Protein AF-0000000071203612 (afdb_homodimer)

Organism: Exaiptasia diaphana (NCBI:txid2652724)

Solvent-accessible surface area (backbone atoms only — not comparable to full-atom values): 34033 Å² total; per-residue (Å²): 128,76,74,69,73,76,74,80,73,69,77,84,68,40,66,38,32,44,22,37,41,47,76,51,60,78,37,48,26,55,43,92,95,47,72,40,64,30,32,38,38,41,37,32,15,71,81,60,63,27,56,47,66,42,70,20,69,49,74,46,59,46,37,43,51,38,35,49,48,39,49,32,44,73,48,40,76,32,48,30,40,33,32,69,67,21,61,81,67,54,80,72,56,63,62,54,58,53,32,56,68,64,36,59,58,68,58,54,43,50,59,33,44,64,61,58,21,42,72,40,77,44,72,53,76,72,79,70,69,58,73,64,56,58,45,51,54,48,46,50,52,51,45,48,49,55,52,35,71,72,48,71,38,43,64,68,36,48,52,32,28,43,32,46,48,29,35,44,61,15,49,37,70,47,31,76,66,48,90,43,87,82,48,72,60,50,39,25,28,27,38,72,58,39,62,39,78,71,78,54,50,64,93,65,88,69,50,73,65,28,58,72,38,90,49,55,40,48,22,26,50,25,52,36,46,50,43,43,61,52,35,52,66,56,45,49,53,50,51,39,40,65,39,63,79,42,69,85,60,74,59,81,47,67,68,37,50,26,35,52,67,56,95,79,54,55,54,65,58,74,50,44,26,30,28,67,39,64,48,64,44,95,86,67,46,54,53,39,30,32,29,38,37,94,89,44,74,45,78,44,50,50,87,41,39,21,62,46,61,57,83,66,137,129,75,74,70,73,78,73,81,72,66,77,84,69,40,65,38,32,43,23,37,41,45,76,50,59,79,38,48,24,53,43,91,97,47,73,39,64,29,31,37,38,40,37,32,15,72,82,61,61,26,54,47,68,43,71,20,69,50,73,45,59,45,38,44,50,36,36,51,48,38,49,31,44,73,49,40,76,33,48,30,39,34,32,70,68,23,61,83,66,52,78,71,52,64,62,54,60,55,32,56,69,64,35,59,58,66,59,53,44,51,59,33,45,63,59,58,22,42,74,40,78,43,70,54,78,71,85,73,66,59,72,63,56,58,46,52,54,48,46,50,51,51,44,50,50,54,53,35,70,72,49,71,37,42,63,69,37,48,53,33,27,42,32,46,46,29,35,44,62,16,48,37,72,46,30,76,66,47,90,44,86,82,47,70,60,48,39,26,28,27,37,72,58,38,61,39,79,71,79,54,51,63,95,64,90,68,50,72,64,31,58,73,39,91,48,55,40,47,22,26,51,24,51,36,46,50,44,45,62,52,36,52,66,56,45,48,52,50,51,40,41,67,40,63,79,41,69,86,62,74,58,80,47,66,66,38,49,28,35,52,67,59,96,80,55,54,52,62,58,74,50,44,26,32,27,67,40,63,46,65,43,96,85,67,46,54,54,38,30,32,29,39,38,94,90,43,74,45,78,44,50,49,88,42,40,21,60,45,61,60,84,64,136

InterPro domains:
  IPR001584 Integrase, catalytic core [PS50994] (11-197)
  IPR012337 Ribonuclease H-like superfamily [SSF53098] (11-174)
  IPR036397 Ribonuclease H superfamily [G3DSA:3.30.420.10] (7-203)
  IPR040676 Domain of unknown function DUF5641 [PF18701] (216-308)

pLDDT: mean 73.9, std 17.37, range [17.73, 96.0]

Nearest PDB structures (foldseek):
  1c1a-assembly1_B  TM=5.476E-01  e=5.660E-08  Rous sarcoma virus
  1cxq-assembly1_A-2  TM=6.671E-01  e=1.091E-04  Avian sarcoma virus
  6voy-assembly1_C  TM=4.490E-01  e=7.762E-07  Saccharolobus solfataricus P2
  1a5v-assembly1_A  TM=6.386E-01  e=1.460E-04  Rous sarcoma virus (strain Schmidt-Ruppin)
  8b4h-assembly1_D  TM=4.984E-01  e=9.713E-05  Geobacillus stearothermophilus

Sequence (626 aa):
MAPLPTSRTSVYEPPFTHTGMDLFGPLYVKHGRGTAKRWCCLFTCLTTRAVHLEIVNSLSADDFLLCLRRFLNRRGDVLELRCDNGTNFVGGDRELKESLKQWNHGKIEKELIQRGCKWIFQPPTASSMSGVWERLVRSAKTVLKSILGTYTVSDDVLYTVLTEVERILNGRALTNNSDDPDDLDALTPAHFLLQRKIISLPPGVFCEADGILRRKWRQAQFLADLFWSRWIKEYLPLLQVTRKWLSAKPNLKPNDLVLLVDDNLPRGRWNLARVIECYTASDGLVRTVKVKTKSGEFVRPIQKLCLLENNLEMAPLPTSRTSVYEPPFTHTGMDLFGPLYVKHGRGTAKRWCCLFTCLTTRAVHLEIVNSLSADDFLLCLRRFLNRRGDVLELRCDNGTNFVGGDRELKESLKQWNHGKIEKELIQRGCKWIFQPPTASSMSGVWERLVRSAKTVLKSILGTYTVSDDVLYTVLTEVERILNGRALTNNSDDPDDLDALTPAHFLLQRKIISLPPGVFCEADGILRRKWRQAQFLADLFWSRWIKEYLPLLQVTRKWLSAKPNLKPNDLVLLVDDNLPRGRWNLARVIECYTASDGLVRTVKVKTKSGEFVRPIQKLCLLENNLE

Structure (mmCIF, N/CA/C/O backbone):
data_AF-0000000071203612-model_v1
#
loop_
_entity.id
_entity.type
_entity.pdbx_description
1 polymer 'Integrase catalytic domain-containing protein'
#
loop_
_atom_site.group_PDB
_atom_site.id
_atom_site.type_symbol
_atom_site.label_atom_id
_atom_site.label_alt_id
_atom_site.label_comp_id
_atom_site.label_asym_id
_atom_site.label_entity_id
_atom_site.label_seq_id
_atom_site.pdbx_PDB_ins_code
_atom_site.Cartn_x
_atom_site.Cartn_y
_atom_site.Cartn_z
_atom_site.occupancy
_atom_site.B_iso_or_equiv
_atom_site.auth_seq_id
_atom_site.auth_comp_id
_atom_site.auth_asym_id
_atom_site.auth_atom_id
_atom_site.pdbx_PDB_model_num
ATOM 1 N N . MET A 1 1 ? 15.078 -6.07 46.969 1 17.73 1 MET A N 1
ATOM 2 C CA . MET A 1 1 ? 15.18 -6.418 45.531 1 17.73 1 MET A CA 1
ATOM 3 C C . MET A 1 1 ? 14.023 -5.816 44.75 1 17.73 1 MET A C 1
ATOM 5 O O . MET A 1 1 ? 12.859 -6.102 45.031 1 17.73 1 MET A O 1
ATOM 9 N N . ALA A 1 2 ? 13.953 -4.785 44.344 1 23.83 2 ALA A N 1
ATOM 10 C CA . ALA A 1 2 ? 12.75 -4.133 43.812 1 23.83 2 ALA A CA 1
ATOM 11 C C . ALA A 1 2 ? 12.234 -4.836 42.562 1 23.83 2 ALA A C 1
ATOM 13 O O . ALA A 1 2 ? 13.023 -5.363 41.781 1 23.83 2 ALA A O 1
ATOM 14 N N . PRO A 1 3 ? 11.125 -5.363 42.688 1 24.8 3 PRO A N 1
ATOM 15 C CA . PRO A 1 3 ? 10.727 -6.301 41.656 1 24.8 3 PRO A CA 1
ATOM 16 C C . PRO A 1 3 ? 10.898 -5.723 40.25 1 24.8 3 PRO A C 1
ATOM 18 O O . PRO A 1 3 ? 10.859 -4.504 40.062 1 24.8 3 PRO A O 1
ATOM 21 N N . LEU A 1 4 ? 11.75 -6.262 39.469 1 26.05 4 LEU A N 1
ATOM 22 C CA . LEU A 1 4 ? 12.094 -5.805 38.125 1 26.05 4 LEU A CA 1
ATOM 23 C C . LEU A 1 4 ? 10.859 -5.285 37.406 1 26.05 4 LEU A C 1
ATOM 25 O O . LEU A 1 4 ? 9.773 -5.855 37.531 1 26.05 4 LEU A O 1
ATOM 29 N N . PRO A 1 5 ? 10.617 -4.055 37.281 1 29.09 5 PRO A N 1
ATOM 30 C CA . PRO A 1 5 ? 9.344 -3.592 36.719 1 29.09 5 PRO A CA 1
ATOM 31 C C . PRO A 1 5 ? 8.781 -4.547 35.688 1 29.09 5 PRO A C 1
ATOM 33 O O . PRO A 1 5 ? 9.531 -5.27 35.031 1 29.09 5 PRO A O 1
ATOM 36 N N . THR A 1 6 ? 7.789 -5.215 35.844 1 32.66 6 THR A N 1
ATOM 37 C CA . THR A 1 6 ? 7.133 -6.207 35 1 32.66 6 THR A CA 1
ATOM 38 C C . THR A 1 6 ? 7.297 -5.859 33.531 1 32.66 6 THR A C 1
ATOM 40 O O . THR A 1 6 ? 6.977 -4.746 33.094 1 32.66 6 THR A O 1
ATOM 43 N N . SER A 1 7 ? 8.352 -6.082 32.875 1 32.06 7 SER A N 1
ATOM 44 C CA . SER A 1 7 ? 8.836 -5.918 31.5 1 32.06 7 SER A CA 1
ATOM 45 C C . SER A 1 7 ? 7.676 -5.832 30.516 1 32.06 7 SER A C 1
ATOM 47 O O . SER A 1 7 ? 6.852 -6.746 30.438 1 32.06 7 SER A O 1
ATOM 49 N N . ARG A 1 8 ? 6.824 -4.871 30.562 1 31.45 8 ARG A N 1
ATOM 50 C CA . ARG A 1 8 ? 5.668 -4.617 29.703 1 31.45 8 ARG A CA 1
ATOM 51 C C . ARG A 1 8 ? 5.863 -5.227 28.328 1 31.45 8 ARG A C 1
ATOM 53 O O . ARG A 1 8 ? 6.477 -4.613 27.453 1 31.45 8 ARG A O 1
ATOM 60 N N . THR A 1 9 ? 6.391 -6.344 28 1 36.03 9 THR A N 1
ATOM 61 C CA . THR A 1 9 ? 6.508 -7.254 26.875 1 36.03 9 THR A CA 1
ATOM 62 C C . THR A 1 9 ? 5.227 -7.25 26.047 1 36.03 9 THR A C 1
ATOM 64 O O . THR A 1 9 ? 4.371 -8.125 26.203 1 36.03 9 THR A O 1
ATOM 67 N N . SER A 1 10 ? 4.383 -6.312 26.078 1 40.06 10 SER A N 1
ATOM 68 C CA . SER A 1 10 ? 3.188 -6.211 25.25 1 40.06 10 SER A CA 1
ATOM 69 C C . SER A 1 10 ? 3.453 -6.715 23.828 1 40.06 10 SER A C 1
ATOM 71 O O . SER A 1 10 ? 4.477 -6.387 23.234 1 40.06 10 SER A O 1
ATOM 73 N N . VAL A 1 11 ? 2.994 -7.887 23.5 1 49.97 11 VAL A N 1
ATOM 74 C CA . VAL A 1 11 ? 3.033 -8.633 22.25 1 49.97 11 VAL A CA 1
ATOM 75 C C . VAL A 1 11 ? 2.926 -7.664 21.062 1 49.97 11 VAL A C 1
ATOM 77 O O . VAL A 1 11 ? 1.977 -6.879 20.984 1 49.97 11 VAL A O 1
ATOM 80 N N . TYR A 1 12 ? 3.992 -7.109 20.531 1 66.25 12 TYR A N 1
ATOM 81 C CA . TYR A 1 12 ? 4.027 -6.289 19.312 1 66.25 12 TYR A CA 1
ATOM 82 C C . TYR A 1 12 ? 2.979 -6.758 18.312 1 66.25 12 TYR A C 1
ATOM 84 O O . TYR A 1 12 ? 2.924 -7.938 17.969 1 66.25 12 TYR A O 1
ATOM 92 N N . GLU A 1 13 ? 1.886 -5.938 18.266 1 81.06 13 GLU A N 1
ATOM 93 C CA . GLU A 1 13 ? 0.935 -6.195 17.188 1 81.06 13 GLU A CA 1
ATOM 94 C C . GLU A 1 13 ? 1.288 -5.398 15.938 1 81.06 13 GLU A C 1
ATOM 96 O O . GLU A 1 13 ? 1.678 -4.23 16.031 1 81.06 13 GLU A O 1
ATOM 101 N N . PRO A 1 14 ? 1.269 -6.066 14.891 1 87.62 14 PRO A N 1
ATOM 102 C CA . PRO A 1 14 ? 1.55 -5.367 13.633 1 87.62 14 PRO A CA 1
ATOM 103 C C . PRO A 1 14 ? 0.639 -4.16 13.414 1 87.62 14 PRO A C 1
ATOM 105 O O . PRO A 1 14 ? -0.458 -4.098 13.977 1 87.62 14 PRO A O 1
ATOM 108 N N . PRO A 1 15 ? 1.16 -3.199 12.703 1 89.31 15 PRO A N 1
ATOM 109 C CA . PRO A 1 15 ? 0.324 -2.035 12.398 1 89.31 15 PRO A CA 1
ATOM 110 C C . PRO A 1 15 ? -1.033 -2.422 11.812 1 89.31 15 PRO A C 1
ATOM 112 O O . PRO A 1 15 ? -1.129 -3.389 11.047 1 89.31 15 PRO A O 1
ATOM 115 N N . PHE A 1 16 ? -2.129 -1.727 12.25 1 90.62 16 PHE A N 1
ATOM 116 C CA . PHE A 1 16 ? -3.498 -1.812 11.758 1 90.62 16 PHE A CA 1
ATOM 117 C C . PHE A 1 16 ? -4.199 -3.049 12.312 1 90.62 16 PHE A C 1
ATOM 119 O O . PHE A 1 16 ? -5.285 -3.406 11.859 1 90.62 16 PHE A O 1
ATOM 126 N N . THR A 1 17 ? -3.561 -3.736 13.242 1 88.88 17 THR A N 1
ATOM 127 C CA . THR A 1 17 ? -4.266 -4.824 13.906 1 88.88 17 THR A CA 1
ATOM 128 C C . THR A 1 17 ? -5.613 -4.348 14.445 1 88.88 17 THR A C 1
ATOM 130 O O . THR A 1 17 ? -6.621 -5.039 14.305 1 88.88 17 THR A O 1
ATOM 133 N N . HIS A 1 18 ? -5.57 -3.189 15.062 1 86.19 18 HIS A N 1
ATOM 134 C CA . HIS A 1 18 ? -6.773 -2.455 15.438 1 86.19 18 HIS A CA 1
ATOM 135 C C . HIS A 1 18 ? -6.926 -1.188 14.602 1 86.19 18 HIS A C 1
ATOM 137 O O . HIS A 1 18 ? -6.074 -0.299 14.656 1 86.19 18 HIS A O 1
ATOM 143 N N . THR A 1 19 ? -8.016 -1.204 13.852 1 88.75 19 THR A N 1
ATOM 144 C CA . THR A 1 19 ? -8.109 -0.178 12.82 1 88.75 19 THR A CA 1
ATOM 145 C C . THR A 1 19 ? -9.422 0.586 12.922 1 88.75 19 THR A C 1
ATOM 147 O O . THR A 1 19 ? -10.477 -0.013 13.148 1 88.75 19 THR A O 1
ATOM 150 N N . GLY A 1 20 ? -9.305 1.905 12.914 1 85.88 20 GLY A N 1
ATOM 151 C CA . GLY A 1 20 ? -10.469 2.748 12.703 1 85.88 20 GLY A CA 1
ATOM 152 C C . GLY A 1 20 ? -10.703 3.084 11.242 1 85.88 20 GLY A C 1
ATOM 153 O O . GLY A 1 20 ? -9.75 3.201 10.469 1 85.88 20 GLY A O 1
ATOM 154 N N . MET A 1 21 ? -12 3.207 10.891 1 86.06 21 MET A N 1
ATOM 155 C CA . MET A 1 21 ? -12.336 3.525 9.508 1 86.06 21 MET A CA 1
ATOM 156 C C . MET A 1 21 ? -13.297 4.703 9.438 1 86.06 21 MET A C 1
ATOM 158 O O . MET A 1 21 ? -14.219 4.809 10.25 1 86.06 21 MET A O 1
ATOM 162 N N . ASP A 1 22 ? -13.031 5.555 8.477 1 81.69 22 ASP A N 1
ATOM 163 C CA . ASP A 1 22 ? -13.906 6.691 8.195 1 81.69 22 ASP A CA 1
ATOM 164 C C . ASP A 1 22 ? -14.086 6.891 6.691 1 81.69 22 ASP A C 1
ATOM 166 O O . ASP A 1 22 ? -13.164 6.648 5.914 1 81.69 22 ASP A O 1
ATOM 170 N N . LEU A 1 23 ? -15.305 7.191 6.375 1 83.5 23 LEU A N 1
ATOM 171 C CA . LEU A 1 23 ? -15.625 7.492 4.98 1 83.5 23 LEU A CA 1
ATOM 172 C C . LEU A 1 23 ? -15.953 8.969 4.805 1 83.5 23 LEU A C 1
ATOM 174 O O . LEU A 1 23 ? -16.672 9.555 5.621 1 83.5 23 LEU A O 1
ATOM 178 N N . PHE A 1 24 ? -15.352 9.609 3.734 1 84.19 24 PHE A N 1
ATOM 179 C CA . PHE A 1 24 ? -15.688 11.008 3.486 1 84.19 24 PHE A CA 1
ATOM 180 C C . PHE A 1 24 ? -15.797 11.281 1.991 1 84.19 24 PHE A C 1
ATOM 182 O O . PHE A 1 24 ? -15.328 10.492 1.174 1 84.19 24 PHE A O 1
ATOM 189 N N . GLY A 1 25 ? -16.344 12.344 1.65 1 85.75 25 GLY A N 1
ATOM 190 C CA . GLY A 1 25 ? -16.656 12.766 0.296 1 85.75 25 GLY A CA 1
ATOM 191 C C . GLY A 1 25 ? -17.953 13.562 0.208 1 85.75 25 GLY A C 1
ATOM 192 O O . GLY A 1 25 ? -18.484 14.008 1.228 1 85.75 25 GLY A O 1
ATOM 193 N N . PRO A 1 26 ? -18.484 13.914 -0.937 1 87.56 26 PRO A N 1
ATOM 194 C CA . PRO A 1 26 ? -17.984 13.484 -2.244 1 87.56 26 PRO A CA 1
ATOM 195 C C . PRO A 1 26 ? -16.797 14.312 -2.715 1 87.56 26 PRO A C 1
ATOM 197 O O . PRO A 1 26 ? -16.688 15.492 -2.375 1 87.56 26 PRO A O 1
ATOM 200 N N . LEU A 1 27 ? -15.906 13.594 -3.357 1 90.12 27 LEU A N 1
ATOM 201 C CA . LEU A 1 27 ? -14.875 14.219 -4.18 1 90.12 27 LEU A CA 1
ATOM 202 C C . LEU A 1 27 ? -15.25 14.172 -5.656 1 90.12 27 LEU A C 1
ATOM 204 O O . LEU A 1 27 ? -16.141 13.406 -6.051 1 90.12 27 LEU A O 1
ATOM 208 N N . TYR A 1 28 ? -14.672 15.039 -6.395 1 88.81 28 TYR A N 1
ATOM 209 C CA . TYR A 1 28 ? -15.062 15.094 -7.797 1 88.81 28 TYR A CA 1
ATOM 210 C C . TYR A 1 28 ? -13.859 14.875 -8.711 1 88.81 28 TYR A C 1
ATOM 212 O O . TYR A 1 28 ? -12.789 15.438 -8.477 1 88.81 28 TYR A O 1
ATOM 220 N N . VAL A 1 29 ? -14.094 14.008 -9.664 1 92.56 29 VAL A N 1
ATOM 221 C CA . VAL A 1 29 ? -13.039 13.719 -10.641 1 92.56 29 VAL A CA 1
ATOM 222 C C . VAL A 1 29 ? -13.562 13.961 -12.055 1 92.56 29 VAL A C 1
ATOM 224 O O . VAL A 1 29 ? -14.766 13.898 -12.297 1 92.56 29 VAL A O 1
ATOM 227 N N . LYS A 1 30 ? -12.625 14.18 -12.93 1 90.19 30 LYS A N 1
ATOM 228 C CA . LYS A 1 30 ? -12.977 14.344 -14.336 1 90.19 30 LYS A CA 1
ATOM 229 C C . LYS A 1 30 ? -13.391 13.008 -14.953 1 90.19 30 LYS A C 1
ATOM 231 O O . LYS A 1 30 ? -12.703 12 -14.789 1 90.19 30 LYS A O 1
ATOM 236 N N . HIS A 1 31 ? -14.516 12.953 -15.586 1 85.88 31 HIS A N 1
ATOM 237 C CA . HIS A 1 31 ? -15.031 11.766 -16.25 1 85.88 31 HIS A CA 1
ATOM 238 C C . HIS A 1 31 ? -15.711 12.125 -17.562 1 85.88 31 HIS A C 1
ATOM 240 O O . HIS A 1 31 ? -16.828 12.656 -17.578 1 85.88 31 HIS A O 1
ATOM 246 N N . GLY A 1 32 ? -15.031 11.711 -18.641 1 79.25 32 GLY A N 1
ATOM 247 C CA . GLY A 1 32 ? -15.555 12.125 -19.922 1 79.25 32 GLY A CA 1
ATOM 248 C C . GLY A 1 32 ? -15.695 13.633 -20.062 1 79.25 32 GLY A C 1
ATOM 249 O O . GLY A 1 32 ? -14.734 14.367 -19.844 1 79.25 32 GLY A O 1
ATOM 250 N N . ARG A 1 33 ? -16.938 14.094 -20.391 1 82.88 33 ARG A N 1
ATOM 251 C CA . ARG A 1 33 ? -17.203 15.523 -20.547 1 82.88 33 ARG A CA 1
ATOM 252 C C . ARG A 1 33 ? -17.734 16.125 -19.25 1 82.88 33 ARG A C 1
ATOM 254 O O . ARG A 1 33 ? -17.938 17.328 -19.156 1 82.88 33 ARG A O 1
ATOM 261 N N . GLY A 1 34 ? -17.875 15.273 -18.266 1 87.44 34 GLY A N 1
ATOM 262 C CA . GLY A 1 34 ? -18.422 15.75 -17 1 87.44 34 GLY A CA 1
ATOM 263 C C . GLY A 1 34 ? -17.594 15.336 -15.797 1 87.44 34 GLY A C 1
ATOM 264 O O . GLY A 1 34 ? -16.375 15.219 -15.891 1 87.44 34 GLY A O 1
ATOM 265 N N . THR A 1 35 ? -18.25 15.391 -14.633 1 90.31 35 THR A N 1
ATOM 266 C CA . THR A 1 35 ? -17.609 15.016 -13.383 1 90.31 35 THR A CA 1
ATOM 267 C C . THR A 1 35 ? -18.312 13.828 -12.742 1 90.31 35 THR A C 1
ATOM 269 O O . THR A 1 35 ? -19.484 13.555 -13.047 1 90.31 35 THR A O 1
ATOM 272 N N . ALA A 1 36 ? -17.562 13.07 -12.109 1 90.94 36 ALA A N 1
ATOM 273 C CA . ALA A 1 36 ? -18.094 11.945 -11.344 1 90.94 36 ALA A CA 1
ATOM 274 C C . ALA A 1 36 ? -17.734 12.07 -9.867 1 90.94 36 ALA A C 1
ATOM 276 O O . ALA A 1 36 ? -16.672 12.602 -9.523 1 90.94 36 ALA A O 1
ATOM 277 N N . LYS A 1 37 ? -18.641 11.562 -9.047 1 90.12 37 LYS A N 1
ATOM 278 C CA . LYS A 1 37 ? -18.406 11.586 -7.605 1 90.12 37 LYS A CA 1
ATOM 279 C C . LYS A 1 37 ? -17.516 10.414 -7.184 1 90.12 37 LYS A C 1
ATOM 281 O O . LYS A 1 37 ? -17.625 9.312 -7.727 1 90.12 37 LYS A O 1
ATOM 286 N N . ARG A 1 38 ? -16.562 10.711 -6.316 1 92.56 38 ARG A N 1
ATOM 287 C CA . ARG A 1 38 ? -15.742 9.711 -5.645 1 92.56 38 ARG A CA 1
ATOM 288 C C . ARG A 1 38 ? -15.773 9.914 -4.133 1 92.56 38 ARG A C 1
ATOM 290 O O . ARG A 1 38 ? -16.109 10.992 -3.65 1 92.56 38 ARG A O 1
ATOM 297 N N . TRP A 1 39 ? -15.555 8.867 -3.449 1 89.75 39 TRP A N 1
ATOM 298 C CA . TRP A 1 39 ? -15.414 8.906 -1.997 1 89.75 39 TRP A CA 1
ATOM 299 C C . TRP A 1 39 ? -14.078 8.32 -1.562 1 89.75 39 TRP A C 1
ATOM 301 O O . TRP A 1 39 ? -13.375 7.691 -2.361 1 89.75 39 TRP A O 1
ATOM 311 N N . CYS A 1 40 ? -13.703 8.633 -0.354 1 91.94 40 CYS A N 1
ATOM 312 C CA . CYS A 1 40 ? -12.438 8.141 0.177 1 91.94 40 CYS A CA 1
ATOM 313 C C . CYS A 1 40 ? -12.641 7.445 1.516 1 91.94 40 CYS A C 1
ATOM 315 O O . CYS A 1 40 ? -13.406 7.918 2.357 1 91.94 40 CYS A O 1
ATOM 317 N N . CYS A 1 41 ? -12.078 6.309 1.633 1 91 41 CYS A N 1
ATOM 318 C CA . CYS A 1 41 ? -12.031 5.609 2.91 1 91 41 CYS A CA 1
ATOM 319 C C . CYS A 1 41 ? -10.695 5.848 3.617 1 91 41 CYS A C 1
ATOM 321 O O . CYS A 1 41 ? -9.633 5.664 3.021 1 91 41 CYS A O 1
ATOM 323 N N . LEU A 1 42 ? -10.773 6.285 4.805 1 91.31 42 LEU A N 1
ATOM 324 C CA . LEU A 1 42 ? -9.594 6.508 5.637 1 91.31 42 LEU A CA 1
ATOM 325 C C . LEU A 1 42 ? -9.492 5.445 6.727 1 91.31 42 LEU A C 1
ATOM 327 O O . LEU A 1 42 ? -10.391 5.309 7.559 1 91.31 42 LEU A O 1
ATOM 331 N N . PHE A 1 43 ? -8.438 4.648 6.652 1 91.06 43 PHE A N 1
ATOM 332 C CA . PHE A 1 43 ? -8.141 3.664 7.688 1 91.06 43 PHE A CA 1
ATOM 333 C C . PHE A 1 43 ? -7.055 4.18 8.625 1 91.06 43 PHE A C 1
ATOM 335 O O . PHE A 1 43 ? -6.02 4.672 8.172 1 91.06 43 PHE A O 1
ATOM 342 N N . THR A 1 44 ? -7.27 4.117 9.922 1 88.75 44 THR A N 1
ATOM 343 C CA . THR A 1 44 ? -6.309 4.594 10.914 1 88.75 44 THR A CA 1
ATOM 344 C C . THR A 1 44 ? -5.914 3.467 11.859 1 88.75 44 THR A C 1
ATOM 346 O O . THR A 1 44 ? -6.777 2.781 12.414 1 88.75 44 THR A O 1
ATOM 349 N N . CYS A 1 45 ? -4.66 3.291 11.945 1 88.38 45 CYS A N 1
ATOM 350 C CA . CYS A 1 45 ? -4.172 2.354 12.953 1 88.38 45 CYS A CA 1
ATOM 351 C C . CYS A 1 45 ? -4.332 2.926 14.359 1 88.38 45 CYS A C 1
ATOM 353 O O . CYS A 1 45 ? -3.809 4 14.656 1 88.38 45 CYS A O 1
ATOM 355 N N . LEU A 1 46 ? -4.906 2.258 15.211 1 80.69 46 LEU A N 1
ATOM 356 C CA . LEU A 1 46 ? -5.195 2.779 16.547 1 80.69 46 LEU A CA 1
ATOM 357 C C . LEU A 1 46 ? -3.975 2.66 17.453 1 80.69 46 LEU A C 1
ATOM 359 O O . LEU A 1 46 ? -3.908 3.305 18.5 1 80.69 46 LEU A O 1
ATOM 363 N N . THR A 1 47 ? -3.018 1.891 17 1 79.56 47 THR A N 1
ATOM 364 C CA . THR A 1 47 ? -1.829 1.688 17.828 1 79.56 47 THR A CA 1
ATOM 365 C C . THR A 1 47 ? -0.694 2.6 17.375 1 79.56 47 THR A C 1
ATOM 367 O O . THR A 1 47 ? -0.119 3.336 18.172 1 79.56 47 THR A O 1
ATOM 370 N N . THR A 1 48 ? -0.432 2.674 16.109 1 80.44 48 THR A N 1
ATOM 371 C CA . THR A 1 48 ? 0.704 3.424 15.578 1 80.44 48 THR A CA 1
ATOM 372 C C . THR A 1 48 ? 0.252 4.77 15.016 1 80.44 48 THR A C 1
ATOM 374 O O . THR A 1 48 ? 1.08 5.621 14.695 1 80.44 48 THR A O 1
ATOM 377 N N . ARG A 1 49 ? -0.993 4.984 14.773 1 81.44 49 ARG A N 1
ATOM 378 C CA . ARG A 1 49 ? -1.598 6.191 14.219 1 81.44 49 ARG A CA 1
ATOM 379 C C . ARG A 1 49 ? -1.275 6.328 12.734 1 81.44 49 ARG A C 1
ATOM 381 O O . ARG A 1 49 ? -1.377 7.422 12.172 1 81.44 49 ARG A O 1
ATOM 388 N N . ALA A 1 50 ? -0.917 5.258 12.125 1 88.5 50 ALA A N 1
ATOM 389 C CA . ALA A 1 50 ? -0.708 5.25 10.68 1 88.5 50 ALA A CA 1
ATOM 390 C C . ALA A 1 50 ? -2.033 5.375 9.938 1 88.5 50 ALA A C 1
ATOM 392 O O . ALA A 1 50 ? -3.086 5 10.453 1 88.5 50 ALA A O 1
ATOM 393 N N . VAL A 1 51 ? -1.89 5.906 8.82 1 91.81 51 VAL A N 1
ATOM 394 C CA . VAL A 1 51 ? -3.098 6.117 8.031 1 91.81 51 VAL A CA 1
ATOM 395 C C . VAL A 1 51 ? -2.947 5.445 6.664 1 91.81 51 VAL A C 1
ATOM 397 O O . VAL A 1 51 ? -1.84 5.352 6.129 1 91.81 51 VAL A O 1
ATOM 400 N N . HIS A 1 52 ? -4.023 4.922 6.129 1 94.88 52 HIS A N 1
ATOM 401 C CA . HIS A 1 52 ? -4.152 4.387 4.777 1 94.88 52 HIS A CA 1
ATOM 402 C C . HIS A 1 52 ? -5.395 4.93 4.082 1 94.88 52 HIS A C 1
ATOM 404 O O . HIS A 1 52 ? -6.48 4.941 4.668 1 94.88 52 HIS A O 1
ATOM 410 N N . LEU A 1 53 ? -5.203 5.457 2.877 1 95.25 53 LEU A N 1
ATOM 411 C CA . LEU A 1 53 ? -6.312 6.055 2.141 1 95.25 53 LEU A CA 1
ATOM 412 C C . LEU A 1 53 ? -6.621 5.25 0.882 1 95.25 53 LEU A C 1
ATOM 414 O O . LEU A 1 53 ? -5.707 4.836 0.166 1 95.25 53 LEU A O 1
ATOM 418 N N . GLU A 1 54 ? -7.91 4.988 0.643 1 96 54 GLU A N 1
ATOM 419 C CA . GLU A 1 54 ? -8.383 4.301 -0.554 1 96 54 GLU A CA 1
ATOM 420 C C . GLU A 1 54 ? -9.562 5.035 -1.184 1 96 54 GLU A C 1
ATOM 422 O O . GLU A 1 54 ? -10.383 5.621 -0.476 1 96 54 GLU A O 1
ATOM 427 N N . ILE A 1 55 ? -9.672 4.941 -2.486 1 94.69 55 ILE A N 1
ATOM 428 C CA . ILE A 1 55 ? -10.797 5.535 -3.209 1 94.69 55 ILE A CA 1
ATOM 429 C C . ILE A 1 55 ? -11.961 4.547 -3.252 1 94.69 55 ILE A C 1
ATOM 431 O O . ILE A 1 55 ? -11.758 3.344 -3.424 1 94.69 55 ILE A O 1
ATOM 435 N N . VAL A 1 56 ? -13.141 5.105 -3.051 1 92.44 56 VAL A N 1
ATOM 436 C CA . VAL A 1 56 ? -14.383 4.363 -3.246 1 92.44 56 VAL A CA 1
ATOM 437 C C . VAL A 1 56 ? -15.203 5.016 -4.355 1 92.44 56 VAL A C 1
ATOM 439 O O . VAL A 1 56 ? -15.516 6.207 -4.289 1 92.44 56 VAL A O 1
ATOM 442 N N . ASN A 1 57 ? -15.562 4.234 -5.344 1 91.31 57 ASN A N 1
ATOM 443 C CA . ASN A 1 57 ? -16.203 4.789 -6.539 1 91.31 57 ASN A CA 1
ATOM 444 C C . ASN A 1 57 ? -17.656 5.16 -6.281 1 91.31 57 ASN A C 1
ATOM 446 O O . ASN A 1 57 ? -18.203 6.055 -6.93 1 91.31 57 ASN A O 1
ATOM 450 N N . SER A 1 58 ? -18.328 4.434 -5.414 1 87.25 58 SER A N 1
ATOM 451 C CA . SER A 1 58 ? -19.703 4.703 -5.023 1 87.25 58 SER A CA 1
ATOM 452 C C . SER A 1 58 ? -19.969 4.309 -3.574 1 87.25 58 SER A C 1
ATOM 454 O O . SER A 1 58 ? -19.109 3.703 -2.932 1 87.25 58 SER A O 1
ATOM 456 N N . LEU A 1 59 ? -21.109 4.641 -3.104 1 83.38 59 LEU A N 1
ATOM 457 C CA . LEU A 1 59 ? -21.438 4.348 -1.712 1 83.38 59 LEU A CA 1
ATOM 458 C C . LEU A 1 59 ? -22.109 2.988 -1.585 1 83.38 59 LEU A C 1
ATOM 460 O O . LEU A 1 59 ? -22.75 2.697 -0.567 1 83.38 59 LEU A O 1
ATOM 464 N N . SER A 1 60 ? -21.953 2.211 -2.605 1 83.06 60 SER A N 1
ATOM 465 C CA . SER A 1 60 ? -22.516 0.867 -2.537 1 83.06 60 SER A CA 1
ATOM 466 C C . SER A 1 60 ? -21.672 -0.045 -1.655 1 83.06 60 SER A C 1
ATOM 468 O O . SER A 1 60 ? -20.469 0.182 -1.491 1 83.06 60 SER A O 1
ATOM 470 N N . ALA A 1 61 ? -22.25 -1.038 -1.124 1 79.81 61 ALA A N 1
ATOM 471 C CA . ALA A 1 61 ? -21.547 -2.027 -0.313 1 79.81 61 ALA A CA 1
ATOM 472 C C . ALA A 1 61 ? -20.484 -2.748 -1.131 1 79.81 61 ALA A C 1
ATOM 474 O O . ALA A 1 61 ? -19.422 -3.1 -0.608 1 79.81 61 ALA A O 1
ATOM 475 N N . ASP A 1 62 ? -20.719 -2.938 -2.377 1 82 62 ASP A N 1
ATOM 476 C CA . ASP A 1 62 ? -19.766 -3.619 -3.248 1 82 62 ASP A CA 1
ATOM 477 C C . ASP A 1 62 ? -18.484 -2.814 -3.395 1 82 62 ASP A C 1
ATOM 479 O O . ASP A 1 62 ? -17.391 -3.363 -3.277 1 82 62 ASP A O 1
ATOM 483 N N . ASP A 1 63 ? -18.688 -1.548 -3.625 1 87.75 63 ASP A N 1
ATOM 484 C CA . ASP A 1 63 ? -17.516 -0.692 -3.787 1 87.75 63 ASP A CA 1
ATOM 485 C C . ASP A 1 63 ? -16.75 -0.563 -2.477 1 87.75 63 ASP A C 1
ATOM 487 O O . ASP A 1 63 ? -15.516 -0.461 -2.479 1 87.75 63 ASP A O 1
ATOM 491 N N . PHE A 1 64 ? -17.484 -0.646 -1.455 1 85.25 64 PHE A N 1
ATOM 492 C CA . PHE A 1 64 ? -16.812 -0.611 -0.159 1 85.25 64 PHE A CA 1
ATOM 493 C C . PHE A 1 64 ? -16 -1.882 0.068 1 85.25 64 PHE A C 1
ATOM 495 O O . PHE A 1 64 ? -14.883 -1.827 0.576 1 85.25 64 PHE A O 1
ATOM 502 N N . LEU A 1 65 ? -16.562 -2.943 -0.243 1 85.62 65 LEU A N 1
ATOM 503 C CA . LEU A 1 65 ? -15.859 -4.215 -0.063 1 85.62 65 LEU A CA 1
ATOM 504 C C . LEU A 1 65 ? -14.594 -4.266 -0.909 1 85.62 65 LEU A C 1
ATOM 506 O O . LEU A 1 65 ? -13.578 -4.805 -0.474 1 85.62 65 LEU A O 1
ATOM 510 N N . LEU A 1 66 ? -14.703 -3.713 -2.129 1 90.75 66 LEU A N 1
ATOM 511 C CA . LEU A 1 66 ? -13.508 -3.611 -2.959 1 90.75 66 LEU A CA 1
ATOM 512 C C . LEU A 1 66 ? -12.438 -2.773 -2.27 1 90.75 66 LEU A C 1
ATOM 514 O O . LEU A 1 66 ? -11.266 -3.16 -2.232 1 90.75 66 LEU A O 1
ATOM 518 N N . CYS A 1 67 ? -12.875 -1.708 -1.735 1 92.25 67 CYS A N 1
ATOM 519 C CA . CYS A 1 67 ? -11.984 -0.805 -1.02 1 92.25 67 CYS A CA 1
ATOM 520 C C . CYS A 1 67 ? -11.352 -1.5 0.178 1 92.25 67 CYS A C 1
ATOM 522 O O . CYS A 1 67 ? -10.133 -1.416 0.38 1 92.25 67 CYS A O 1
ATOM 524 N N . LEU A 1 68 ? -12.148 -2.154 0.913 1 88.81 68 LEU A N 1
ATOM 525 C CA . LEU A 1 68 ? -11.68 -2.867 2.096 1 88.81 68 LEU A CA 1
ATOM 526 C C . LEU A 1 68 ? -10.664 -3.934 1.72 1 88.81 68 LEU A C 1
ATOM 528 O O . LEU A 1 68 ? -9.641 -4.082 2.393 1 88.81 68 LEU A O 1
ATOM 532 N N . ARG A 1 69 ? -10.906 -4.621 0.689 1 90 69 ARG A N 1
ATOM 533 C CA . ARG A 1 69 ? -10 -5.664 0.23 1 90 69 ARG A CA 1
ATOM 534 C C . ARG A 1 69 ? -8.648 -5.074 -0.162 1 90 69 ARG A C 1
ATOM 536 O O . ARG A 1 69 ? -7.598 -5.645 0.151 1 90 69 ARG A O 1
ATOM 543 N N . ARG A 1 70 ? -8.703 -3.986 -0.861 1 95.06 70 ARG A N 1
ATOM 544 C CA . ARG A 1 70 ? -7.449 -3.346 -1.244 1 95.06 70 ARG A CA 1
ATOM 545 C C . ARG A 1 70 ? -6.637 -2.955 -0.014 1 95.06 70 ARG A C 1
ATOM 547 O O . ARG A 1 70 ? -5.422 -3.166 0.029 1 95.06 70 ARG A O 1
ATOM 554 N N . PHE A 1 71 ? -7.34 -2.449 1.029 1 93.81 71 PHE A N 1
ATOM 555 C CA . PHE A 1 71 ? -6.688 -2.084 2.281 1 93.81 71 PHE A CA 1
ATOM 556 C C . PHE A 1 71 ? -6.074 -3.309 2.951 1 93.81 71 PHE A C 1
ATOM 558 O O . PHE A 1 71 ? -4.895 -3.303 3.311 1 93.81 71 PHE A O 1
ATOM 565 N N . LEU A 1 72 ? -6.801 -4.352 3.045 1 89.75 72 LEU A N 1
ATOM 566 C CA . LEU A 1 72 ? -6.348 -5.555 3.729 1 89.75 72 LEU A CA 1
ATOM 567 C C . LEU A 1 72 ? -5.211 -6.223 2.961 1 89.75 72 LEU A C 1
ATOM 569 O O . LEU A 1 72 ? -4.289 -6.773 3.562 1 89.75 72 LEU A O 1
ATOM 573 N N . ASN A 1 73 ? -5.297 -6.195 1.68 1 91.12 73 ASN A N 1
ATOM 574 C CA . ASN A 1 73 ? -4.262 -6.809 0.851 1 91.12 73 ASN A CA 1
ATOM 575 C C . ASN A 1 73 ? -2.918 -6.109 1.02 1 91.12 73 ASN A C 1
ATOM 577 O O . ASN A 1 73 ? -1.867 -6.75 0.952 1 91.12 73 ASN A O 1
ATOM 581 N N . ARG A 1 74 ? -2.943 -4.836 1.285 1 92.69 74 ARG A N 1
ATOM 582 C CA . ARG A 1 74 ? -1.701 -4.07 1.313 1 92.69 74 ARG A CA 1
ATOM 583 C C . ARG A 1 74 ? -1.202 -3.891 2.742 1 92.69 74 ARG A C 1
ATOM 585 O O . ARG A 1 74 ? -0.001 -3.732 2.971 1 92.69 74 ARG A O 1
ATOM 592 N N . ARG A 1 75 ? -2.156 -3.898 3.711 1 92.81 75 ARG A N 1
ATOM 593 C CA . ARG A 1 75 ? -1.753 -3.617 5.086 1 92.81 75 ARG A CA 1
ATOM 594 C C . ARG A 1 75 ? -1.945 -4.844 5.973 1 92.81 75 ARG A C 1
ATOM 596 O O . ARG A 1 75 ? -1.566 -4.832 7.148 1 92.81 75 ARG A O 1
ATOM 603 N N . GLY A 1 76 ? -2.492 -5.863 5.438 1 88.06 76 GLY A N 1
ATOM 604 C CA . GLY A 1 76 ? -2.682 -7.09 6.195 1 88.06 76 GLY A CA 1
ATOM 605 C C . GLY A 1 76 ? -4.051 -7.188 6.844 1 88.06 76 GLY A C 1
ATOM 606 O O . GLY A 1 76 ? -4.793 -6.203 6.891 1 88.06 76 GLY A O 1
ATOM 607 N N . ASP A 1 77 ? -4.266 -8.367 7.336 1 85.31 77 ASP A N 1
ATOM 608 C CA . ASP A 1 77 ? -5.555 -8.609 7.977 1 85.31 77 ASP A CA 1
ATOM 609 C C . ASP A 1 77 ? -5.625 -7.93 9.336 1 85.31 77 ASP A C 1
ATOM 611 O O . ASP A 1 77 ? -4.637 -7.887 10.07 1 85.31 77 ASP A O 1
ATOM 615 N N . VAL A 1 78 ? -6.793 -7.414 9.625 1 87.56 78 VAL A N 1
ATOM 616 C CA . VAL A 1 78 ? -6.988 -6.676 10.867 1 87.56 78 VAL A CA 1
ATOM 617 C C . VAL A 1 78 ? -7.84 -7.5 11.836 1 87.56 78 VAL A C 1
ATOM 619 O O . VAL A 1 78 ? -8.648 -8.328 11.406 1 87.56 78 VAL A O 1
ATOM 622 N N . LEU A 1 79 ? -7.641 -7.332 13.078 1 86.44 79 LEU A N 1
ATOM 623 C CA . LEU A 1 79 ? -8.43 -8.031 14.086 1 86.44 79 LEU A CA 1
ATOM 624 C C . LEU A 1 79 ? -9.734 -7.301 14.367 1 86.44 79 LEU A C 1
ATOM 626 O O . LEU A 1 79 ? -10.766 -7.93 14.602 1 86.44 79 LEU A O 1
ATOM 630 N N . GLU A 1 80 ? -9.578 -6.012 14.312 1 86.38 80 GLU A N 1
ATOM 631 C CA . GLU A 1 80 ? -10.734 -5.184 14.633 1 86.38 80 GLU A CA 1
ATOM 632 C C . GLU A 1 80 ? -10.812 -3.967 13.719 1 86.38 80 GLU A C 1
ATOM 634 O O . GLU A 1 80 ? -9.812 -3.277 13.508 1 86.38 80 GLU A O 1
ATOM 639 N N . LEU A 1 81 ? -12.016 -3.836 13.203 1 86.25 81 LEU A N 1
ATOM 640 C CA . LEU A 1 81 ? -12.32 -2.664 12.391 1 86.25 81 LEU A CA 1
ATOM 641 C C . LEU A 1 81 ? -13.469 -1.869 12.992 1 86.25 81 LEU A C 1
ATOM 643 O O . LEU A 1 81 ? -14.594 -2.365 13.078 1 86.25 81 LEU A O 1
ATOM 647 N N . ARG A 1 82 ? -13.164 -0.701 13.414 1 81.56 82 ARG A N 1
ATOM 648 C CA . ARG A 1 82 ? -14.164 0.157 14.039 1 81.56 82 ARG A CA 1
ATOM 649 C C . ARG A 1 82 ? -14.617 1.264 13.094 1 81.56 82 ARG A C 1
ATOM 651 O O . ARG A 1 82 ? -13.781 1.965 12.516 1 81.56 82 ARG A O 1
ATOM 658 N N . CYS A 1 83 ? -15.859 1.229 12.82 1 73.81 83 CYS A N 1
ATOM 659 C CA . CYS A 1 83 ? -16.422 2.301 12.008 1 73.81 83 CYS A CA 1
ATOM 660 C C . CYS A 1 83 ? -17.203 3.287 12.867 1 73.81 83 CYS A C 1
ATOM 662 O O . CYS A 1 83 ? -18.078 2.889 13.641 1 73.81 83 CYS A O 1
ATOM 664 N N . ASP A 1 84 ? -16.672 4.371 13.305 1 55.12 84 ASP A N 1
ATOM 665 C CA . ASP A 1 84 ? -17.406 5.359 14.086 1 55.12 84 ASP A CA 1
ATOM 666 C C . ASP A 1 84 ? -18.594 5.906 13.289 1 55.12 84 ASP A C 1
ATOM 668 O O . ASP A 1 84 ? -18.406 6.539 12.242 1 55.12 84 ASP A O 1
ATOM 672 N N . ASN A 1 85 ? -19.594 5.234 13.148 1 50.62 85 ASN A N 1
ATOM 673 C CA . ASN A 1 85 ? -20.828 5.719 12.531 1 50.62 85 ASN A CA 1
ATOM 674 C C . ASN A 1 85 ? -21.203 7.094 13.07 1 50.62 85 ASN A C 1
ATOM 676 O O . ASN A 1 85 ? -22.281 7.613 12.742 1 50.62 85 ASN A O 1
ATOM 680 N N . GLY A 1 86 ? -20.875 7.383 14.328 1 40.69 86 GLY A N 1
ATOM 681 C CA . GLY A 1 86 ? -21.5 8.508 15.008 1 40.69 86 GLY A CA 1
ATOM 682 C C . GLY A 1 86 ? -21.531 9.766 14.164 1 40.69 86 GLY A C 1
ATOM 683 O O . GLY A 1 86 ? -21.109 9.758 13.008 1 40.69 86 GLY A O 1
ATOM 684 N N . THR A 1 87 ? -21.766 10.961 15.039 1 38.78 87 THR A N 1
ATOM 685 C CA . THR A 1 87 ? -22.047 12.375 14.828 1 38.78 87 THR A CA 1
ATOM 686 C C . THR A 1 87 ? -21 13 13.906 1 38.78 87 THR A C 1
ATOM 688 O O . THR A 1 87 ? -21.109 14.172 13.539 1 38.78 87 THR A O 1
ATOM 691 N N . ASN A 1 88 ? -19.891 12.344 13.992 1 40.69 88 ASN A N 1
ATOM 692 C CA . ASN A 1 88 ? -18.938 13.219 13.32 1 40.69 88 ASN A CA 1
ATOM 693 C C . ASN A 1 88 ? -19.234 13.32 11.828 1 40.69 88 ASN A C 1
ATOM 695 O O . ASN A 1 88 ? -18.422 13.852 11.062 1 40.69 88 ASN A O 1
ATOM 699 N N . PHE A 1 89 ? -19.922 12.281 11.477 1 42.47 89 PHE A N 1
ATOM 700 C CA . PHE A 1 89 ? -20.484 12.633 10.18 1 42.47 89 PHE A CA 1
ATOM 701 C C . PHE A 1 89 ? -21.312 13.906 10.273 1 42.47 89 PHE A C 1
ATOM 703 O O . PHE A 1 89 ? -22.516 13.859 10.523 1 42.47 89 PHE A O 1
ATOM 710 N N . VAL A 1 90 ? -20.969 14.727 11.18 1 39.66 90 VAL A N 1
ATOM 711 C CA . VAL A 1 90 ? -21.75 15.945 11.273 1 39.66 90 VAL A CA 1
ATOM 712 C C . VAL A 1 90 ? -22.5 16.188 9.969 1 39.66 90 VAL A C 1
ATOM 714 O O . VAL A 1 90 ? -23.734 16.016 9.906 1 39.66 90 VAL A O 1
ATOM 717 N N . GLY A 1 91 ? -22.125 17.578 9.586 1 37.53 91 GLY A N 1
ATOM 718 C CA . GLY A 1 91 ? -22.891 18.344 8.602 1 37.53 91 GLY A CA 1
ATOM 719 C C . GLY A 1 91 ? -23.234 17.531 7.367 1 37.53 91 GLY A C 1
ATOM 720 O O . GLY A 1 91 ? -24.359 17.625 6.848 1 37.53 91 GLY A O 1
ATOM 721 N N . GLY A 1 92 ? -22.188 17.25 6.629 1 42.78 92 GLY A N 1
ATOM 722 C CA . GLY A 1 92 ? -22.562 17.234 5.223 1 42.78 92 GLY A CA 1
ATOM 723 C C . GLY A 1 92 ? -23.469 16.078 4.848 1 42.78 92 GLY A C 1
ATOM 724 O O . GLY A 1 92 ? -24.625 16.266 4.473 1 42.78 92 GLY A O 1
ATOM 725 N N . ASP A 1 93 ? -22.797 14.711 4.09 1 54.16 93 ASP A N 1
ATOM 726 C CA . ASP A 1 93 ? -23.484 14.234 2.896 1 54.16 93 ASP A CA 1
ATOM 727 C C . ASP A 1 93 ? -24.594 13.258 3.266 1 54.16 93 ASP A C 1
ATOM 729 O O . ASP A 1 93 ? -24.328 12.133 3.686 1 54.16 93 ASP A O 1
ATOM 733 N N . ARG A 1 94 ? -25.719 13.812 3.742 1 57.44 94 ARG A N 1
ATOM 734 C CA . ARG A 1 94 ? -26.969 13.07 3.803 1 57.44 94 ARG A CA 1
ATOM 735 C C . ARG A 1 94 ? -26.922 11.836 2.912 1 57.44 94 ARG A C 1
ATOM 737 O O . ARG A 1 94 ? -27.375 10.758 3.307 1 57.44 94 ARG A O 1
ATOM 744 N N . GLU A 1 95 ? -26.188 12.055 1.937 1 65.38 95 GLU A N 1
ATOM 745 C CA . GLU A 1 95 ? -26.109 10.961 0.971 1 65.38 95 GLU A CA 1
ATOM 746 C C . GLU A 1 95 ? -25.297 9.797 1.521 1 65.38 95 GLU A C 1
ATOM 748 O O . GLU A 1 95 ? -25.672 8.633 1.343 1 65.38 95 GLU A O 1
ATOM 753 N N . LEU A 1 96 ? -24.281 10.148 2.285 1 66.5 96 LEU A N 1
ATOM 754 C CA . LEU A 1 96 ? -23.422 9.109 2.844 1 66.5 96 LEU A CA 1
ATOM 755 C C . LEU A 1 96 ? -24.141 8.352 3.953 1 66.5 96 LEU A C 1
ATOM 757 O O . LEU A 1 96 ? -24.109 7.117 3.979 1 66.5 96 LEU A O 1
ATOM 761 N N . LYS A 1 97 ? -24.75 9.109 4.762 1 65.38 97 LYS A N 1
ATOM 762 C CA . LYS A 1 97 ? -25.453 8.492 5.883 1 65.38 97 LYS A CA 1
ATOM 763 C C . LYS A 1 97 ? -26.578 7.582 5.391 1 65.38 97 LYS A C 1
ATOM 765 O O . LYS A 1 97 ? -26.75 6.465 5.887 1 65.38 97 LYS A O 1
ATOM 770 N N . GLU A 1 98 ? -27.25 8.102 4.402 1 69.06 98 GLU A N 1
ATOM 771 C CA . GLU A 1 98 ? -28.359 7.336 3.852 1 69.06 98 GLU A CA 1
ATOM 772 C C . GLU A 1 98 ? -27.875 6.066 3.162 1 69.06 98 GLU A C 1
ATOM 774 O O . GLU A 1 98 ? -28.5 5.012 3.271 1 69.06 98 GLU A O 1
ATOM 779 N N . SER A 1 99 ? -26.781 6.195 2.576 1 72.5 99 SER A N 1
ATOM 780 C CA . SER A 1 99 ? -26.25 5.055 1.839 1 72.5 99 SER A CA 1
ATOM 781 C C . SER A 1 99 ? -25.703 3.988 2.785 1 72.5 99 SER A C 1
ATOM 783 O O . SER A 1 99 ? -25.891 2.793 2.553 1 72.5 99 SER A O 1
ATOM 785 N N . LEU A 1 100 ? -25.125 4.453 3.852 1 69.19 100 LEU A N 1
ATOM 786 C CA . LEU A 1 100 ? -24.531 3.521 4.812 1 69.19 100 LEU A CA 1
ATOM 787 C C . LEU A 1 100 ? -25.625 2.723 5.523 1 69.19 100 LEU A C 1
ATOM 789 O O . LEU A 1 100 ? -25.438 1.543 5.824 1 69.19 100 LEU A O 1
ATOM 793 N N . LYS A 1 101 ? -26.703 3.422 5.688 1 66.81 101 LYS A N 1
ATOM 794 C CA . LYS A 1 101 ? -27.828 2.74 6.312 1 66.81 101 LYS A CA 1
ATOM 795 C C . LYS A 1 101 ? -28.359 1.622 5.418 1 66.81 101 LYS A C 1
ATOM 797 O O . LYS A 1 101 ? -28.906 0.632 5.91 1 66.81 101 LYS A O 1
ATOM 802 N N . GLN A 1 102 ? -28.047 1.836 4.152 1 69.62 102 GLN A N 1
ATOM 803 C CA . GLN A 1 102 ? -28.594 0.888 3.189 1 69.62 102 GLN A CA 1
ATOM 804 C C . GLN A 1 102 ? -27.656 -0.306 3.002 1 69.62 102 GLN A C 1
ATOM 806 O O . GLN A 1 102 ? -28.031 -1.288 2.352 1 69.62 102 GLN A O 1
ATOM 811 N N . TRP A 1 103 ? -26.547 -0.097 3.689 1 72 103 TRP A N 1
ATOM 812 C CA . TRP A 1 103 ? -25.609 -1.205 3.549 1 72 103 TRP A CA 1
ATOM 813 C C . TRP A 1 103 ? -26.141 -2.461 4.23 1 72 103 TRP A C 1
ATOM 815 O O . TRP A 1 103 ? -26.781 -2.379 5.281 1 72 103 TRP A O 1
ATOM 825 N N . ASN A 1 104 ? -26.078 -3.533 3.535 1 67.38 104 ASN A N 1
ATOM 826 C CA . ASN A 1 104 ? -26.312 -4.809 4.207 1 67.38 104 ASN A CA 1
ATOM 827 C C . ASN A 1 104 ? -25.188 -5.141 5.18 1 67.38 104 ASN A C 1
ATOM 829 O O . ASN A 1 104 ? -24.219 -5.816 4.812 1 67.38 104 ASN A O 1
ATOM 833 N N . HIS A 1 105 ? -25.312 -4.617 6.348 1 70.06 105 HIS A N 1
ATOM 834 C CA . HIS A 1 105 ? -24.281 -4.77 7.371 1 70.06 105 HIS A CA 1
ATOM 835 C C . HIS A 1 105 ? -24.016 -6.242 7.672 1 70.06 105 HIS A C 1
ATOM 837 O O . HIS A 1 105 ? -22.875 -6.621 7.977 1 70.06 105 HIS A O 1
ATOM 843 N N . GLY A 1 106 ? -25.062 -6.953 7.523 1 69 106 GLY A N 1
ATOM 844 C CA . GLY A 1 106 ? -24.906 -8.383 7.746 1 69 106 GLY A CA 1
ATOM 845 C C . GLY A 1 106 ? -23.984 -9.047 6.746 1 69 106 GLY A C 1
ATOM 846 O O . GLY A 1 106 ? -23.156 -9.883 7.121 1 69 106 GLY A O 1
ATOM 847 N N . LYS A 1 107 ? -24.078 -8.57 5.555 1 70.94 107 LYS A N 1
ATOM 848 C CA . LYS A 1 107 ? -23.219 -9.141 4.516 1 70.94 107 LYS A CA 1
ATOM 849 C C . LYS A 1 107 ? -21.766 -8.719 4.703 1 70.94 107 LYS A C 1
ATOM 851 O O . LYS A 1 107 ? -20.859 -9.531 4.543 1 70.94 107 LYS A O 1
ATOM 856 N N . ILE A 1 108 ? -21.562 -7.512 5.047 1 74.56 108 ILE A N 1
ATOM 857 C CA . ILE A 1 108 ? -20.219 -6.992 5.285 1 74.56 108 ILE A CA 1
ATOM 858 C C . ILE A 1 108 ? -19.594 -7.703 6.484 1 74.56 108 ILE A C 1
ATOM 860 O O . ILE A 1 108 ? -18.438 -8.125 6.434 1 74.56 108 ILE A O 1
ATOM 864 N N . GLU A 1 109 ? -20.391 -7.855 7.477 1 74.31 109 GLU A N 1
ATOM 865 C CA . GLU A 1 109 ? -19.938 -8.516 8.688 1 74.31 109 GLU A CA 1
ATOM 866 C C . GLU A 1 109 ? -19.547 -9.969 8.414 1 74.31 109 GLU A C 1
ATOM 868 O O . GLU A 1 109 ? -18.547 -10.461 8.922 1 74.31 109 GLU A O 1
ATOM 873 N N . LYS A 1 110 ? -20.312 -10.555 7.652 1 73.38 110 LYS A N 1
ATOM 874 C CA . LYS A 1 110 ? -20.031 -11.961 7.336 1 73.38 110 LYS A CA 1
ATOM 875 C C . L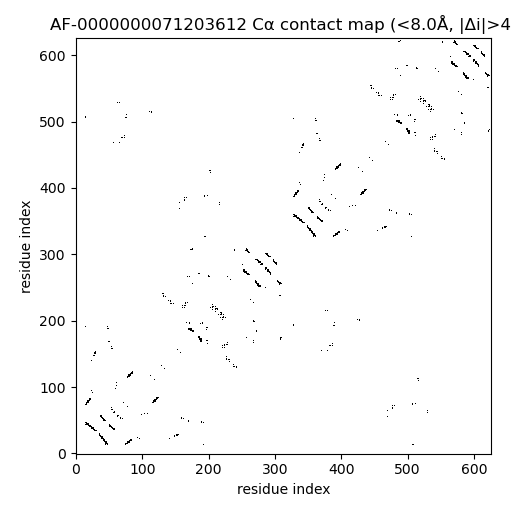YS A 1 110 ? -18.719 -12.102 6.578 1 73.38 110 LYS A C 1
ATOM 877 O O . LYS A 1 110 ? -17.922 -13 6.867 1 73.38 110 LYS A O 1
ATOM 882 N N . GLU A 1 111 ? -18.5 -11.18 5.691 1 71.19 111 GLU A N 1
ATOM 883 C CA . GLU A 1 111 ? -17.266 -11.211 4.922 1 71.19 111 GLU A CA 1
ATOM 884 C C . GLU A 1 111 ? -16.047 -10.953 5.816 1 71.19 111 GLU A C 1
ATOM 886 O O . GLU A 1 111 ? -15.008 -11.586 5.652 1 71.19 111 GLU A O 1
ATOM 891 N N . LEU A 1 112 ? -16.25 -10.094 6.734 1 75.19 112 LEU A N 1
ATOM 892 C CA . LEU A 1 112 ? -15.148 -9.711 7.613 1 75.19 112 LEU A CA 1
ATOM 893 C C . LEU A 1 112 ? -14.883 -10.797 8.648 1 75.19 112 LEU A C 1
ATOM 895 O O . LEU A 1 112 ? -13.727 -11.07 8.984 1 75.19 112 LEU A O 1
ATOM 899 N N . ILE A 1 113 ? -15.898 -11.398 9.07 1 69.94 113 ILE A N 1
ATOM 900 C CA . ILE A 1 113 ? -15.766 -12.453 10.078 1 69.94 113 ILE A CA 1
ATOM 901 C C . ILE A 1 113 ? -15.023 -13.641 9.484 1 69.94 113 ILE A C 1
ATOM 903 O O . ILE A 1 113 ? -14.219 -14.289 10.164 1 69.94 113 ILE A O 1
ATOM 907 N N . GLN A 1 114 ? -15.281 -13.844 8.234 1 68.12 114 GLN A N 1
ATOM 908 C CA . GLN A 1 114 ? -14.594 -14.938 7.555 1 68.12 114 GLN A CA 1
ATOM 909 C C . GLN A 1 114 ? -13.086 -14.727 7.551 1 68.12 114 GLN A C 1
ATOM 911 O O . GLN A 1 114 ? -12.32 -15.688 7.531 1 68.12 114 GLN A O 1
ATOM 916 N N . ARG A 1 115 ? -12.766 -13.508 7.738 1 70.81 115 ARG A N 1
ATOM 917 C CA . ARG A 1 115 ? -11.344 -13.18 7.742 1 70.81 115 ARG A CA 1
ATOM 918 C C . ARG A 1 115 ? -10.828 -12.977 9.164 1 70.81 115 ARG A C 1
ATOM 920 O O . ARG A 1 115 ? -9.719 -12.484 9.367 1 70.81 115 ARG A O 1
ATOM 927 N N . GLY A 1 116 ? -11.695 -13.219 10.094 1 72.31 116 GLY A N 1
ATOM 928 C CA . GLY A 1 116 ? -11.305 -13.07 11.484 1 72.31 116 GLY A CA 1
ATOM 929 C C . GLY A 1 116 ? -11.32 -11.633 11.961 1 72.31 116 GLY A C 1
ATOM 930 O O . GLY A 1 116 ? -10.625 -11.273 12.906 1 72.31 116 GLY A O 1
ATOM 931 N N . CYS A 1 117 ? -11.945 -10.867 11.164 1 79.5 117 CYS A N 1
ATOM 932 C CA . CYS A 1 117 ? -12 -9.445 11.492 1 79.5 117 CYS A CA 1
ATOM 933 C C . CYS A 1 117 ? -13.305 -9.102 12.203 1 79.5 117 CYS A C 1
ATOM 935 O O . CYS A 1 117 ? -14.383 -9.453 11.727 1 79.5 117 CYS A O 1
ATOM 937 N N . LYS A 1 118 ? -13.164 -8.531 13.336 1 78.62 118 LYS A N 1
ATOM 938 C CA . LYS A 1 118 ? -14.328 -8.039 14.07 1 78.62 118 LYS A CA 1
ATOM 939 C C . LYS A 1 118 ? -14.734 -6.656 13.578 1 78.62 118 LYS A C 1
ATOM 941 O O . LYS A 1 118 ? -13.922 -5.734 13.547 1 78.62 118 LYS A O 1
ATOM 946 N N . TRP A 1 119 ? -15.953 -6.629 13.133 1 77.88 119 TRP A N 1
ATOM 947 C CA . TRP A 1 119 ? -16.516 -5.375 12.648 1 77.88 119 TRP A CA 1
ATOM 948 C C . TRP A 1 119 ? -17.344 -4.695 13.734 1 77.88 119 TRP A C 1
ATOM 950 O O . TRP A 1 119 ? -18.328 -5.262 14.219 1 77.88 119 TRP A O 1
ATOM 960 N N . ILE A 1 120 ? -16.938 -3.58 14.227 1 73.38 120 ILE A N 1
ATOM 961 C CA . ILE A 1 120 ? -17.641 -2.846 15.273 1 73.38 120 ILE A CA 1
ATOM 962 C C . ILE A 1 120 ? -18.203 -1.541 14.703 1 73.38 120 ILE A C 1
ATOM 964 O O . ILE A 1 120 ? -17.438 -0.683 14.25 1 73.38 120 ILE A O 1
ATOM 968 N N . PHE A 1 121 ? -19.453 -1.571 14.594 1 65.19 121 PHE A N 1
ATOM 969 C CA . PHE A 1 121 ? -20.109 -0.335 14.195 1 65.19 121 PHE A CA 1
ATOM 970 C C . PHE A 1 121 ? -20.625 0.419 15.414 1 65.19 121 PHE A C 1
ATOM 972 O O . PHE A 1 121 ? -21.562 -0.034 16.078 1 65.19 121 PHE A O 1
ATOM 979 N N . GLN A 1 122 ? -19.812 1.367 16.141 1 57.53 122 GLN A N 1
ATOM 980 C CA . GLN A 1 122 ? -20.234 2.006 17.391 1 57.53 122 GLN A CA 1
ATOM 981 C C . GLN A 1 122 ? -21.031 3.273 17.125 1 57.53 122 GLN A C 1
ATOM 983 O O . GLN A 1 122 ? -20.656 4.078 16.266 1 57.53 122 GLN A O 1
ATOM 988 N N . PRO A 1 123 ? -22.219 3.371 17.703 1 50.75 123 PRO A N 1
ATOM 989 C CA . PRO A 1 123 ? -22.906 4.668 17.75 1 50.75 123 PRO A CA 1
ATOM 990 C C . PRO A 1 123 ? -22.016 5.777 18.328 1 50.75 123 PRO A C 1
ATOM 992 O O . PRO A 1 123 ? -21.078 5.5 19.062 1 50.75 123 PRO A O 1
ATOM 995 N N . PRO A 1 124 ? -22.156 7.074 17.875 1 47.19 124 PRO A N 1
ATOM 996 C CA . PRO A 1 124 ? -21.406 8.273 18.25 1 47.19 124 PRO A CA 1
ATOM 997 C C . PRO A 1 124 ? -21.016 8.289 19.734 1 47.19 124 PRO A C 1
ATOM 999 O O . PRO A 1 124 ? -20.391 9.242 20.203 1 47.19 124 PRO A O 1
ATOM 1002 N N . THR A 1 125 ? -21.531 7.598 20.656 1 43.44 125 THR A N 1
ATOM 1003 C CA . THR A 1 125 ? -21.297 8.086 22 1 43.44 125 THR A CA 1
ATOM 1004 C C . THR A 1 125 ? -19.797 8.219 22.281 1 43.44 125 THR A C 1
ATOM 1006 O O . THR A 1 125 ? -19.344 9.234 22.812 1 43.44 125 THR A O 1
ATOM 1009 N N . ALA A 1 126 ? -19.203 7.117 23.078 1 37.44 126 ALA A N 1
ATOM 1010 C CA . ALA A 1 126 ? -18.109 7.098 24.047 1 37.44 126 ALA A CA 1
ATOM 1011 C C . ALA A 1 126 ? -16.75 7.141 23.359 1 37.44 126 ALA A C 1
ATOM 1013 O O . ALA A 1 126 ? -15.719 6.848 23.969 1 37.44 126 ALA A O 1
ATOM 1014 N N . SER A 1 127 ? -16.547 6.887 22.078 1 41.91 127 SER A N 1
ATOM 1015 C CA . SER A 1 127 ? -15.203 6.379 21.859 1 41.91 127 SER A CA 1
ATOM 1016 C C . SER A 1 127 ? -14.148 7.422 22.25 1 41.91 127 SER A C 1
ATOM 1018 O O . SER A 1 127 ? -14.242 8.578 21.844 1 41.91 127 SER A O 1
ATOM 1020 N N . SER A 1 128 ? -13.57 7.316 23.328 1 37.69 128 SER A N 1
ATOM 1021 C CA . SER A 1 128 ? -12.359 7.844 23.953 1 37.69 128 SER A CA 1
ATOM 1022 C C . SER A 1 128 ? -11.219 7.945 22.953 1 37.69 128 SER A C 1
ATOM 1024 O O . SER A 1 128 ? -10.055 8.094 23.344 1 37.69 128 SER A O 1
ATOM 1026 N N . MET A 1 129 ? -11.359 7.387 21.766 1 44.75 129 MET A N 1
ATOM 1027 C CA . MET A 1 129 ? -10.109 7.609 21.062 1 44.75 129 MET A CA 1
ATOM 1028 C C . MET A 1 129 ? -9.609 9.039 21.266 1 44.75 129 MET A C 1
ATOM 1030 O O . MET A 1 129 ? -10.414 9.969 21.375 1 44.75 129 MET A O 1
ATOM 1034 N N . SER A 1 130 ? -8.312 9.258 21.328 1 53.06 130 SER A N 1
ATOM 1035 C CA . SER A 1 130 ? -7.652 10.453 21.828 1 53.06 130 SER A CA 1
ATOM 1036 C C . SER A 1 130 ? -7.965 11.664 20.953 1 53.06 130 SER A C 1
ATOM 1038 O O . SER A 1 130 ? -8.094 11.547 19.734 1 53.06 130 SER A O 1
ATOM 1040 N N . GLY A 1 131 ? -8.719 12.586 21.453 1 55.44 131 GLY A N 1
ATOM 1041 C CA . GLY A 1 131 ? -9.141 13.898 21 1 55.44 131 GLY A CA 1
ATOM 1042 C C . GLY A 1 131 ? -8.227 14.477 19.938 1 55.44 131 GLY A C 1
ATOM 1043 O O . GLY A 1 131 ? -8.688 15.117 18.984 1 55.44 131 GLY A O 1
ATOM 1044 N N . VAL A 1 132 ? -6.961 14.102 20.016 1 57.31 132 VAL A N 1
ATOM 1045 C CA . VAL A 1 132 ? -6.02 14.734 19.094 1 57.31 132 VAL A CA 1
ATOM 1046 C C . VAL A 1 132 ? -6.047 14.023 17.75 1 57.31 132 VAL A C 1
ATOM 1048 O O . VAL A 1 132 ? -6.039 14.672 16.688 1 57.31 132 VAL A O 1
ATOM 1051 N N . TRP A 1 133 ? -6.273 12.734 17.766 1 61.97 133 TRP A N 1
ATOM 1052 C CA . TRP A 1 133 ? -6.211 11.961 16.531 1 61.97 133 TRP A CA 1
ATOM 1053 C C . TRP A 1 133 ? -7.469 12.172 15.695 1 61.97 133 TRP A C 1
ATOM 1055 O O . TRP A 1 133 ? -7.395 12.289 14.469 1 61.97 133 TRP A O 1
ATOM 1065 N N . GLU A 1 134 ? -8.492 12.203 16.328 1 65.31 134 GLU A N 1
ATOM 1066 C CA . GLU A 1 134 ? -9.75 12.508 15.641 1 65.31 134 GLU A CA 1
ATOM 1067 C C . GLU A 1 134 ? -9.688 13.867 14.953 1 65.31 134 GLU A C 1
ATOM 1069 O O . GLU A 1 134 ? -10.18 14.023 13.836 1 65.31 134 GLU A O 1
ATOM 1074 N N . ARG A 1 135 ? -8.984 14.688 15.641 1 67.69 135 ARG A N 1
ATOM 1075 C CA . ARG A 1 135 ? -8.875 16.031 15.086 1 67.69 135 ARG A CA 1
ATOM 1076 C C . ARG A 1 135 ? -7.941 16.047 13.883 1 67.69 135 ARG A C 1
ATOM 1078 O O . ARG A 1 135 ? -8.188 16.766 12.914 1 67.69 135 ARG A O 1
ATOM 1085 N N . LEU A 1 136 ? -6.883 15.234 13.984 1 70.06 136 LEU A N 1
ATOM 1086 C CA . LEU A 1 136 ? -5.949 15.125 12.867 1 70.06 136 LEU A CA 1
ATOM 1087 C C . LEU A 1 136 ? -6.645 14.57 11.625 1 70.06 136 LEU A C 1
ATOM 1089 O O . LEU A 1 136 ? -6.492 15.117 10.531 1 70.06 136 LEU A O 1
ATOM 1093 N N . VAL A 1 137 ? -7.391 13.57 11.836 1 73.69 137 VAL A N 1
ATOM 1094 C CA . VAL A 1 137 ? -8.086 12.93 10.727 1 73.69 137 VAL A CA 1
ATOM 1095 C C . VAL A 1 137 ? -9.125 13.883 10.141 1 73.69 137 VAL A C 1
ATOM 1097 O O . VAL A 1 137 ? -9.25 14.008 8.922 1 73.69 137 VAL A O 1
ATOM 1100 N N . ARG A 1 138 ? -9.75 14.586 11.039 1 77.69 138 ARG A N 1
ATOM 1101 C CA . ARG A 1 138 ? -10.758 15.555 10.602 1 77.69 138 ARG A CA 1
ATOM 1102 C C . ARG A 1 138 ? -10.125 16.672 9.789 1 77.69 138 ARG A C 1
ATOM 1104 O O . ARG A 1 138 ? -10.664 17.078 8.758 1 77.69 138 ARG A O 1
ATOM 1111 N N . SER A 1 139 ? -9.039 17.141 10.305 1 80.44 139 SER A N 1
ATOM 1112 C CA . SER A 1 139 ? -8.344 18.219 9.609 1 80.44 139 SER A CA 1
ATOM 1113 C C . SER A 1 139 ? -7.867 17.781 8.234 1 80.44 139 SER A C 1
ATOM 1115 O O . SER A 1 139 ? -7.996 18.516 7.258 1 80.44 139 SER A O 1
ATOM 1117 N N . ALA A 1 140 ? -7.367 16.609 8.133 1 84.62 140 ALA A N 1
ATOM 1118 C CA . ALA A 1 140 ? -6.891 16.094 6.859 1 84.62 140 ALA A CA 1
ATOM 1119 C C . ALA A 1 140 ? -8.039 15.945 5.859 1 84.62 140 ALA A C 1
ATOM 1121 O O . ALA A 1 140 ? -7.898 16.312 4.691 1 84.62 140 ALA A O 1
ATOM 1122 N N . LYS A 1 141 ? -9.148 15.461 6.348 1 86.06 141 LYS A N 1
ATOM 1123 C CA . LYS A 1 141 ? -10.32 15.281 5.492 1 86.06 141 LYS A CA 1
ATOM 1124 C C . LYS A 1 141 ? -10.844 16.625 4.992 1 86.06 141 LYS A C 1
ATOM 1126 O O . LYS A 1 141 ? -11.156 16.766 3.809 1 86.06 141 LYS A O 1
ATOM 1131 N N . THR A 1 142 ? -10.844 17.578 5.879 1 85.19 142 THR A N 1
ATOM 1132 C CA . THR A 1 142 ? -11.359 18.906 5.547 1 85.19 142 THR A CA 1
ATOM 1133 C C . THR A 1 142 ? -10.477 19.578 4.5 1 85.19 142 THR A C 1
ATOM 1135 O O . THR A 1 142 ? -10.977 20.125 3.52 1 85.19 142 THR A O 1
ATOM 1138 N N . VAL A 1 143 ? -9.227 19.484 4.734 1 88.94 143 VAL A N 1
ATOM 1139 C CA . VAL A 1 143 ? -8.281 20.109 3.811 1 88.94 143 VAL A CA 1
ATOM 1140 C C . VAL A 1 143 ? -8.344 19.406 2.453 1 88.94 143 VAL A C 1
ATOM 1142 O O . VAL A 1 143 ? -8.383 20.078 1.411 1 88.94 143 VAL A O 1
ATOM 1145 N N . LEU A 1 144 ? -8.43 18.125 2.482 1 89.5 144 LEU A N 1
ATOM 1146 C CA . LEU A 1 144 ? -8.469 17.359 1.244 1 89.5 144 LEU A CA 1
ATOM 1147 C C . LEU A 1 144 ? -9.734 17.672 0.454 1 89.5 144 LEU A C 1
ATOM 1149 O O . LEU A 1 144 ? -9.688 17.859 -0.762 1 89.5 144 LEU A O 1
ATOM 1153 N N . LYS A 1 145 ? -10.859 17.75 1.128 1 87.38 145 LYS A N 1
ATOM 1154 C CA . LYS A 1 145 ? -12.133 18.078 0.482 1 87.38 145 LYS A CA 1
ATOM 1155 C C . LYS A 1 145 ? -12.086 19.469 -0.141 1 87.38 145 LYS A C 1
ATOM 1157 O O . LYS A 1 145 ? -12.57 19.672 -1.257 1 87.38 145 LYS A O 1
ATOM 1162 N N . SER A 1 146 ? -11.516 20.359 0.587 1 88.31 146 SER A N 1
ATOM 1163 C CA . SER A 1 146 ? -11.422 21.734 0.103 1 88.31 146 SER A CA 1
ATOM 1164 C C . SER A 1 146 ? -10.562 21.812 -1.148 1 88.31 146 SER A C 1
ATOM 1166 O O . SER A 1 146 ? -10.938 22.469 -2.127 1 88.31 146 SER A O 1
ATOM 1168 N N . ILE A 1 147 ? -9.461 21.156 -1.16 1 89.25 147 ILE A N 1
ATOM 1169 C CA . ILE A 1 147 ? -8.516 21.203 -2.271 1 89.25 147 ILE A CA 1
ATOM 1170 C C . ILE A 1 147 ? -9.141 20.531 -3.498 1 89.25 147 ILE A C 1
ATOM 1172 O O . ILE A 1 147 ? -9.078 21.078 -4.605 1 89.25 147 ILE A O 1
ATOM 1176 N N . LEU A 1 148 ? -9.773 19.438 -3.26 1 87.69 148 LEU A N 1
ATOM 1177 C CA . LEU A 1 148 ? -10.289 18.672 -4.387 1 87.69 148 LEU A CA 1
ATOM 1178 C C . LEU A 1 148 ? -11.633 19.234 -4.848 1 87.69 148 LEU A C 1
ATOM 1180 O O . LEU A 1 148 ? -12.141 18.844 -5.902 1 87.69 148 LEU A O 1
ATOM 1184 N N . GLY A 1 149 ? -12.258 20.078 -4.051 1 84.75 149 GLY A N 1
ATOM 1185 C CA . GLY A 1 149 ? -13.391 20.859 -4.5 1 84.75 149 GLY A CA 1
ATOM 1186 C C . GLY A 1 149 ? -13.008 21.969 -5.449 1 84.75 149 GLY A C 1
ATOM 1187 O O . GLY A 1 149 ? -13.805 22.375 -6.301 1 84.75 149 GLY A O 1
ATOM 1188 N N . THR A 1 150 ? -11.781 22.406 -5.316 1 85.62 150 THR A N 1
ATOM 1189 C CA . THR A 1 150 ? -11.289 23.516 -6.117 1 85.62 150 THR A CA 1
ATOM 1190 C C . THR A 1 150 ? -10.633 23.016 -7.398 1 85.62 150 THR A C 1
ATOM 1192 O O . THR A 1 150 ? -10.812 23.594 -8.469 1 85.62 150 THR A O 1
ATOM 1195 N N . TYR A 1 151 ? -9.922 21.906 -7.301 1 87 151 TYR A N 1
ATOM 1196 C CA . TYR A 1 151 ? -9.203 21.344 -8.438 1 87 151 TYR A CA 1
ATOM 1197 C C . TYR A 1 151 ? -9.766 19.984 -8.82 1 87 151 TYR A C 1
ATOM 1199 O O . TYR A 1 151 ? -9.633 19.016 -8.062 1 87 151 TYR A O 1
ATOM 1207 N N . THR A 1 152 ? -10.398 19.938 -9.945 1 88.69 152 THR A N 1
ATOM 1208 C CA . THR A 1 152 ? -10.914 18.672 -10.43 1 88.69 152 THR A CA 1
ATOM 1209 C C . THR A 1 152 ? -9.852 17.938 -11.25 1 88.69 152 THR A C 1
ATOM 1211 O O . THR A 1 152 ? -9.32 18.484 -12.211 1 88.69 152 THR A O 1
ATOM 1214 N N . VAL A 1 153 ? -9.562 16.719 -10.812 1 91.31 153 VAL A N 1
ATOM 1215 C CA . VAL A 1 153 ? -8.484 15.977 -11.453 1 91.31 153 VAL A CA 1
ATOM 1216 C C . VAL A 1 153 ? -9.016 14.625 -11.938 1 91.31 153 VAL A C 1
ATOM 1218 O O . VAL A 1 153 ? -10.18 14.289 -11.711 1 91.31 153 VAL A O 1
ATOM 1221 N N . SER A 1 154 ? -8.219 13.93 -12.703 1 91.56 154 SER A N 1
ATOM 1222 C CA . SER A 1 154 ? -8.562 12.586 -13.148 1 91.56 154 SER A CA 1
ATOM 1223 C C . SER A 1 154 ? -8.438 11.578 -12.008 1 91.56 154 SER A C 1
ATOM 1225 O O . SER A 1 154 ? -7.828 11.875 -10.977 1 91.56 154 SER A O 1
ATOM 1227 N N . ASP A 1 155 ? -9 10.406 -12.156 1 92.25 155 ASP A N 1
ATOM 1228 C CA . ASP A 1 155 ? -8.984 9.359 -11.141 1 92.25 155 ASP A CA 1
ATOM 1229 C C . ASP A 1 155 ? -7.555 8.977 -10.766 1 92.25 155 ASP A C 1
ATOM 1231 O O . ASP A 1 155 ? -7.254 8.75 -9.586 1 92.25 155 ASP A O 1
ATOM 1235 N N . ASP A 1 156 ? -6.727 8.906 -11.742 1 92.81 156 ASP A N 1
ATOM 1236 C CA . ASP A 1 156 ? -5.352 8.484 -11.492 1 92.81 156 ASP A CA 1
ATOM 1237 C C . ASP A 1 156 ? -4.586 9.539 -10.695 1 92.81 156 ASP A C 1
ATOM 1239 O O . ASP A 1 156 ? -3.807 9.211 -9.805 1 92.81 156 ASP A O 1
ATOM 1243 N N . VAL A 1 157 ? -4.871 10.789 -11.016 1 93.12 157 VAL A N 1
ATOM 1244 C CA . VAL A 1 157 ? -4.234 11.875 -10.273 1 93.12 157 VAL A CA 1
ATOM 1245 C C . VAL A 1 157 ? -4.766 11.906 -8.844 1 93.12 157 VAL A C 1
ATOM 1247 O O . VAL A 1 157 ? -3.998 12.062 -7.891 1 93.12 157 VAL A O 1
ATOM 1250 N N . LEU A 1 158 ? -6.066 11.734 -8.727 1 94.56 158 LEU A N 1
ATOM 1251 C CA . LEU A 1 158 ? -6.66 11.703 -7.395 1 94.56 158 LEU A CA 1
ATOM 1252 C C . LEU A 1 158 ? -6.031 10.602 -6.547 1 94.56 158 LEU A C 1
ATOM 1254 O O . LEU A 1 158 ? -5.668 10.836 -5.391 1 94.56 158 LEU A O 1
ATOM 1258 N N . TYR A 1 159 ? -5.91 9.469 -7.125 1 95.69 159 TYR A N 1
ATOM 1259 C CA . TYR A 1 159 ? -5.316 8.336 -6.426 1 95.69 159 TYR A CA 1
ATOM 1260 C C . TYR A 1 159 ? -3.896 8.656 -5.977 1 95.69 159 TYR A C 1
ATOM 1262 O O . TYR A 1 159 ? -3.521 8.383 -4.836 1 95.69 159 TYR A O 1
ATOM 1270 N N . THR A 1 160 ? -3.139 9.219 -6.84 1 95.06 160 THR A N 1
ATOM 1271 C CA . THR A 1 160 ? -1.762 9.578 -6.512 1 95.06 160 THR A CA 1
ATOM 1272 C C . THR A 1 160 ? -1.722 10.617 -5.398 1 95.06 160 THR A C 1
ATOM 1274 O O . THR A 1 160 ? -0.909 10.516 -4.477 1 95.06 160 THR A O 1
ATOM 1277 N N . VAL A 1 161 ? -2.615 11.578 -5.48 1 94.44 161 VAL A N 1
ATOM 1278 C CA . VAL A 1 161 ? -2.689 12.609 -4.449 1 94.44 161 VAL A CA 1
ATOM 1279 C C . VAL A 1 161 ? -2.982 11.961 -3.096 1 94.44 161 VAL A C 1
ATOM 1281 O O . VAL A 1 161 ? -2.373 12.328 -2.086 1 94.44 161 VAL A O 1
ATOM 1284 N N . LEU A 1 162 ? -3.879 11.039 -3.049 1 95.81 162 LEU A N 1
ATOM 1285 C CA . LEU A 1 162 ? -4.219 10.367 -1.799 1 95.81 162 LEU A CA 1
ATOM 1286 C C . LEU A 1 162 ? -3.004 9.664 -1.21 1 95.81 162 LEU A C 1
ATOM 1288 O O . LEU A 1 162 ? -2.789 9.695 0.004 1 95.81 162 LEU A O 1
ATOM 1292 N N . THR A 1 163 ? -2.23 9.023 -2.064 1 95.94 163 THR A N 1
ATOM 1293 C CA . THR A 1 163 ? -1.049 8.336 -1.556 1 95.94 163 THR A CA 1
ATOM 1294 C C . THR A 1 163 ? -0.009 9.344 -1.067 1 95.94 163 THR A C 1
ATOM 1296 O O . THR A 1 163 ? 0.727 9.07 -0.116 1 95.94 163 THR A O 1
ATOM 1299 N N . GLU A 1 164 ? 0.074 10.484 -1.756 1 92.69 164 GLU A N 1
ATOM 1300 C CA . GLU A 1 164 ? 0.964 11.547 -1.286 1 92.69 164 GLU A CA 1
ATOM 1301 C C . GLU A 1 164 ? 0.552 12.039 0.098 1 92.69 164 GLU A C 1
ATOM 1303 O O . GLU A 1 164 ? 1.402 12.25 0.965 1 92.69 164 GLU A O 1
ATOM 1308 N N . VAL A 1 165 ? -0.716 12.219 0.228 1 92.56 165 VAL A N 1
ATOM 1309 C CA . VAL A 1 165 ? -1.253 12.672 1.507 1 92.56 165 VAL A CA 1
ATOM 1310 C C . VAL A 1 165 ? -0.973 11.625 2.584 1 92.56 165 VAL A C 1
ATOM 1312 O O . VAL A 1 165 ? -0.604 11.969 3.711 1 92.56 165 VAL A O 1
ATOM 1315 N N . GLU A 1 166 ? -1.157 10.352 2.229 1 93.69 166 GLU A N 1
ATOM 1316 C CA . GLU A 1 166 ? -0.82 9.258 3.137 1 93.69 166 GLU A CA 1
ATOM 1317 C C . GLU A 1 166 ? 0.631 9.352 3.6 1 93.69 166 GLU A C 1
ATOM 1319 O O . GLU A 1 166 ? 0.918 9.227 4.793 1 93.69 166 GLU A O 1
ATOM 1324 N N . ARG A 1 167 ? 1.451 9.562 2.693 1 90.31 167 ARG A N 1
ATOM 1325 C CA . ARG A 1 167 ? 2.875 9.688 2.992 1 90.31 167 ARG A CA 1
ATOM 1326 C C . ARG A 1 167 ? 3.135 10.852 3.943 1 90.31 167 ARG A C 1
ATOM 1328 O O . ARG A 1 167 ? 3.92 10.727 4.887 1 90.31 167 ARG A O 1
ATOM 1335 N N . ILE A 1 168 ? 2.535 11.953 3.678 1 87.69 168 ILE A N 1
ATOM 1336 C CA . ILE A 1 168 ? 2.691 13.148 4.504 1 87.69 168 ILE A CA 1
ATOM 1337 C C . ILE A 1 168 ? 2.227 12.852 5.93 1 87.69 168 ILE A C 1
ATOM 1339 O O . ILE A 1 168 ? 2.939 13.133 6.895 1 87.69 168 ILE A O 1
ATOM 1343 N N . LEU A 1 169 ? 1.079 12.281 6.062 1 87.88 169 LEU A N 1
ATOM 1344 C CA . LEU A 1 169 ? 0.489 12.016 7.367 1 87.88 169 LEU A CA 1
ATOM 1345 C C . LEU A 1 169 ? 1.304 10.969 8.125 1 87.88 169 LEU A C 1
ATOM 1347 O O . LEU A 1 169 ? 1.467 11.07 9.344 1 87.88 169 LEU A O 1
ATOM 1351 N N . ASN A 1 170 ? 1.775 9.977 7.395 1 89 170 ASN A N 1
ATOM 1352 C CA . ASN A 1 170 ? 2.531 8.906 8.039 1 89 170 ASN A CA 1
ATOM 1353 C C . ASN A 1 170 ? 3.963 9.336 8.344 1 89 170 ASN A C 1
ATOM 1355 O O . ASN A 1 170 ? 4.684 8.648 9.07 1 89 170 ASN A O 1
ATOM 1359 N N . GLY A 1 171 ? 4.363 10.445 7.797 1 83.38 171 GLY A N 1
ATOM 1360 C CA . GLY A 1 171 ? 5.684 10.984 8.07 1 83.38 171 GLY A CA 1
ATOM 1361 C C . GLY A 1 171 ? 5.707 11.938 9.25 1 83.38 171 GLY A C 1
ATOM 1362 O O . GLY A 1 171 ? 6.77 12.43 9.641 1 83.38 171 GLY A O 1
ATOM 1363 N N . ARG A 1 172 ? 4.641 12.125 9.789 1 78.62 172 ARG A N 1
ATOM 1364 C CA . ARG A 1 172 ? 4.547 13.07 10.898 1 78.62 172 ARG A CA 1
ATOM 1365 C C . ARG A 1 172 ? 5.234 12.523 12.141 1 78.62 172 ARG A C 1
ATOM 1367 O O . ARG A 1 172 ? 5.156 11.328 12.43 1 78.62 172 ARG A O 1
ATOM 1374 N N . ALA A 1 173 ? 5.836 13.453 12.852 1 71.88 173 ALA A N 1
ATOM 1375 C CA . ALA A 1 173 ? 6.547 13.078 14.07 1 71.88 173 ALA A CA 1
ATOM 1376 C C . ALA A 1 173 ? 5.57 12.711 15.188 1 71.88 173 ALA A C 1
ATOM 1378 O O . ALA A 1 173 ? 4.586 13.422 15.414 1 71.88 173 ALA A O 1
ATOM 1379 N N . LEU A 1 174 ? 5.695 11.477 15.727 1 62.72 174 LEU A N 1
ATOM 1380 C CA . LEU A 1 174 ? 4.859 11.062 16.844 1 62.72 174 LEU A CA 1
ATOM 1381 C C . LEU A 1 174 ? 5.512 11.438 18.172 1 62.72 174 LEU A C 1
ATOM 1383 O O . LEU A 1 174 ? 4.898 12.117 19 1 62.72 174 LEU A O 1
ATOM 1387 N N . THR A 1 175 ? 6.48 10.648 18.578 1 57.22 175 THR A N 1
ATOM 1388 C CA . THR A 1 175 ? 7.16 10.836 19.859 1 57.22 175 THR A CA 1
ATOM 1389 C C . THR A 1 175 ? 8.672 10.688 19.703 1 57.22 175 THR A C 1
ATOM 1391 O O . THR A 1 175 ? 9.148 10.289 18.625 1 57.22 175 THR A O 1
ATOM 1394 N N . ASN A 1 176 ? 9.383 11.203 20.766 1 49.72 176 ASN A N 1
ATOM 1395 C CA . ASN A 1 176 ? 10.828 11.023 20.828 1 49.72 176 ASN A CA 1
ATOM 1396 C C . ASN A 1 176 ? 11.203 9.562 21.047 1 49.72 176 ASN A C 1
ATOM 1398 O O . ASN A 1 176 ? 10.625 8.891 21.906 1 49.72 176 ASN A O 1
ATOM 1402 N N . ASN A 1 177 ? 11.711 8.875 20.047 1 46.22 177 ASN A N 1
ATOM 1403 C CA . ASN A 1 177 ? 12.148 7.5 20.281 1 46.22 177 ASN A CA 1
ATOM 1404 C C . ASN A 1 177 ? 13.453 7.457 21.078 1 46.22 177 ASN A C 1
ATOM 1406 O O . ASN A 1 177 ? 13.797 6.426 21.656 1 46.22 177 ASN A O 1
ATOM 1410 N N . SER A 1 178 ? 14.352 8.414 20.828 1 48.75 178 SER A N 1
ATOM 1411 C CA . SER A 1 178 ? 15.711 8.188 21.312 1 48.75 178 SER A CA 1
ATOM 1412 C C . SER A 1 178 ? 15.938 8.898 22.656 1 48.75 178 SER A C 1
ATOM 1414 O O . SER A 1 178 ? 15.414 9.992 22.875 1 48.75 178 SER A O 1
ATOM 1416 N N . ASP A 1 179 ? 16.25 8.078 23.594 1 49.34 179 ASP A N 1
ATOM 1417 C CA . ASP A 1 179 ? 16.75 8.633 24.844 1 49.34 179 ASP A CA 1
ATOM 1418 C C . ASP A 1 179 ? 17.953 9.547 24.594 1 49.34 179 ASP A C 1
ATOM 1420 O O . ASP A 1 179 ? 18.438 10.211 25.516 1 49.34 179 ASP A O 1
ATOM 1424 N N . ASP A 1 180 ? 18.391 9.445 23.359 1 50.31 180 ASP A N 1
ATOM 1425 C CA . ASP A 1 180 ? 19.531 10.305 23.047 1 50.31 180 ASP A CA 1
ATOM 1426 C C . ASP A 1 180 ? 19.062 11.727 22.734 1 50.31 180 ASP A C 1
ATOM 1428 O O . ASP A 1 180 ? 18.344 11.953 21.75 1 50.31 180 ASP A O 1
ATOM 1432 N N . PRO A 1 181 ? 19.344 12.555 23.641 1 54.31 181 PRO A N 1
ATOM 1433 C CA . PRO A 1 181 ? 18.953 13.953 23.5 1 54.31 181 PRO A CA 1
ATOM 1434 C C . PRO A 1 181 ? 19.375 14.539 22.156 1 54.31 181 PRO A C 1
ATOM 1436 O O . PRO A 1 181 ? 18.781 15.516 21.688 1 54.31 181 PRO A O 1
ATOM 1439 N N . ASP A 1 182 ? 20.344 13.867 21.547 1 53.34 182 ASP A N 1
ATOM 1440 C CA . ASP A 1 182 ? 20.891 14.445 20.312 1 53.34 182 ASP A CA 1
ATOM 1441 C C . ASP A 1 182 ? 20.156 13.883 19.094 1 53.34 182 ASP A C 1
ATOM 1443 O O . ASP A 1 182 ? 20.359 14.359 17.969 1 53.34 182 ASP A O 1
ATOM 1447 N N . ASP A 1 183 ? 19.391 12.953 19.469 1 57.22 183 ASP A N 1
ATOM 1448 C CA . ASP A 1 183 ? 18.688 12.336 18.359 1 57.22 183 ASP A CA 1
ATOM 1449 C C . ASP A 1 183 ? 17.359 13.047 18.094 1 57.22 183 ASP A C 1
ATOM 1451 O O . ASP A 1 183 ? 16.438 12.969 18.906 1 57.22 183 ASP A O 1
ATOM 1455 N N . LEU A 1 184 ? 17.422 13.906 17.141 1 60.94 184 LEU A N 1
ATOM 1456 C CA . LEU A 1 184 ? 16.25 14.695 16.781 1 60.94 184 LEU A CA 1
ATOM 1457 C C . LEU A 1 184 ? 15.336 13.914 15.852 1 60.94 184 LEU A C 1
ATOM 1459 O O . LEU A 1 184 ? 14.375 14.461 15.305 1 60.94 184 LEU A O 1
ATOM 1463 N N . ASP A 1 185 ? 15.648 12.539 15.797 1 63.16 185 ASP A N 1
ATOM 1464 C CA . ASP A 1 185 ? 14.773 11.812 14.883 1 63.16 185 ASP A CA 1
ATOM 1465 C C . ASP A 1 185 ? 13.539 11.289 15.617 1 63.16 185 ASP A C 1
ATOM 1467 O O . ASP A 1 185 ? 13.656 10.641 16.656 1 63.16 185 ASP A O 1
ATOM 1471 N N . ALA A 1 186 ? 12.445 11.789 15.258 1 66.06 186 ALA A N 1
ATOM 1472 C CA . ALA A 1 186 ? 11.18 11.375 15.867 1 66.06 186 ALA A CA 1
ATOM 1473 C C . ALA A 1 186 ? 10.633 10.125 15.195 1 66.06 186 ALA A C 1
ATOM 1475 O O . ALA A 1 186 ? 10.859 9.898 14 1 66.06 186 ALA A O 1
ATOM 1476 N N . LEU A 1 187 ? 10.133 9.273 16.016 1 70.81 187 LEU A N 1
ATOM 1477 C CA . LEU A 1 187 ? 9.391 8.133 15.484 1 70.81 187 LEU A CA 1
ATOM 1478 C C . LEU A 1 187 ? 8.164 8.594 14.711 1 70.81 187 LEU A C 1
ATOM 1480 O O . LEU A 1 187 ? 7.48 9.531 15.125 1 70.81 187 LEU A O 1
ATOM 1484 N N . THR A 1 188 ? 8.047 8.07 13.641 1 76.94 188 THR A N 1
ATOM 1485 C CA . THR A 1 188 ? 6.879 8.344 12.812 1 76.94 188 THR A CA 1
ATOM 1486 C C . THR A 1 188 ? 6.109 7.055 12.523 1 76.94 188 THR A C 1
ATOM 1488 O O . THR A 1 188 ? 6.66 5.957 12.641 1 76.94 188 THR A O 1
ATOM 1491 N N . PRO A 1 189 ? 4.84 7.168 12.234 1 78.06 189 PRO A N 1
ATOM 1492 C CA . PRO A 1 189 ? 4.098 5.969 11.82 1 78.06 189 PRO A CA 1
ATOM 1493 C C . PRO A 1 189 ? 4.777 5.219 10.68 1 78.06 189 PRO A C 1
ATOM 1495 O O . PRO A 1 189 ? 4.676 3.99 10.602 1 78.06 189 PRO A O 1
ATOM 1498 N N . ALA A 1 190 ? 5.461 5.902 9.859 1 80.19 190 ALA A N 1
ATOM 1499 C CA . ALA A 1 190 ? 6.129 5.297 8.711 1 80.19 190 ALA A CA 1
ATOM 1500 C C . ALA A 1 190 ? 7.191 4.297 9.164 1 80.19 190 ALA A C 1
ATOM 1502 O O . ALA A 1 190 ? 7.465 3.316 8.461 1 80.19 190 ALA A O 1
ATOM 1503 N N . HIS A 1 191 ? 7.742 4.586 10.25 1 76.69 191 HIS A N 1
ATOM 1504 C CA . HIS A 1 191 ? 8.734 3.65 10.773 1 76.69 191 HIS A CA 1
ATOM 1505 C C . HIS A 1 191 ? 8.125 2.27 10.992 1 76.69 191 HIS A C 1
ATOM 1507 O O . HIS A 1 191 ? 8.773 1.254 10.719 1 76.69 191 HIS A O 1
ATOM 1513 N N . PHE A 1 192 ? 6.914 2.289 11.383 1 76.56 192 PHE A N 1
ATOM 1514 C CA . PHE A 1 192 ? 6.242 1.03 11.672 1 76.56 192 PHE A CA 1
ATOM 1515 C C . PHE A 1 192 ? 5.742 0.371 10.398 1 76.56 192 PHE A C 1
ATOM 1517 O O . PHE A 1 192 ? 5.664 -0.857 10.312 1 76.56 192 PHE A O 1
ATOM 1524 N N . LEU A 1 193 ? 5.434 1.194 9.43 1 83.69 193 LEU A N 1
ATOM 1525 C CA . LEU A 1 193 ? 4.863 0.683 8.188 1 83.69 193 LEU A CA 1
ATOM 1526 C C . LEU A 1 193 ? 5.961 0.215 7.238 1 83.69 193 LEU A C 1
ATOM 1528 O O . LEU A 1 193 ? 5.828 -0.83 6.598 1 83.69 193 LEU A O 1
ATOM 1532 N N . LEU A 1 194 ? 7.039 0.996 7.148 1 82.94 194 LEU A N 1
ATOM 1533 C CA . LEU A 1 194 ? 8.023 0.841 6.082 1 82.94 194 LEU A CA 1
ATOM 1534 C C . LEU A 1 194 ? 9.375 0.413 6.648 1 82.94 194 LEU A C 1
ATOM 1536 O O . LEU A 1 194 ? 10.281 0.058 5.891 1 82.94 194 LEU A O 1
ATOM 1540 N N . GLN A 1 195 ? 9.43 0.358 7.934 1 73.44 195 GLN A N 1
ATOM 1541 C CA . GLN A 1 195 ? 10.672 0.002 8.617 1 73.44 195 GLN A CA 1
ATOM 1542 C C . GLN A 1 195 ? 11.797 0.968 8.258 1 73.44 195 GLN A C 1
ATOM 1544 O O . GLN A 1 195 ? 12.961 0.574 8.195 1 73.44 195 GLN A O 1
ATOM 1549 N N . ARG A 1 196 ? 11.359 2.166 7.793 1 72.94 196 ARG A N 1
ATOM 1550 C CA . ARG A 1 196 ? 12.32 3.221 7.48 1 72.94 196 ARG A CA 1
ATOM 1551 C C . ARG A 1 196 ? 11.68 4.598 7.602 1 72.94 196 ARG A C 1
ATOM 1553 O O . ARG A 1 196 ? 10.453 4.715 7.645 1 72.94 196 ARG A O 1
ATOM 1560 N N . LYS A 1 197 ? 12.602 5.598 7.672 1 67.88 197 LYS A N 1
ATOM 1561 C CA . LYS A 1 197 ? 12.133 6.98 7.684 1 67.88 197 LYS A CA 1
ATOM 1562 C C . LYS A 1 197 ? 11.758 7.445 6.277 1 67.88 197 LYS A C 1
ATOM 1564 O O . LYS A 1 197 ? 12.352 7.008 5.293 1 67.88 197 LYS A O 1
ATOM 1569 N N . ILE A 1 198 ? 10.719 8.164 6.293 1 68.94 198 ILE A N 1
ATOM 1570 C CA . ILE A 1 198 ? 10.359 8.805 5.027 1 68.94 198 ILE A CA 1
ATOM 1571 C C . ILE A 1 198 ? 11.297 9.977 4.758 1 68.94 198 ILE A C 1
ATOM 1573 O O . ILE A 1 198 ? 11.523 10.812 5.633 1 68.94 198 ILE A O 1
ATOM 1577 N N . ILE A 1 199 ? 12 9.852 3.662 1 60.81 199 ILE A N 1
ATOM 1578 C CA . ILE A 1 199 ? 12.844 10.977 3.27 1 60.81 199 ILE A CA 1
ATOM 1579 C C . ILE A 1 199 ? 12.008 12.016 2.521 1 60.81 199 ILE A C 1
ATOM 1581 O O . ILE A 1 199 ? 11.328 11.688 1.547 1 60.81 199 ILE A O 1
ATOM 1585 N N . SER A 1 200 ? 11.727 13.078 3.248 1 60.22 200 SER A N 1
ATOM 1586 C CA . SER A 1 200 ? 10.961 14.141 2.609 1 60.22 200 SER A CA 1
ATOM 1587 C C . SER A 1 200 ? 11.852 15.016 1.732 1 60.22 200 SER A C 1
ATOM 1589 O O . SER A 1 200 ? 12.695 15.758 2.238 1 60.22 200 SER A O 1
ATOM 1591 N N . LEU A 1 201 ? 12.156 14.57 0.521 1 54.91 201 LEU A N 1
ATOM 1592 C CA . LEU A 1 201 ? 12.859 15.508 -0.345 1 54.91 201 LEU A CA 1
ATOM 1593 C C . LEU A 1 201 ? 11.875 16.328 -1.172 1 54.91 201 LEU A C 1
ATOM 1595 O O . LEU A 1 201 ? 10.906 15.781 -1.708 1 54.91 201 LEU A O 1
ATOM 1599 N N . PRO A 1 202 ? 12 17.609 -1.01 1 54.16 202 PRO A N 1
ATOM 1600 C CA . PRO A 1 202 ? 11.078 18.438 -1.798 1 54.16 202 PRO A CA 1
ATOM 1601 C C . PRO A 1 202 ? 11.055 18.047 -3.273 1 54.16 202 PRO A C 1
ATOM 1603 O O . PRO A 1 202 ? 12.109 17.938 -3.908 1 54.16 202 PRO A O 1
ATOM 1606 N N . PRO A 1 203 ? 9.969 17.328 -3.807 1 54.22 203 PRO A N 1
ATOM 1607 C CA . PRO A 1 203 ? 9.898 16.859 -5.191 1 54.22 203 PRO A CA 1
ATOM 1608 C C . PRO A 1 203 ? 10.195 17.953 -6.207 1 54.22 203 PRO A C 1
ATOM 1610 O O . PRO A 1 203 ? 10.297 17.688 -7.406 1 54.22 203 PRO A O 1
ATOM 1613 N N . GLY A 1 204 ? 10.477 19.25 -5.762 1 57.28 204 GLY A N 1
ATOM 1614 C CA . GLY A 1 204 ? 10.648 20.391 -6.637 1 57.28 204 GLY A CA 1
ATOM 1615 C C . GLY A 1 204 ? 9.703 21.531 -6.312 1 57.28 204 GLY A C 1
ATOM 1616 O O . GLY A 1 204 ? 9.023 21.516 -5.281 1 57.28 204 GLY A O 1
ATOM 1617 N N . VAL A 1 205 ? 9.805 22.625 -7.043 1 56.09 205 VAL A N 1
ATOM 1618 C CA . VAL A 1 205 ? 8.945 23.797 -6.871 1 56.09 205 VAL A CA 1
ATOM 1619 C C . VAL A 1 205 ? 7.746 23.703 -7.812 1 56.09 205 VAL A C 1
ATOM 1621 O O . VAL A 1 205 ? 7.914 23.5 -9.016 1 56.09 205 VAL A O 1
ATOM 1624 N N . PHE A 1 206 ? 6.633 23.562 -7.191 1 66.12 206 PHE A N 1
ATOM 1625 C CA . PHE A 1 206 ? 5.414 23.469 -7.984 1 66.12 206 PHE A CA 1
ATOM 1626 C C . PHE A 1 206 ? 4.543 24.703 -7.793 1 66.12 206 PHE A C 1
ATOM 1628 O O . PHE A 1 206 ? 4.535 25.297 -6.711 1 66.12 206 PHE A O 1
ATOM 1635 N N . CYS A 1 207 ? 4.113 25.266 -8.938 1 61.78 207 CYS A N 1
ATOM 1636 C CA . CYS A 1 207 ? 3.301 26.469 -8.891 1 61.78 207 CYS A CA 1
ATOM 1637 C C . CYS A 1 207 ? 1.877 26.188 -9.359 1 61.78 207 CYS A C 1
ATOM 1639 O O . CYS A 1 207 ? 1.578 25.094 -9.836 1 61.78 207 CYS A O 1
ATOM 1641 N N . GLU A 1 208 ? 1.034 27.125 -9.102 1 63.06 208 GLU A N 1
ATOM 1642 C CA . GLU A 1 208 ? -0.393 27.031 -9.398 1 63.06 208 GLU A CA 1
ATOM 1643 C C . GLU A 1 208 ? -0.632 26.641 -10.852 1 63.06 208 GLU A C 1
ATOM 1645 O O . GLU A 1 208 ? -1.609 25.969 -11.164 1 63.06 208 GLU A O 1
ATOM 1650 N N . ALA A 1 209 ? 0.277 27.094 -11.578 1 56.78 209 ALA A N 1
ATOM 1651 C CA . ALA A 1 209 ? 0.134 26.781 -13 1 56.78 209 ALA A CA 1
ATOM 1652 C C . ALA A 1 209 ? 0.214 25.266 -13.227 1 56.78 209 ALA A C 1
ATOM 1654 O O . ALA A 1 209 ? -0.356 24.75 -14.188 1 56.78 209 ALA A O 1
ATOM 1655 N N . ASP A 1 210 ? 0.88 24.625 -12.336 1 55.28 210 ASP A N 1
ATOM 1656 C CA . ASP A 1 210 ? 1.018 23.172 -12.43 1 55.28 210 ASP A CA 1
ATOM 1657 C C . ASP A 1 210 ? -0.299 22.484 -12.102 1 55.28 210 ASP A C 1
ATOM 1659 O O . ASP A 1 210 ? -0.529 21.344 -12.523 1 55.28 210 ASP A O 1
ATOM 1663 N N . GLY A 1 211 ? -1.076 23.078 -11.234 1 51.31 211 GLY A N 1
ATOM 1664 C CA . GLY A 1 211 ? -2.381 22.531 -10.898 1 51.31 211 GLY A CA 1
ATOM 1665 C C . GLY A 1 211 ? -3.32 22.453 -12.086 1 51.31 211 GLY A C 1
ATOM 1666 O O . GLY A 1 211 ? -4.223 21.609 -12.117 1 51.31 211 GLY A O 1
ATOM 1667 N N . ILE A 1 212 ? -3.109 23.469 -12.891 1 51.91 212 ILE A N 1
ATOM 1668 C CA . ILE A 1 212 ? -3.943 23.578 -14.078 1 51.91 212 ILE A CA 1
ATOM 1669 C C . ILE A 1 212 ? -3.244 22.906 -15.258 1 51.91 212 ILE A C 1
ATOM 1671 O O . ILE A 1 212 ? -3.896 22.469 -16.203 1 51.91 212 ILE A O 1
ATOM 1675 N N . LEU A 1 213 ? -2.031 22.641 -15.117 1 56.5 213 LEU A N 1
ATOM 1676 C CA . LEU A 1 213 ? -1.195 22.266 -16.25 1 56.5 213 LEU A CA 1
ATOM 1677 C C . LEU A 1 213 ? -1.484 20.844 -16.703 1 56.5 213 LEU A C 1
ATOM 1679 O O . LEU A 1 213 ? -2.078 20.062 -15.953 1 56.5 213 LEU A O 1
ATOM 1683 N N . ARG A 1 214 ? -1.013 20.562 -17.859 1 60.59 214 ARG A N 1
ATOM 1684 C CA . ARG A 1 214 ? -1.233 19.406 -18.719 1 60.59 214 ARG A CA 1
ATOM 1685 C C . ARG A 1 214 ? -0.5 18.188 -18.188 1 60.59 214 ARG A C 1
ATOM 1687 O O . ARG A 1 214 ? -0.932 17.047 -18.391 1 60.59 214 ARG A O 1
ATOM 1694 N N . ARG A 1 215 ? 0.456 18.453 -17.281 1 75.69 215 ARG A N 1
ATOM 1695 C CA . ARG A 1 215 ? 1.148 17.234 -16.875 1 75.69 215 ARG A CA 1
ATOM 1696 C C . ARG A 1 215 ? 0.583 16.672 -15.578 1 75.69 215 ARG A C 1
ATOM 1698 O O . ARG A 1 215 ? 0.705 17.297 -14.523 1 75.69 215 ARG A O 1
ATOM 1705 N N . LYS A 1 216 ? 0.037 15.492 -15.57 1 81.25 216 LYS A N 1
ATOM 1706 C CA . LYS A 1 216 ? -0.692 14.82 -14.492 1 81.25 216 LYS A CA 1
ATOM 1707 C C . LYS A 1 216 ? 0.175 14.68 -13.25 1 81.25 216 LYS A C 1
ATOM 1709 O O . LYS A 1 216 ? -0.29 14.914 -12.133 1 81.25 216 LYS A O 1
ATOM 1714 N N . TRP A 1 217 ? 1.42 14.438 -13.5 1 79.88 217 TRP A N 1
ATOM 1715 C CA . TRP A 1 217 ? 2.297 14.203 -12.359 1 79.88 217 TRP A CA 1
ATOM 1716 C C . TRP A 1 217 ? 2.555 15.5 -11.594 1 79.88 217 TRP A C 1
ATOM 1718 O O . TRP A 1 217 ? 2.578 15.508 -10.367 1 79.88 217 TRP A O 1
ATOM 1728 N N . ARG A 1 218 ? 2.656 16.547 -12.25 1 81.25 218 ARG A N 1
ATOM 1729 C CA . ARG A 1 218 ? 2.885 17.828 -11.609 1 81.25 218 ARG A CA 1
ATOM 1730 C C . ARG A 1 218 ? 1.644 18.297 -10.859 1 81.25 218 ARG A C 1
ATOM 1732 O O . ARG A 1 218 ? 1.752 18.938 -9.805 1 81.25 218 ARG A O 1
ATOM 1739 N N . GLN A 1 219 ? 0.535 17.969 -11.453 1 85.69 219 GLN A N 1
ATOM 1740 C CA . GLN A 1 219 ? -0.715 18.281 -10.766 1 85.69 219 GLN A CA 1
ATOM 1741 C C . GLN A 1 219 ? -0.788 17.594 -9.406 1 85.69 219 GLN A C 1
ATOM 1743 O O . GLN A 1 219 ? -1.15 18.219 -8.406 1 85.69 219 GLN A O 1
ATOM 1748 N N . ALA A 1 220 ? -0.424 16.375 -9.398 1 88.12 220 ALA A N 1
ATOM 1749 C CA . ALA A 1 220 ? -0.46 15.609 -8.156 1 88.12 220 ALA A CA 1
ATOM 1750 C C . ALA A 1 220 ? 0.486 16.203 -7.113 1 88.12 220 ALA A C 1
ATOM 1752 O O . ALA A 1 220 ? 0.14 16.312 -5.938 1 88.12 220 ALA A O 1
ATOM 1753 N N . GLN A 1 221 ? 1.622 16.641 -7.566 1 85.69 221 GLN A N 1
ATOM 1754 C CA . GLN A 1 221 ? 2.6 17.203 -6.641 1 85.69 221 GLN A CA 1
ATOM 1755 C C . GLN A 1 221 ? 2.148 18.562 -6.137 1 85.69 221 GLN A C 1
ATOM 1757 O O . GLN A 1 221 ? 2.338 18.906 -4.965 1 85.69 221 GLN A O 1
ATOM 1762 N N . PHE A 1 222 ? 1.574 19.297 -7.043 1 86.5 222 PHE A N 1
ATOM 1763 C CA . PHE A 1 222 ? 1.045 20.594 -6.648 1 86.5 222 PHE A CA 1
ATOM 1764 C C . PHE A 1 222 ? -0.024 20.438 -5.574 1 86.5 222 PHE A C 1
ATOM 1766 O O . PHE A 1 222 ? 0.004 21.141 -4.562 1 86.5 222 PHE A O 1
ATOM 1773 N N . LEU A 1 223 ? -0.891 19.562 -5.809 1 89.69 223 LEU A N 1
ATOM 1774 C CA . LEU A 1 223 ? -1.981 19.344 -4.863 1 89.69 223 LEU A CA 1
ATOM 1775 C C . LEU A 1 223 ? -1.451 18.828 -3.531 1 89.69 223 LEU A C 1
ATOM 1777 O O . LEU A 1 223 ? -1.974 19.172 -2.471 1 89.69 223 LEU A O 1
ATOM 1781 N N . ALA A 1 224 ? -0.436 18 -3.609 1 89.88 224 ALA A N 1
ATOM 1782 C CA . ALA A 1 224 ? 0.192 17.5 -2.387 1 89.88 224 ALA A CA 1
ATOM 1783 C C . ALA A 1 224 ? 0.836 18.641 -1.603 1 89.88 224 ALA A C 1
ATOM 1785 O O . ALA A 1 224 ? 0.74 18.688 -0.374 1 89.88 224 ALA A O 1
ATOM 1786 N N . ASP A 1 225 ? 1.418 19.531 -2.326 1 86.69 225 ASP A N 1
ATOM 1787 C CA . ASP A 1 225 ? 2.02 20.703 -1.686 1 86.69 225 ASP A CA 1
ATOM 1788 C C . ASP A 1 225 ? 0.952 21.578 -1.045 1 86.69 225 ASP A C 1
ATOM 1790 O O . ASP A 1 225 ? 1.144 22.094 0.061 1 86.69 225 ASP A O 1
ATOM 1794 N N . LEU A 1 226 ? -0.035 21.75 -1.836 1 87.19 226 LEU A N 1
ATOM 1795 C CA . LEU A 1 226 ? -1.145 22.547 -1.33 1 87.19 226 LEU A CA 1
ATOM 1796 C C . LEU A 1 226 ? -1.736 21.922 -0.071 1 87.19 226 LEU A C 1
ATOM 1798 O O . LEU A 1 226 ? -2.039 22.625 0.894 1 87.19 226 LEU A O 1
ATOM 1802 N N . PHE A 1 227 ? -1.896 20.688 -0.075 1 90.81 227 PHE A N 1
ATOM 1803 C CA . PHE A 1 227 ? -2.393 19.984 1.104 1 90.81 227 PHE A CA 1
ATOM 1804 C C . PHE A 1 227 ? -1.475 20.219 2.297 1 90.81 227 PHE A C 1
ATOM 1806 O O . PHE A 1 227 ? -1.938 20.562 3.387 1 90.81 227 PHE A O 1
ATOM 1813 N N . TRP A 1 228 ? -0.246 19.984 2.057 1 86.88 228 TRP A N 1
ATOM 1814 C CA . TRP A 1 228 ? 0.724 20.156 3.135 1 86.88 228 TRP A CA 1
ATOM 1815 C C . TRP A 1 228 ? 0.64 21.562 3.729 1 86.88 228 TRP A C 1
ATOM 1817 O O . TRP A 1 228 ? 0.511 21.719 4.945 1 86.88 228 TRP A O 1
ATOM 1827 N N . SER A 1 229 ? 0.623 22.516 2.861 1 84.56 229 SER A N 1
ATOM 1828 C CA . SER A 1 229 ? 0.642 23.906 3.297 1 84.56 229 SER A CA 1
ATOM 1829 C C . SER A 1 229 ? -0.612 24.25 4.094 1 84.56 229 SER A C 1
ATOM 1831 O O . SER A 1 229 ? -0.54 24.969 5.09 1 84.56 229 SER A O 1
ATOM 1833 N N . ARG A 1 230 ? -1.647 23.719 3.742 1 85.69 230 ARG A N 1
ATOM 1834 C CA . ARG A 1 230 ? -2.908 24.016 4.41 1 85.69 230 ARG A CA 1
ATOM 1835 C C . ARG A 1 230 ? -3.08 23.172 5.668 1 85.69 230 ARG A C 1
ATOM 1837 O O . ARG A 1 230 ? -3.533 23.688 6.699 1 85.69 230 ARG A O 1
ATOM 1844 N N . TRP A 1 231 ? -2.725 21.984 5.535 1 85.5 231 TRP A N 1
ATOM 1845 C CA . TRP A 1 231 ? -2.932 21.062 6.645 1 85.5 231 TRP A CA 1
ATOM 1846 C C . TRP A 1 231 ? -2.033 21.422 7.824 1 85.5 231 TRP A C 1
ATOM 1848 O O . TRP A 1 231 ? -2.469 21.391 8.977 1 85.5 231 TRP A O 1
ATOM 1858 N N . ILE A 1 232 ? -0.853 21.797 7.566 1 78.56 232 ILE A N 1
ATOM 1859 C CA . ILE A 1 232 ? 0.096 22.078 8.633 1 78.56 232 ILE A CA 1
ATOM 1860 C C . ILE A 1 232 ? -0.383 23.297 9.43 1 78.56 232 ILE A C 1
ATOM 1862 O O . ILE A 1 232 ? -0.176 23.375 10.648 1 78.56 232 ILE A O 1
ATOM 1866 N N . LYS A 1 233 ? -1.057 24.188 8.742 1 78 233 LYS A N 1
ATOM 1867 C CA . LYS A 1 233 ? -1.574 25.391 9.398 1 78 233 LYS A CA 1
ATOM 1868 C C . LYS A 1 233 ? -2.732 25.047 10.336 1 78 233 LYS A C 1
ATOM 1870 O O . LYS A 1 233 ? -2.949 25.719 11.336 1 78 233 LYS A O 1
ATOM 1875 N N . GLU A 1 234 ? -3.393 24 9.945 1 75.31 234 GLU A N 1
ATOM 1876 C CA . GLU A 1 234 ? -4.508 23.562 10.789 1 75.31 234 GLU A CA 1
ATOM 1877 C C . GLU A 1 234 ? -4.039 22.609 11.875 1 75.31 234 GLU A C 1
ATOM 1879 O O . GLU A 1 234 ? -4.551 22.625 12.992 1 75.31 234 GLU A O 1
ATOM 1884 N N . TYR A 1 235 ? -3.137 21.891 11.555 1 73.25 235 TYR A N 1
ATOM 1885 C CA . TYR A 1 235 ? -2.705 20.797 12.414 1 73.25 235 TYR A CA 1
ATOM 1886 C C . TYR A 1 235 ? -1.823 21.312 13.547 1 73.25 235 TYR A C 1
ATOM 1888 O O . TYR A 1 235 ? -1.998 20.922 14.703 1 73.25 235 TYR A O 1
ATOM 1896 N N . LEU A 1 236 ? -0.953 22.109 13.234 1 70.56 236 LEU A N 1
ATOM 1897 C CA . LEU A 1 236 ? 0.048 22.531 14.211 1 70.56 236 LEU A CA 1
ATOM 1898 C C . LEU A 1 236 ? -0.61 23.203 15.406 1 70.56 236 LEU A C 1
ATOM 1900 O O . LEU A 1 236 ? -0.289 22.906 16.547 1 70.56 236 LEU A O 1
ATOM 1904 N N . PRO A 1 237 ? -1.661 24.031 15.125 1 66.62 237 PRO A N 1
ATOM 1905 C CA . PRO A 1 237 ? -2.342 24.656 16.266 1 66.62 237 PRO A CA 1
ATOM 1906 C C . PRO A 1 237 ? -3.094 23.641 17.125 1 66.62 237 PRO A C 1
ATOM 1908 O O . PRO A 1 237 ? -3.256 23.844 18.328 1 66.62 237 PRO A O 1
ATOM 1911 N N . LEU A 1 238 ? -3.496 22.594 16.484 1 66.56 238 LEU A N 1
ATOM 1912 C CA . LEU A 1 238 ? -4.234 21.578 17.219 1 66.56 238 LEU A CA 1
ATOM 1913 C C . LEU A 1 238 ? -3.326 20.859 18.219 1 66.56 238 LEU A C 1
ATOM 1915 O O . LEU A 1 238 ? -3.781 20.422 19.281 1 66.56 238 LEU A O 1
ATOM 1919 N N . LEU A 1 239 ? -2.15 20.766 17.781 1 63.12 239 LEU A N 1
ATOM 1920 C CA . LEU A 1 239 ? -1.186 20.125 18.672 1 63.12 239 LEU A CA 1
ATOM 1921 C C . LEU A 1 239 ? -0.875 21.016 19.875 1 63.12 239 LEU A C 1
ATOM 1923 O O . LEU A 1 239 ? -0.533 20.531 20.953 1 63.12 239 LEU A O 1
ATOM 1927 N N . GLN A 1 240 ? -1.063 22.328 19.578 1 60.06 240 GLN A N 1
ATOM 1928 C CA . GLN A 1 240 ? -0.788 23.312 20.625 1 60.06 240 GLN A CA 1
ATOM 1929 C C . GLN A 1 240 ? -1.946 23.391 21.609 1 60.06 240 GLN A C 1
ATOM 1931 O O . GLN A 1 240 ? -1.73 23.547 22.812 1 60.06 240 GLN A O 1
ATOM 1936 N N . VAL A 1 241 ? -3.225 23.422 21.016 1 54 241 VAL A N 1
ATOM 1937 C CA . VAL A 1 241 ? -4.422 23.625 21.828 1 54 241 VAL A CA 1
ATOM 1938 C C . VAL A 1 241 ? -4.617 22.453 22.766 1 54 241 VAL A C 1
ATOM 1940 O O . VAL A 1 241 ? -5.094 22.609 23.891 1 54 241 VAL A O 1
ATOM 1943 N N . THR A 1 242 ? -4.484 21.297 22.109 1 48.44 242 THR A N 1
ATOM 1944 C CA . THR A 1 242 ? -4.746 20.203 23.062 1 48.44 242 THR A CA 1
ATOM 1945 C C . THR A 1 242 ? -4.051 20.469 24.391 1 48.44 242 THR A C 1
ATOM 1947 O O . THR A 1 242 ? -4.5 20 25.438 1 48.44 242 THR A O 1
ATOM 1950 N N . ARG A 1 243 ? -3.176 21.375 24.359 1 47.78 243 ARG A N 1
ATOM 1951 C CA . ARG A 1 243 ? -2.512 21.766 25.594 1 47.78 243 ARG A CA 1
ATOM 1952 C C . ARG A 1 243 ? -3.34 22.797 26.359 1 47.78 243 ARG A C 1
ATOM 1954 O O . ARG A 1 243 ? -3.291 22.859 27.578 1 47.78 243 ARG A O 1
ATOM 1961 N N . LYS A 1 244 ? -3.986 23.625 25.594 1 43.41 244 LYS A N 1
ATOM 1962 C CA . LYS A 1 244 ? -4.676 24.703 26.281 1 43.41 244 LYS A CA 1
ATOM 1963 C C . LYS A 1 244 ? -5.801 24.172 27.156 1 43.41 244 LYS A C 1
ATOM 1965 O O . LYS A 1 244 ? -6.074 24.703 28.234 1 43.41 244 LYS A O 1
ATOM 1970 N N . TRP A 1 245 ? -6.605 23.359 26.547 1 38.88 245 TRP A N 1
ATOM 1971 C CA . TRP A 1 245 ? -7.773 22.969 27.328 1 38.88 245 TRP A CA 1
ATOM 1972 C C . TRP A 1 245 ? -7.371 22.109 28.516 1 38.88 245 TRP A C 1
ATOM 1974 O O . TRP A 1 245 ? -8.211 21.75 29.344 1 38.88 245 TRP A O 1
ATOM 1984 N N . LEU A 1 246 ? -6.355 21.344 28.266 1 39.09 246 LEU A N 1
ATOM 1985 C CA . LEU A 1 246 ? -5.992 20.719 29.531 1 39.09 246 LEU A CA 1
ATOM 1986 C C . LEU A 1 246 ? -5.566 21.766 30.547 1 39.09 246 LEU A C 1
ATOM 1988 O O . LEU A 1 246 ? -5.133 22.859 30.172 1 39.09 246 LEU A O 1
ATOM 1992 N N . SER A 1 247 ? -5.859 21.609 31.859 1 41.78 247 SER A N 1
ATOM 1993 C CA . SER A 1 247 ? -5.527 22.453 33 1 41.78 247 SER A CA 1
ATOM 1994 C C . SER A 1 247 ? -4.281 23.281 32.719 1 41.78 247 SER A C 1
ATOM 1996 O O . SER A 1 247 ? -3.584 23.062 31.734 1 41.78 247 SER A O 1
ATOM 1998 N N . ALA A 1 248 ? -3.68 23.938 33.781 1 45.59 248 ALA A N 1
ATOM 1999 C CA . ALA A 1 248 ? -2.484 24.766 33.906 1 45.59 248 ALA A CA 1
ATOM 2000 C C . ALA A 1 248 ? -1.368 24.234 33 1 45.59 248 ALA A C 1
ATOM 2002 O O . ALA A 1 248 ? -0.963 23.078 33.125 1 45.59 248 ALA A O 1
ATOM 2003 N N . LYS A 1 249 ? -1.325 24.578 31.703 1 54.09 249 LYS A N 1
ATOM 2004 C CA . LYS A 1 249 ? -0.333 24.203 30.703 1 54.09 249 LYS A CA 1
ATOM 2005 C C . LYS A 1 249 ? 1.049 24.031 31.328 1 54.09 249 LYS A C 1
ATOM 2007 O O . LYS A 1 249 ? 1.581 24.984 31.922 1 54.09 249 LYS A O 1
ATOM 2012 N N . PRO A 1 250 ? 1.412 22.812 31.625 1 61.09 250 PRO A N 1
ATOM 2013 C CA . PRO A 1 250 ? 2.777 22.781 32.156 1 61.09 250 PRO A CA 1
ATOM 2014 C C . PRO A 1 250 ? 3.779 23.484 31.234 1 61.09 250 PRO A C 1
ATOM 2016 O O . PRO A 1 250 ? 3.604 23.484 30.016 1 61.09 250 PRO A O 1
ATOM 2019 N N . ASN A 1 251 ? 4.473 24.328 31.781 1 73.69 251 ASN A N 1
ATOM 2020 C CA . ASN A 1 251 ? 5.555 25 31.078 1 73.69 251 ASN A CA 1
ATOM 2021 C C . ASN A 1 251 ? 6.449 24 30.344 1 73.69 251 ASN A C 1
ATOM 2023 O O . ASN A 1 251 ? 6.574 22.859 30.75 1 73.69 251 ASN A O 1
ATOM 2027 N N . LEU A 1 252 ? 6.738 24.328 29.156 1 80.38 252 LEU A N 1
ATOM 2028 C CA . LEU A 1 252 ? 7.781 23.562 28.484 1 80.38 252 LEU A CA 1
ATOM 2029 C C . LEU A 1 252 ? 8.969 23.328 29.406 1 80.38 252 LEU A C 1
ATOM 2031 O O . LEU A 1 252 ? 9.273 24.188 30.266 1 80.38 252 LEU A O 1
ATOM 2035 N N . LYS A 1 253 ? 9.406 22.141 29.375 1 82.44 253 LYS A N 1
ATOM 2036 C CA . LYS A 1 253 ? 10.578 21.797 30.188 1 82.44 253 LYS A CA 1
ATOM 2037 C C . LYS A 1 253 ? 11.773 21.453 29.297 1 82.44 253 LYS A C 1
ATOM 2039 O O . LYS A 1 253 ? 11.602 21.094 28.125 1 82.44 253 LYS A O 1
ATOM 2044 N N . PRO A 1 254 ? 12.891 21.656 29.953 1 85 254 PRO A N 1
ATOM 2045 C CA . PRO A 1 254 ? 14.078 21.234 29.203 1 85 254 PRO A CA 1
ATOM 2046 C C . PRO A 1 254 ? 14.016 19.766 28.781 1 85 254 PRO A C 1
ATOM 2048 O O . PRO A 1 254 ? 13.531 18.922 29.547 1 85 254 PRO A O 1
ATOM 2051 N N . ASN A 1 255 ? 14.312 19.5 27.516 1 81.69 255 ASN A N 1
ATOM 2052 C CA . ASN A 1 255 ? 14.391 18.172 26.906 1 81.69 255 ASN A CA 1
ATOM 2053 C C . ASN A 1 255 ? 13.086 17.797 26.219 1 81.69 255 ASN A C 1
ATOM 2055 O O . ASN A 1 255 ? 12.969 16.719 25.641 1 81.69 255 ASN A O 1
ATOM 2059 N N . ASP A 1 256 ? 12.219 18.766 26.328 1 78.25 256 ASP A N 1
ATOM 2060 C CA . ASP A 1 256 ? 10.992 18.531 25.578 1 78.25 256 ASP A CA 1
ATOM 2061 C C . ASP A 1 256 ? 11.258 18.578 24.078 1 78.25 256 ASP A C 1
ATOM 2063 O O . ASP A 1 256 ? 12.039 19.406 23.609 1 78.25 256 ASP A O 1
ATOM 2067 N N . LEU A 1 257 ? 10.672 17.578 23.406 1 79.06 257 LEU A N 1
ATOM 2068 C CA . LEU A 1 257 ? 10.727 17.609 21.953 1 79.06 257 LEU A CA 1
ATOM 2069 C C . LEU A 1 257 ? 9.586 18.438 21.375 1 79.06 257 LEU A C 1
ATOM 2071 O O . LEU A 1 257 ? 8.422 18.219 21.734 1 79.06 257 LEU A O 1
ATOM 2075 N N . VAL A 1 258 ? 10.008 19.438 20.625 1 79.38 258 VAL A N 1
ATOM 2076 C CA . VAL A 1 258 ? 8.992 20.344 20.109 1 79.38 258 VAL A CA 1
ATOM 2077 C C . VAL A 1 258 ? 9.125 20.469 18.594 1 79.38 258 VAL A C 1
ATOM 2079 O O . VAL A 1 258 ? 10.195 20.219 18.047 1 79.38 258 VAL A O 1
ATOM 2082 N N . LEU A 1 259 ? 7.988 20.703 17.984 1 78.94 259 LEU A N 1
ATOM 2083 C CA . LEU A 1 259 ? 7.953 21.016 16.562 1 78.94 259 LEU A CA 1
ATOM 2084 C C . LEU A 1 259 ? 7.957 22.531 16.328 1 78.94 259 LEU A C 1
ATOM 2086 O O . LEU A 1 259 ? 7.184 23.25 16.969 1 78.94 259 LEU A O 1
ATOM 2090 N N . LEU A 1 260 ? 8.938 22.969 15.492 1 78.06 260 LEU A N 1
ATOM 2091 C CA . LEU A 1 260 ? 8.992 24.375 15.148 1 78.06 260 LEU A CA 1
ATOM 2092 C C . LEU A 1 260 ? 7.973 24.703 14.062 1 78.06 260 LEU A C 1
ATOM 2094 O O . LEU A 1 260 ? 7.938 24.047 13.023 1 78.06 260 LEU A O 1
ATOM 2098 N N . VAL A 1 261 ? 7.082 25.594 14.391 1 73.62 261 VAL A N 1
ATOM 2099 C CA . VAL A 1 261 ? 6.082 26.016 13.414 1 73.62 261 VAL A CA 1
ATOM 2100 C C . VAL A 1 261 ? 6.719 26.953 12.398 1 73.62 261 VAL A C 1
ATOM 2102 O O . VAL A 1 261 ? 7.262 28 12.758 1 73.62 261 VAL A O 1
ATOM 2105 N N . ASP A 1 262 ? 7.047 26.453 11.25 1 70.31 262 ASP A N 1
ATOM 2106 C CA . ASP A 1 262 ? 7.539 27.266 10.133 1 70.31 262 ASP A CA 1
ATOM 2107 C C . ASP A 1 262 ? 6.625 27.125 8.922 1 70.31 262 ASP A C 1
ATOM 2109 O O . ASP A 1 262 ? 6.352 26.016 8.461 1 70.31 262 ASP A O 1
ATOM 2113 N N . ASP A 1 263 ? 6.109 28.344 8.531 1 64.06 263 ASP A N 1
ATOM 2114 C CA . ASP A 1 263 ? 5.152 28.391 7.43 1 64.06 263 ASP A CA 1
ATOM 2115 C C . ASP A 1 263 ? 5.828 28.031 6.105 1 64.06 263 ASP A C 1
ATOM 2117 O O . ASP A 1 263 ? 5.152 27.766 5.109 1 64.06 263 ASP A O 1
ATOM 2121 N N . ASN A 1 264 ? 7.074 28 6.125 1 67.5 264 ASN A N 1
ATOM 2122 C CA . ASN A 1 264 ? 7.754 27.844 4.84 1 67.5 264 ASN A CA 1
ATOM 2123 C C . ASN A 1 264 ? 8.5 26.516 4.754 1 67.5 264 ASN A C 1
ATOM 2125 O O . ASN A 1 264 ? 9.484 26.406 4.023 1 67.5 264 ASN A O 1
ATOM 2129 N N . LEU A 1 265 ? 7.988 25.609 5.469 1 72.38 265 LEU A N 1
ATOM 2130 C CA . LEU A 1 265 ? 8.703 24.344 5.414 1 72.38 265 LEU A CA 1
ATOM 2131 C C . LEU A 1 265 ? 8.297 23.531 4.184 1 72.38 265 LEU A C 1
ATOM 2133 O O . LEU A 1 265 ? 7.121 23.531 3.801 1 72.38 265 LEU A O 1
ATOM 2137 N N . PRO A 1 266 ? 9.312 23 3.576 1 75.44 266 PRO A N 1
ATOM 2138 C CA . PRO A 1 266 ? 8.984 22.094 2.477 1 75.44 266 PRO A CA 1
ATOM 2139 C C . PRO A 1 266 ? 8.148 20.906 2.926 1 75.44 266 PRO A C 1
ATOM 2141 O O . PRO A 1 266 ? 8.125 20.562 4.113 1 75.44 266 PRO A O 1
ATOM 2144 N N . ARG A 1 267 ? 7.461 20.359 1.997 1 80.88 267 ARG A N 1
ATOM 2145 C CA . ARG A 1 267 ? 6.559 19.25 2.25 1 80.88 267 ARG A CA 1
ATOM 2146 C C . ARG A 1 267 ? 7.273 18.125 2.996 1 80.88 267 ARG A C 1
ATOM 2148 O O . ARG A 1 267 ? 8.383 17.734 2.625 1 80.88 267 ARG A O 1
ATOM 2155 N N . GLY A 1 268 ? 6.641 17.719 4.012 1 74.94 268 GLY A N 1
ATOM 2156 C CA . GLY A 1 268 ? 7.129 16.547 4.73 1 74.94 268 GLY A CA 1
ATOM 2157 C C . GLY A 1 268 ? 8.234 16.875 5.719 1 74.94 268 GLY A C 1
ATOM 2158 O O . GLY A 1 268 ? 8.695 16 6.445 1 74.94 268 GLY A O 1
ATOM 2159 N N . ARG A 1 269 ? 8.633 18.062 5.734 1 74.31 269 ARG A N 1
ATOM 2160 C CA . ARG A 1 269 ? 9.703 18.422 6.66 1 74.31 269 ARG A CA 1
ATOM 2161 C C . ARG A 1 269 ? 9.133 18.844 8.016 1 74.31 269 ARG A C 1
ATOM 2163 O O . ARG A 1 269 ? 8.281 19.734 8.094 1 74.31 269 ARG A O 1
ATOM 2170 N N . TRP A 1 270 ? 9.594 18.078 8.906 1 73.62 270 TRP A N 1
ATOM 2171 C CA . TRP A 1 270 ? 9.219 18.359 10.289 1 73.62 270 TRP A CA 1
ATOM 2172 C C . TRP A 1 270 ? 10.414 18.906 11.07 1 73.62 270 TRP A C 1
ATOM 2174 O O . TRP A 1 270 ? 11.406 18.188 11.266 1 73.62 270 TRP A O 1
ATOM 2184 N N . ASN A 1 271 ? 10.367 20.141 11.367 1 75.56 271 ASN A N 1
ATOM 2185 C CA . ASN A 1 271 ? 11.469 20.766 12.102 1 75.56 271 ASN A CA 1
ATOM 2186 C C . ASN A 1 271 ? 11.367 20.484 13.602 1 75.56 271 ASN A C 1
ATOM 2188 O O . ASN A 1 271 ? 10.656 21.203 14.312 1 75.56 271 ASN A O 1
ATOM 2192 N N . LEU A 1 272 ? 12.117 19.469 13.914 1 79 272 LEU A N 1
ATOM 2193 C CA . LEU A 1 272 ? 12.102 19.094 15.328 1 79 272 LEU A CA 1
ATOM 2194 C C . LEU A 1 272 ? 13.203 19.828 16.094 1 79 272 LEU A C 1
ATOM 2196 O O . LEU A 1 272 ? 14.258 20.125 15.531 1 79 272 LEU A O 1
ATOM 2200 N N . ALA A 1 273 ? 12.859 20.188 17.266 1 81.69 273 ALA A N 1
ATOM 2201 C CA . ALA A 1 273 ? 13.828 20.828 18.156 1 81.69 273 ALA A CA 1
ATOM 2202 C C . ALA A 1 273 ? 13.656 20.344 19.594 1 81.69 273 ALA A C 1
ATOM 2204 O O . ALA A 1 273 ? 12.602 19.828 19.953 1 81.69 273 ALA A O 1
ATOM 2205 N N . ARG A 1 274 ? 14.734 20.391 20.25 1 85.62 274 ARG A N 1
ATOM 2206 C CA . ARG A 1 274 ? 14.719 20.062 21.672 1 85.62 274 ARG A CA 1
ATOM 2207 C C . ARG A 1 274 ? 14.875 21.312 22.516 1 85.62 274 ARG A C 1
ATOM 2209 O O . ARG A 1 274 ? 15.727 22.172 22.234 1 85.62 274 ARG A O 1
ATOM 2216 N N . VAL A 1 275 ? 14.023 21.391 23.516 1 86.12 275 VAL A N 1
ATOM 2217 C CA . VAL A 1 275 ? 14.117 22.531 24.406 1 86.12 275 VAL A CA 1
ATOM 2218 C C . VAL A 1 275 ? 15.352 22.391 25.297 1 86.12 275 VAL A C 1
ATOM 2220 O O . VAL A 1 275 ? 15.523 21.359 25.969 1 86.12 275 VAL A O 1
ATOM 2223 N N . ILE A 1 276 ? 16.203 23.312 25.219 1 89.56 276 ILE A N 1
ATOM 2224 C CA . ILE A 1 276 ? 17.422 23.266 26.016 1 89.56 276 ILE A CA 1
ATOM 2225 C C . ILE A 1 276 ? 17.25 24.109 27.281 1 89.56 276 ILE A C 1
ATOM 2227 O O . ILE A 1 276 ? 17.703 23.734 28.359 1 89.56 276 ILE A O 1
ATOM 2231 N N . GLU A 1 277 ? 16.625 25.234 27.078 1 91.5 277 GLU A N 1
ATOM 2232 C CA . GLU A 1 277 ? 16.469 26.156 28.203 1 91.5 277 GLU A CA 1
ATOM 2233 C C . GLU A 1 277 ? 15.125 26.875 28.141 1 91.5 277 GLU A C 1
ATOM 2235 O O . GLU A 1 277 ? 14.648 27.219 27.047 1 91.5 277 GLU A O 1
ATOM 2240 N N . CYS A 1 278 ? 14.547 26.984 29.344 1 91.31 278 CYS A N 1
ATOM 2241 C CA . CYS A 1 278 ? 13.289 27.719 29.438 1 91.31 278 CYS A CA 1
ATOM 2242 C C . CYS A 1 278 ? 13.469 29.016 30.203 1 91.31 278 CYS A C 1
ATOM 2244 O O . CYS A 1 278 ? 14.086 29.047 31.266 1 91.31 278 CYS A O 1
ATOM 2246 N N . TYR A 1 279 ? 13.039 30.094 29.594 1 90.12 279 TYR A N 1
ATOM 2247 C CA . TYR A 1 279 ? 13.109 31.391 30.25 1 90.12 279 TYR A CA 1
ATOM 2248 C C . TYR A 1 279 ? 11.812 31.703 31 1 90.12 279 TYR A C 1
ATOM 2250 O O . TYR A 1 279 ? 10.797 32.031 30.391 1 90.12 279 TYR A O 1
ATOM 2258 N N . THR A 1 280 ? 11.836 31.547 32.25 1 86.81 280 THR A N 1
ATOM 2259 C CA . THR A 1 280 ? 10.648 31.766 33.094 1 86.81 280 THR A CA 1
ATOM 2260 C C . THR A 1 280 ? 10.438 33.25 33.344 1 86.81 280 THR A C 1
ATOM 2262 O O . THR A 1 280 ? 11.367 33.938 33.75 1 86.81 280 THR A O 1
ATOM 2265 N N . ALA A 1 281 ? 9.266 33.688 33.062 1 84.31 281 ALA A N 1
ATOM 2266 C CA . ALA A 1 281 ? 8.914 35.094 33.344 1 84.31 281 ALA A CA 1
ATOM 2267 C C . ALA A 1 281 ? 8.547 35.281 34.812 1 84.31 281 ALA A C 1
ATOM 2269 O O . ALA A 1 281 ? 8.562 34.312 35.594 1 84.31 281 ALA A O 1
ATOM 2270 N N . SER A 1 282 ? 8.328 36.5 35.156 1 83.94 282 SER A N 1
ATOM 2271 C CA . SER A 1 282 ? 8.023 36.875 36.562 1 83.94 282 SER A CA 1
ATOM 2272 C C . SER A 1 282 ? 6.73 36.188 37.031 1 83.94 282 SER A C 1
ATOM 2274 O O . SER A 1 282 ? 6.562 35.938 38.219 1 83.94 282 SER A O 1
ATOM 2276 N N . ASP A 1 283 ? 5.965 35.906 36.156 1 82.38 283 ASP A N 1
ATOM 2277 C CA . ASP A 1 283 ? 4.684 35.312 36.5 1 82.38 283 ASP A CA 1
ATOM 2278 C C . ASP A 1 283 ? 4.785 33.781 36.562 1 82.38 283 ASP A C 1
ATOM 2280 O O . ASP A 1 283 ? 3.791 33.094 36.812 1 82.38 283 ASP A O 1
ATOM 2284 N N . GLY A 1 284 ? 5.961 33.281 36.281 1 80.69 284 GLY A N 1
ATOM 2285 C CA . GLY A 1 284 ? 6.164 31.844 36.344 1 80.69 284 GLY A CA 1
ATOM 2286 C C . GLY A 1 284 ? 5.906 31.141 35.031 1 80.69 284 GLY A C 1
ATOM 2287 O O . GLY A 1 284 ? 6.074 29.922 34.938 1 80.69 284 GLY A O 1
ATOM 2288 N N . LEU A 1 285 ? 5.523 31.922 34.125 1 82.38 285 LEU A N 1
ATOM 2289 C CA . LEU A 1 285 ? 5.184 31.312 32.844 1 82.38 285 LEU A CA 1
ATOM 2290 C C . LEU A 1 285 ? 6.375 31.344 31.906 1 82.38 285 LEU A C 1
ATOM 2292 O O . LEU A 1 285 ? 7.188 32.281 31.953 1 82.38 285 LEU A O 1
ATOM 2296 N N . VAL A 1 286 ? 6.559 30.312 31.172 1 86.25 286 VAL A N 1
ATOM 2297 C CA . VAL A 1 286 ? 7.598 30.234 30.141 1 86.25 286 VAL A CA 1
ATOM 2298 C C . VAL A 1 286 ? 7.035 30.688 28.797 1 86.25 286 VAL A C 1
ATOM 2300 O O . VAL A 1 286 ? 6.078 30.109 28.281 1 86.25 286 VAL A O 1
ATOM 2303 N N . ARG A 1 287 ? 7.539 31.812 28.281 1 84.88 287 ARG A N 1
ATOM 2304 C CA . ARG A 1 287 ? 7.043 32.312 27.016 1 84.88 287 ARG A CA 1
ATOM 2305 C C . ARG A 1 287 ? 8.086 32.188 25.906 1 84.88 287 ARG A C 1
ATOM 2307 O O . ARG A 1 287 ? 7.758 32.219 24.719 1 84.88 287 ARG A O 1
ATOM 2314 N N . THR A 1 288 ? 9.273 32.125 26.359 1 89.06 288 THR A N 1
ATOM 2315 C CA . THR A 1 288 ? 10.383 31.969 25.422 1 89.06 288 THR A CA 1
ATOM 2316 C C . THR A 1 288 ? 11.305 30.828 25.844 1 89.06 288 THR A C 1
ATOM 2318 O O . THR A 1 288 ? 11.547 30.625 27.031 1 89.06 288 THR A O 1
ATOM 2321 N N . VAL A 1 289 ? 11.68 30.047 24.844 1 90.81 289 VAL A N 1
ATOM 2322 C CA . VAL A 1 289 ? 12.562 28.922 25.141 1 90.81 289 VAL A CA 1
ATOM 2323 C C . VAL A 1 289 ? 13.711 28.875 24.141 1 90.81 289 VAL A C 1
ATOM 2325 O O . VAL A 1 289 ? 13.586 29.391 23.016 1 90.81 289 VAL A O 1
ATOM 2328 N N . LYS A 1 290 ? 14.766 28.406 24.656 1 92.62 290 LYS A N 1
ATOM 2329 C CA . LYS A 1 290 ? 15.875 28.078 23.781 1 92.62 290 LYS A CA 1
ATOM 2330 C C . LYS A 1 290 ? 15.773 26.641 23.281 1 92.62 290 LYS A C 1
ATOM 2332 O O . LYS A 1 290 ? 15.609 25.703 24.078 1 92.62 290 LYS A O 1
ATOM 2337 N N . VAL A 1 291 ? 15.812 26.531 21.938 1 88.81 291 VAL A N 1
ATOM 2338 C CA . VAL A 1 291 ? 15.648 25.203 21.375 1 88.81 291 VAL A CA 1
ATOM 2339 C C . VAL A 1 291 ? 16.891 24.844 20.547 1 88.81 291 VAL A C 1
ATOM 2341 O O . VAL A 1 291 ? 17.531 25.719 19.984 1 88.81 291 VAL A O 1
ATOM 2344 N N . LYS A 1 292 ? 17.203 23.562 20.594 1 87.81 292 LYS A N 1
ATOM 2345 C CA . LYS A 1 292 ? 18.281 23.016 19.766 1 87.81 292 LYS A CA 1
ATOM 2346 C C . LYS A 1 292 ? 17.719 22.266 18.562 1 87.81 292 LYS A C 1
ATOM 2348 O O . LYS A 1 292 ? 16.906 21.359 18.719 1 87.81 292 LYS A O 1
ATOM 2353 N N . THR A 1 293 ? 18.125 22.781 17.453 1 83 293 THR A N 1
ATOM 2354 C CA . THR A 1 293 ? 17.75 22.094 16.219 1 83 293 THR A CA 1
ATOM 2355 C C . THR A 1 293 ? 18.984 21.469 15.57 1 83 293 THR A C 1
ATOM 2357 O O . THR A 1 293 ? 20.094 21.531 16.109 1 83 293 THR A O 1
ATOM 2360 N N . LYS A 1 294 ? 18.766 20.703 14.469 1 74.19 294 LYS A N 1
ATOM 2361 C CA . LYS A 1 294 ? 19.891 20.141 13.727 1 74.19 294 LYS A CA 1
ATOM 2362 C C . LYS A 1 294 ? 20.812 21.234 13.195 1 74.19 294 LYS A C 1
ATOM 2364 O O . LYS A 1 294 ? 22.016 21.016 13.031 1 74.19 294 LYS A O 1
ATOM 2369 N N . SER A 1 295 ? 20.219 22.375 12.953 1 74.5 295 SER A N 1
ATOM 2370 C CA . SER A 1 295 ? 20.969 23.469 12.352 1 74.5 295 SER A CA 1
ATOM 2371 C C . SER A 1 295 ? 21.562 24.391 13.414 1 74.5 295 SER A C 1
ATOM 2373 O O . SER A 1 295 ? 22.344 25.297 13.094 1 74.5 295 SER A O 1
ATOM 2375 N N . GLY A 1 296 ? 21.188 24.25 14.547 1 81.5 296 GLY A N 1
ATOM 2376 C CA . GLY A 1 296 ? 21.734 25.109 15.594 1 81.5 296 GLY A CA 1
ATOM 2377 C C . GLY A 1 296 ? 20.734 25.391 16.703 1 81.5 296 GLY A C 1
ATOM 2378 O O . GLY A 1 296 ? 19.688 24.75 16.781 1 81.5 296 GLY A O 1
ATOM 2379 N N . GLU A 1 297 ? 21.188 26.312 17.562 1 89.25 297 GLU A N 1
ATOM 2380 C CA . GLU A 1 297 ? 20.344 26.719 18.688 1 89.25 297 GLU A CA 1
ATOM 2381 C C . GLU A 1 297 ? 19.625 28.031 18.406 1 89.25 297 GLU A C 1
ATOM 2383 O O . GLU A 1 297 ? 20.219 28.938 17.812 1 89.25 297 GLU A O 1
ATOM 2388 N N . PHE A 1 298 ? 18.422 28.047 18.766 1 88.62 298 PHE A N 1
ATOM 2389 C CA . PHE A 1 298 ? 17.609 29.234 18.516 1 88.62 298 PHE A CA 1
ATOM 2390 C C . PHE A 1 298 ? 16.703 29.547 19.703 1 88.62 298 PHE A C 1
ATOM 2392 O O . PHE A 1 298 ? 16.328 28.641 20.453 1 88.62 298 PHE A O 1
ATOM 2399 N N . VAL A 1 299 ? 16.453 30.797 19.844 1 89.75 299 VAL A N 1
ATOM 2400 C CA . VAL A 1 299 ? 15.453 31.219 20.828 1 89.75 299 VAL A CA 1
ATOM 2401 C C . VAL A 1 299 ? 14.133 31.484 20.109 1 89.75 299 VAL A C 1
ATOM 2403 O O . VAL A 1 299 ? 14.086 32.25 19.141 1 89.75 299 VAL A O 1
ATOM 2406 N N . ARG A 1 300 ? 13.109 30.75 20.562 1 86.69 300 ARG A N 1
ATOM 2407 C CA . ARG A 1 300 ? 11.805 30.875 19.922 1 86.69 300 ARG A CA 1
ATOM 2408 C C . ARG A 1 300 ? 10.711 31.078 20.969 1 86.69 300 ARG A C 1
ATOM 2410 O O . ARG A 1 300 ? 10.805 30.578 22.094 1 86.69 300 ARG A O 1
ATOM 2417 N N . PRO A 1 301 ? 9.727 31.906 20.562 1 84.94 301 PRO A N 1
ATOM 2418 C CA . PRO A 1 301 ? 8.547 31.969 21.422 1 84.94 301 PRO A CA 1
ATOM 2419 C C . PRO A 1 301 ? 7.758 30.656 21.422 1 84.94 301 PRO A C 1
ATOM 2421 O O . PRO A 1 301 ? 7.766 29.922 20.438 1 84.94 301 PRO A O 1
ATOM 2424 N N . ILE A 1 302 ? 7.09 30.359 22.531 1 79.25 302 ILE A N 1
ATOM 2425 C CA . ILE A 1 302 ? 6.375 29.094 22.703 1 79.25 302 ILE A CA 1
ATOM 2426 C C . ILE A 1 302 ? 5.223 29.016 21.703 1 79.25 302 ILE A C 1
ATOM 2428 O O . ILE A 1 302 ? 4.77 27.922 21.359 1 79.25 302 ILE A O 1
ATOM 2432 N N . GLN A 1 303 ? 4.773 30.172 21.219 1 73.81 303 GLN A N 1
ATOM 2433 C CA . GLN A 1 303 ? 3.67 30.188 20.25 1 73.81 303 GLN A CA 1
ATOM 2434 C C . GLN A 1 303 ? 4.074 29.531 18.938 1 73.81 303 GLN A C 1
ATOM 2436 O O . GLN A 1 303 ? 3.217 29.078 18.188 1 73.81 303 GLN A O 1
ATOM 2441 N N . LYS A 1 304 ? 5.301 29.469 18.734 1 76.06 304 LYS A N 1
ATOM 2442 C CA . LYS A 1 304 ? 5.789 28.906 17.484 1 76.06 304 LYS A CA 1
ATOM 2443 C C . LYS A 1 304 ? 6.258 27.469 17.656 1 76.06 304 LYS A C 1
ATOM 2445 O O . LYS A 1 304 ? 6.938 26.922 16.797 1 76.06 304 LYS A O 1
ATOM 2450 N N . LEU A 1 305 ? 5.953 27.016 18.859 1 77 305 LEU A N 1
ATOM 2451 C CA . LEU A 1 305 ? 6.375 25.641 19.156 1 77 305 LEU A CA 1
ATOM 2452 C C . LEU A 1 305 ? 5.176 24.766 19.469 1 77 305 LEU A C 1
ATOM 2454 O O . LEU A 1 305 ? 4.184 25.219 20.031 1 77 305 LEU A O 1
ATOM 2458 N N . CYS A 1 306 ? 5.305 23.531 18.969 1 74.06 306 CYS A N 1
ATOM 2459 C CA . CYS A 1 306 ? 4.309 22.516 19.312 1 74.06 306 CYS A CA 1
ATOM 2460 C C . CYS A 1 306 ? 4.957 21.344 20.031 1 74.06 306 CYS A C 1
ATOM 2462 O O . CYS A 1 306 ? 5.898 20.734 19.516 1 74.06 306 CYS A O 1
ATOM 2464 N N . LEU A 1 307 ? 4.535 21.156 21.266 1 71.94 307 LEU A N 1
ATOM 2465 C CA . LEU A 1 307 ? 5.055 20.016 22.031 1 71.94 307 LEU A CA 1
ATOM 2466 C C . LEU A 1 307 ? 4.582 18.703 21.422 1 71.94 307 LEU A C 1
ATOM 2468 O O . LEU A 1 307 ? 3.391 18.531 21.141 1 71.94 307 LEU A O 1
ATOM 2472 N N . LEU A 1 308 ? 5.488 17.891 20.953 1 68 308 LEU A N 1
ATOM 2473 C CA . LEU A 1 308 ? 5.129 16.562 20.484 1 68 308 LEU A CA 1
ATOM 2474 C C . LEU A 1 308 ? 4.77 15.648 21.641 1 68 308 LEU A C 1
ATOM 2476 O O . LEU A 1 308 ? 5.375 15.734 22.719 1 68 308 LEU A O 1
ATOM 2480 N N . GLU A 1 309 ? 3.494 15.195 21.781 1 55.09 309 GLU A N 1
ATOM 2481 C CA . GLU A 1 309 ? 2.959 14.398 22.875 1 55.09 309 GLU A CA 1
ATOM 2482 C C . GLU A 1 309 ? 3.951 13.32 23.312 1 55.09 309 GLU A C 1
ATOM 2484 O O . GLU A 1 309 ? 4.469 12.578 22.484 1 55.09 309 GLU A O 1
ATOM 2489 N N . ASN A 1 310 ? 4.898 13.586 24.172 1 47.56 310 ASN A N 1
ATOM 2490 C CA . ASN A 1 310 ? 5.629 12.547 24.891 1 47.56 310 ASN A CA 1
ATOM 2491 C C . ASN A 1 310 ? 4.699 11.438 25.375 1 47.56 310 ASN A C 1
ATOM 2493 O O . ASN A 1 310 ? 3.51 11.672 25.594 1 47.56 310 ASN A O 1
ATOM 2497 N N . ASN A 1 311 ? 4.875 10.102 24.938 1 41.56 311 ASN A N 1
ATOM 2498 C CA . ASN A 1 311 ? 4.297 9.117 25.859 1 41.56 311 ASN A CA 1
ATOM 2499 C C . ASN A 1 311 ? 4.312 9.609 27.297 1 41.56 311 ASN A C 1
ATOM 2501 O O . ASN A 1 311 ? 5.352 9.57 27.953 1 41.56 311 ASN A O 1
ATOM 2505 N N . LEU A 1 312 ? 4.008 10.641 27.719 1 33.5 312 LEU A N 1
ATOM 2506 C CA . LEU A 1 312 ? 4.07 10.859 29.156 1 33.5 312 LEU A CA 1
ATOM 2507 C C . LEU A 1 312 ? 3.834 9.562 29.922 1 33.5 312 LEU A C 1
ATOM 2509 O O . LEU A 1 312 ? 3.215 8.633 29.391 1 33.5 312 LEU A O 1
ATOM 2513 N N . GLU A 1 313 ? 4.211 9.539 31.391 1 31.75 313 GLU A N 1
ATOM 2514 C CA . GLU A 1 313 ? 3.945 8.594 32.469 1 31.75 313 GLU A CA 1
ATOM 2515 C C . GLU A 1 313 ? 2.508 8.086 32.406 1 31.75 313 GLU A C 1
ATOM 2517 O O . GLU A 1 313 ? 1.574 8.867 32.219 1 31.75 313 GLU A O 1
ATOM 2522 N N . MET B 1 1 ? 41.062 -20.625 19.625 1 18.38 1 MET B N 1
ATOM 2523 C CA . MET B 1 1 ? 39.812 -19.875 19.812 1 18.38 1 MET B CA 1
ATOM 2524 C C . MET B 1 1 ? 39.156 -19.562 18.469 1 18.38 1 MET B C 1
ATOM 2526 O O . MET B 1 1 ? 39.781 -18.953 17.594 1 18.38 1 MET B O 1
ATOM 2530 N N . ALA B 1 2 ? 38.531 -20.203 17.859 1 23.86 2 ALA B N 1
ATOM 2531 C CA . ALA B 1 2 ? 38.188 -20.078 16.438 1 23.86 2 ALA B CA 1
ATOM 2532 C C . ALA B 1 2 ? 37.344 -18.828 16.188 1 23.86 2 ALA B C 1
ATOM 2534 O O . ALA B 1 2 ? 36.562 -18.406 17.047 1 23.86 2 ALA B O 1
ATOM 2535 N N . PRO B 1 3 ? 37.844 -17.969 15.453 1 25.83 3 PRO B N 1
ATOM 2536 C CA . PRO B 1 3 ? 37.281 -16.609 15.438 1 25.83 3 PRO B CA 1
ATOM 2537 C C . PRO B 1 3 ? 35.781 -16.609 15.188 1 25.83 3 PRO B C 1
ATOM 2539 O O . PRO B 1 3 ? 35.25 -17.531 14.57 1 25.83 3 PRO B O 1
ATOM 2542 N N . LEU B 1 4 ? 34.969 -16.219 16.109 1 26.02 4 LEU B N 1
ATOM 2543 C CA . LEU B 1 4 ? 33.531 -16.219 16.078 1 26.02 4 LEU B CA 1
ATOM 2544 C C . LEU B 1 4 ? 33 -15.852 14.688 1 26.02 4 LEU B C 1
ATOM 2546 O O . LEU B 1 4 ? 33.625 -15.023 14 1 26.02 4 LEU B O 1
ATOM 2550 N N . PRO B 1 5 ? 32.531 -16.703 13.906 1 29.11 5 PRO B N 1
ATOM 2551 C CA . PRO B 1 5 ? 32.219 -16.375 12.516 1 29.11 5 PRO B CA 1
ATOM 2552 C C . PRO B 1 5 ? 31.703 -14.945 12.352 1 29.11 5 PRO B C 1
ATOM 2554 O O . PRO B 1 5 ? 31.156 -14.367 13.289 1 29.11 5 PRO B O 1
ATOM 2557 N N . THR B 1 6 ? 32.344 -14.086 11.789 1 32.62 6 THR B N 1
ATOM 2558 C CA . THR B 1 6 ? 32.094 -12.656 11.617 1 32.62 6 THR B CA 1
ATOM 2559 C C . THR B 1 6 ? 30.594 -12.391 11.492 1 32.62 6 THR B C 1
ATOM 2561 O O . THR B 1 6 ? 29.906 -13.008 10.672 1 32.62 6 THR B O 1
ATOM 2564 N N . SER B 1 7 ? 29.812 -12.352 12.477 1 31.7 7 SER B N 1
ATOM 2565 C CA . SER B 1 7 ? 28.406 -12.062 12.711 1 31.7 7 SER B CA 1
ATOM 2566 C C . SER B 1 7 ? 27.797 -11.273 11.555 1 31.7 7 SER B C 1
ATOM 2568 O O . SER B 1 7 ? 28.266 -10.172 11.242 1 31.7 7 SER B O 1
ATOM 2570 N N . ARG B 1 8 ? 27.766 -11.773 10.359 1 31.39 8 ARG B N 1
ATOM 2571 C CA . ARG B 1 8 ? 27.219 -11.156 9.156 1 31.39 8 ARG B CA 1
ATOM 2572 C C . ARG B 1 8 ? 26.125 -10.148 9.5 1 31.39 8 ARG B C 1
ATOM 2574 O O . ARG B 1 8 ? 24.969 -10.523 9.695 1 31.39 8 ARG B O 1
ATOM 2581 N N . THR B 1 9 ? 26.078 -9.312 10.43 1 36.22 9 THR B N 1
ATOM 2582 C CA . THR B 1 9 ? 25.328 -8.133 10.844 1 36.22 9 THR B CA 1
ATOM 2583 C C . THR B 1 9 ? 24.891 -7.312 9.633 1 36.22 9 THR B C 1
ATOM 2585 O O . THR B 1 9 ? 25.562 -6.348 9.25 1 36.22 9 THR B O 1
ATOM 2588 N N . SER B 1 10 ? 24.828 -7.805 8.477 1 40.16 10 SER B N 1
ATOM 2589 C CA . SER B 1 10 ? 24.344 -7.102 7.297 1 40.16 10 SER B CA 1
ATOM 2590 C C . SER B 1 10 ? 23.188 -6.18 7.645 1 40.16 10 SER B C 1
ATOM 2592 O O . SER B 1 10 ? 22.266 -6.574 8.359 1 40.16 10 SER B O 1
ATOM 2594 N N . VAL B 1 11 ? 23.422 -4.902 7.727 1 50.09 11 VAL B N 1
ATOM 2595 C CA . VAL B 1 11 ? 22.547 -3.768 7.992 1 50.09 11 VAL B CA 1
ATOM 2596 C C . VAL B 1 11 ? 21.172 -4.023 7.379 1 50.09 11 VAL B C 1
ATOM 2598 O O . VAL B 1 11 ? 21.062 -4.301 6.184 1 50.09 11 VAL B O 1
ATOM 2601 N N . TYR B 1 12 ? 20.219 -4.637 8.062 1 66.06 12 TYR B N 1
ATOM 2602 C CA . TYR B 1 12 ? 18.828 -4.801 7.641 1 66.06 12 TYR B CA 1
ATOM 2603 C C . TYR B 1 12 ? 18.375 -3.605 6.816 1 66.06 12 TYR B C 1
ATOM 2605 O O . TYR B 1 12 ? 18.484 -2.457 7.254 1 66.06 12 TYR B O 1
ATOM 2613 N N . GLU B 1 13 ? 18.328 -3.861 5.477 1 81 13 GLU B N 1
ATOM 2614 C CA . GLU B 1 13 ? 17.703 -2.84 4.645 1 81 13 GLU B CA 1
ATOM 2615 C C . GLU B 1 13 ? 16.203 -3.084 4.512 1 81 13 GLU B C 1
ATOM 2617 O O . GLU B 1 13 ? 15.766 -4.227 4.359 1 81 13 GLU B O 1
ATOM 2622 N N . PRO B 1 14 ? 15.508 -2.08 4.68 1 87.5 14 PRO B N 1
ATOM 2623 C CA . PRO B 1 14 ? 14.055 -2.213 4.52 1 87.5 14 PRO B CA 1
ATOM 2624 C C . PRO B 1 14 ? 13.664 -2.793 3.164 1 87.5 14 PRO B C 1
ATOM 2626 O O . PRO B 1 14 ? 14.422 -2.689 2.199 1 87.5 14 PRO B O 1
ATOM 2629 N N . PRO B 1 15 ? 12.547 -3.469 3.152 1 89.44 15 PRO B N 1
ATOM 2630 C CA . PRO B 1 15 ? 12.07 -4.004 1.874 1 89.44 15 PRO B CA 1
ATOM 2631 C C . PRO B 1 15 ? 12.023 -2.943 0.773 1 89.44 15 PRO B C 1
ATOM 2633 O O . PRO B 1 15 ? 11.703 -1.783 1.04 1 89.44 15 PRO B O 1
ATOM 2636 N N . PHE B 1 16 ? 12.453 -3.324 -0.472 1 90.62 16 PHE B N 1
ATOM 2637 C CA . PHE B 1 16 ? 12.383 -2.545 -1.703 1 90.62 16 PHE B CA 1
ATOM 2638 C C . PHE B 1 16 ? 13.5 -1.509 -1.749 1 90.62 16 PHE B C 1
ATOM 2640 O O . PHE B 1 16 ? 13.5 -0.626 -2.609 1 90.62 16 PHE B O 1
ATOM 2647 N N . THR B 1 17 ? 14.43 -1.565 -0.799 1 88.94 17 THR B N 1
ATOM 2648 C CA . THR B 1 17 ? 15.594 -0.699 -0.906 1 88.94 17 THR B CA 1
ATOM 2649 C C . THR B 1 17 ? 16.25 -0.842 -2.277 1 88.94 17 THR B C 1
ATOM 2651 O O . THR B 1 17 ? 16.625 0.154 -2.896 1 88.94 17 THR B O 1
ATOM 2654 N N . HIS B 1 18 ? 16.375 -2.084 -2.689 1 86.31 18 HIS B N 1
ATOM 2655 C CA . HIS B 1 18 ? 16.766 -2.422 -4.059 1 86.31 18 HIS B CA 1
ATOM 2656 C C . HIS B 1 18 ? 15.594 -3.059 -4.812 1 86.31 18 HIS B C 1
ATOM 2658 O O . HIS B 1 18 ? 15.109 -4.121 -4.422 1 86.31 18 HIS B O 1
ATOM 2664 N N . THR B 1 19 ? 15.211 -2.33 -5.852 1 88.75 19 THR B N 1
ATOM 2665 C CA . THR B 1 19 ? 13.938 -2.705 -6.457 1 88.75 19 THR B CA 1
ATOM 2666 C C . THR B 1 19 ? 14.094 -2.91 -7.961 1 88.75 19 THR B C 1
ATOM 2668 O O . THR B 1 19 ? 14.781 -2.131 -8.633 1 88.75 19 THR B O 1
ATOM 2671 N N . GLY B 1 20 ? 13.578 -4.043 -8.422 1 85.81 20 GLY B N 1
ATOM 2672 C CA . GLY B 1 20 ? 13.391 -4.23 -9.852 1 85.81 20 GLY B CA 1
ATOM 2673 C C . GLY B 1 20 ? 12.016 -3.795 -10.328 1 85.81 20 GLY B C 1
ATOM 2674 O O . GLY B 1 20 ? 11.031 -3.9 -9.594 1 85.81 20 GLY B O 1
ATOM 2675 N N . MET B 1 21 ? 11.984 -3.285 -11.57 1 86 21 MET B N 1
ATOM 2676 C CA . MET B 1 21 ? 10.711 -2.832 -12.125 1 86 21 MET B CA 1
ATOM 2677 C C . MET B 1 21 ? 10.477 -3.434 -13.508 1 86 21 MET B C 1
ATOM 2679 O O . MET B 1 21 ? 11.406 -3.545 -14.305 1 86 21 MET B O 1
ATOM 2683 N N . ASP B 1 22 ? 9.234 -3.82 -13.711 1 81.69 22 ASP B N 1
ATOM 2684 C CA . ASP B 1 22 ? 8.805 -4.332 -15.008 1 81.69 22 ASP B CA 1
ATOM 2685 C C . ASP B 1 22 ? 7.426 -3.787 -15.383 1 81.69 22 ASP B C 1
ATOM 2687 O O . ASP B 1 22 ? 6.582 -3.57 -14.516 1 81.69 22 ASP B O 1
ATOM 2691 N N . LEU B 1 23 ? 7.348 -3.48 -16.641 1 83.5 23 LEU B N 1
ATOM 2692 C CA . LEU B 1 23 ? 6.07 -3.016 -17.172 1 83.5 23 LEU B CA 1
ATOM 2693 C C . LEU B 1 23 ? 5.469 -4.047 -18.125 1 83.5 23 LEU B C 1
ATOM 2695 O O . LEU B 1 23 ? 6.176 -4.633 -18.938 1 83.5 23 LEU B O 1
ATOM 2699 N N . PHE B 1 24 ? 4.117 -4.328 -17.953 1 84.31 24 PHE B N 1
ATOM 2700 C CA . PHE B 1 24 ? 3.48 -5.258 -18.875 1 84.31 24 PHE B CA 1
ATOM 2701 C C . PHE B 1 24 ? 2.066 -4.797 -19.219 1 84.31 24 PHE B C 1
ATOM 2703 O O . PHE B 1 24 ? 1.498 -3.953 -18.516 1 84.31 24 PHE B O 1
ATOM 2710 N N . GLY B 1 25 ? 1.521 -5.336 -20.188 1 85.88 25 GLY B N 1
ATOM 2711 C CA . GLY B 1 25 ? 0.234 -4.984 -20.766 1 85.88 25 GLY B CA 1
ATOM 2712 C C . GLY B 1 25 ? 0.2 -5.145 -22.281 1 85.88 25 GLY B C 1
ATOM 2713 O O . GLY B 1 25 ? 1.085 -5.77 -22.859 1 85.88 25 GLY B O 1
ATOM 2714 N N . PRO B 1 26 ? -0.815 -4.738 -23.016 1 87.69 26 PRO B N 1
ATOM 2715 C CA . PRO B 1 26 ? -1.966 -4.004 -22.484 1 87.69 26 PRO B CA 1
ATOM 2716 C C . PRO B 1 26 ? -2.99 -4.91 -21.812 1 87.69 26 PRO B C 1
ATOM 2718 O O . PRO B 1 26 ? -3.137 -6.074 -22.188 1 87.69 26 PRO B O 1
ATOM 2721 N N . LEU B 1 27 ? -3.525 -4.352 -20.766 1 90.19 27 LEU B N 1
ATOM 2722 C CA . LEU B 1 27 ? -4.75 -4.883 -20.172 1 90.19 27 LEU B CA 1
ATOM 2723 C C . LEU B 1 27 ? -5.961 -4.074 -20.609 1 90.19 27 LEU B C 1
ATOM 2725 O O . LEU B 1 27 ? -5.82 -2.951 -21.109 1 90.19 27 LEU B O 1
ATOM 2729 N N . TYR B 1 28 ? -7.098 -4.688 -20.547 1 88.94 28 TYR B N 1
ATOM 2730 C CA . TYR B 1 28 ? -8.273 -3.982 -21.031 1 88.94 28 TYR B CA 1
ATOM 2731 C C . TYR B 1 28 ? -9.32 -3.844 -19.938 1 88.94 28 TYR B C 1
ATOM 2733 O O . TYR B 1 28 ? -9.594 -4.797 -19.203 1 88.94 28 TYR B O 1
ATOM 2741 N N . VAL B 1 29 ? -9.812 -2.639 -19.844 1 92.56 29 VAL B N 1
ATOM 2742 C CA . VAL B 1 29 ? -10.852 -2.361 -18.859 1 92.56 29 VAL B CA 1
ATOM 2743 C C . VAL B 1 29 ? -12.07 -1.764 -19.547 1 92.56 29 VAL B C 1
ATOM 2745 O O . VAL B 1 29 ? -11.961 -1.18 -20.625 1 92.56 29 VAL B O 1
ATOM 2748 N N . LYS B 1 30 ? -13.172 -1.886 -18.875 1 90.25 30 LYS B N 1
ATOM 2749 C CA . LYS B 1 30 ? -14.398 -1.283 -19.375 1 90.25 30 LYS B CA 1
ATOM 2750 C C . LYS B 1 30 ? -14.375 0.235 -19.219 1 90.25 30 LYS B C 1
ATOM 2752 O O . LYS B 1 30 ? -14.047 0.75 -18.156 1 90.25 30 LYS B O 1
ATOM 2757 N N . HIS B 1 31 ? -14.625 0.956 -20.266 1 85.94 31 HIS B N 1
ATOM 2758 C CA . HIS B 1 31 ? -14.68 2.414 -20.266 1 85.94 31 HIS B CA 1
ATOM 2759 C C . HIS B 1 31 ? -15.82 2.922 -21.141 1 85.94 31 HIS B C 1
ATOM 2761 O O . HIS B 1 31 ? -15.727 2.885 -22.375 1 85.94 31 HIS B O 1
ATOM 2767 N N . GLY B 1 32 ? -16.797 3.484 -20.438 1 79.38 32 GLY B N 1
ATOM 2768 C CA . GLY B 1 32 ? -17.969 3.879 -21.188 1 79.38 32 GLY B CA 1
ATOM 2769 C C . GLY B 1 32 ? -18.578 2.734 -21.969 1 79.38 32 GLY B C 1
ATOM 2770 O O . GLY B 1 32 ? -18.891 1.685 -21.406 1 79.38 32 GLY B O 1
ATOM 2771 N N . ARG B 1 33 ? -18.766 2.922 -23.312 1 82.81 33 ARG B N 1
ATOM 2772 C CA . ARG B 1 33 ? -19.344 1.892 -24.172 1 82.81 33 ARG B CA 1
ATOM 2773 C C . ARG B 1 33 ? -18.25 1.036 -24.797 1 82.81 33 ARG B C 1
ATOM 2775 O O . ARG B 1 33 ? -18.547 0.061 -25.5 1 82.81 33 ARG B O 1
ATOM 2782 N N . GLY B 1 34 ? -17.016 1.361 -24.484 1 87.5 34 GLY B N 1
ATOM 2783 C CA . GLY B 1 34 ? -15.914 0.63 -25.078 1 87.5 34 GLY B CA 1
ATOM 2784 C C . GLY B 1 34 ? -14.898 0.157 -24.047 1 87.5 34 GLY B C 1
ATOM 2785 O O . GLY B 1 34 ? -15.25 -0.153 -22.906 1 87.5 34 GLY B O 1
ATOM 2786 N N . THR B 1 35 ? -13.695 -0.154 -24.578 1 90.38 35 THR B N 1
ATOM 2787 C CA . THR B 1 35 ? -12.602 -0.617 -23.734 1 90.38 35 THR B CA 1
ATOM 2788 C C . THR B 1 35 ? -11.422 0.348 -23.812 1 90.38 35 THR B C 1
ATOM 2790 O O . THR B 1 35 ? -11.297 1.118 -24.766 1 90.38 35 THR B O 1
ATOM 2793 N N . ALA B 1 36 ? -10.789 0.436 -22.75 1 90.94 36 ALA B N 1
ATOM 2794 C CA . ALA B 1 36 ? -9.562 1.229 -22.672 1 90.94 36 ALA B CA 1
ATOM 2795 C C . ALA B 1 36 ? -8.367 0.363 -22.281 1 90.94 36 ALA B C 1
ATOM 2797 O O . ALA B 1 36 ? -8.516 -0.605 -21.531 1 90.94 36 ALA B O 1
ATOM 2798 N N . LYS B 1 37 ? -7.223 0.75 -22.828 1 90.12 37 LYS B N 1
ATOM 2799 C CA . LYS B 1 37 ? -5.996 0.026 -22.5 1 90.12 37 LYS B CA 1
ATOM 2800 C C . LYS B 1 37 ? -5.422 0.497 -21.172 1 90.12 37 LYS B C 1
ATOM 2802 O O . LYS B 1 37 ? -5.48 1.686 -20.844 1 90.12 37 LYS B O 1
ATOM 2807 N N . ARG B 1 38 ? -4.992 -0.465 -20.359 1 92.56 38 ARG B N 1
ATOM 2808 C CA . ARG B 1 38 ? -4.238 -0.218 -19.141 1 92.56 38 ARG B CA 1
ATOM 2809 C C . ARG B 1 38 ? -2.945 -1.026 -19.125 1 92.56 38 ARG B C 1
ATOM 2811 O O . ARG B 1 38 ? -2.811 -2.006 -19.859 1 92.56 38 ARG B O 1
ATOM 2818 N N . TRP B 1 39 ? -2.012 -0.538 -18.422 1 89.75 39 TRP B N 1
ATOM 2819 C CA . TRP B 1 39 ? -0.755 -1.244 -18.188 1 89.75 39 TRP B CA 1
ATOM 2820 C C . TRP B 1 39 ? -0.49 -1.421 -16.703 1 89.75 39 TRP B C 1
ATOM 2822 O O . TRP B 1 39 ? -1.163 -0.809 -15.867 1 89.75 39 TRP B O 1
ATOM 2832 N N . CYS B 1 40 ? 0.384 -2.342 -16.406 1 91.94 40 CYS B N 1
ATOM 2833 C CA . CYS B 1 40 ? 0.713 -2.619 -15.008 1 91.94 40 CYS B CA 1
ATOM 2834 C C . CYS B 1 40 ? 2.217 -2.541 -14.773 1 91.94 40 CYS B C 1
ATOM 2836 O O . CYS B 1 40 ? 3.002 -3.014 -15.602 1 91.94 40 CYS B O 1
ATOM 2838 N N . CYS B 1 41 ? 2.59 -1.847 -13.766 1 91 41 CYS B N 1
ATOM 2839 C CA . CYS B 1 41 ? 3.977 -1.831 -13.312 1 91 41 CYS B CA 1
ATOM 2840 C C . CYS B 1 41 ? 4.188 -2.809 -12.164 1 91 41 CYS B C 1
ATOM 2842 O O . CYS B 1 41 ? 3.441 -2.787 -11.18 1 91 41 CYS B O 1
ATOM 2844 N N . LEU B 1 42 ? 5.117 -3.656 -12.32 1 91.31 42 LEU B N 1
ATOM 2845 C CA . LEU B 1 42 ? 5.484 -4.621 -11.289 1 91.31 42 LEU B CA 1
ATOM 2846 C C . LEU B 1 42 ? 6.816 -4.246 -10.648 1 91.31 42 LEU B C 1
ATOM 2848 O O . LEU B 1 42 ? 7.84 -4.168 -11.328 1 91.31 42 LEU B O 1
ATOM 2852 N N . PHE B 1 43 ? 6.766 -3.924 -9.367 1 91.06 43 PHE B N 1
ATOM 2853 C CA . PHE B 1 43 ? 7.969 -3.662 -8.586 1 91.06 43 PHE B CA 1
ATOM 2854 C C . PHE B 1 43 ? 8.352 -4.883 -7.754 1 91.06 43 PHE B C 1
ATOM 2856 O O . PHE B 1 43 ? 7.504 -5.469 -7.078 1 91.06 43 PHE B O 1
ATOM 2863 N N . THR B 1 44 ? 9.586 -5.316 -7.816 1 88.69 44 THR B N 1
ATOM 2864 C CA . THR B 1 44 ? 10.055 -6.48 -7.074 1 88.69 44 THR B CA 1
ATOM 2865 C C . THR B 1 44 ? 11.211 -6.102 -6.156 1 88.69 44 THR B C 1
ATOM 2867 O O . THR B 1 44 ? 12.172 -5.465 -6.586 1 88.69 44 THR B O 1
ATOM 2870 N N . CYS B 1 45 ? 11.031 -6.449 -4.938 1 88.38 45 CYS B N 1
ATOM 2871 C CA . CYS B 1 45 ? 12.141 -6.277 -4.008 1 88.38 45 CYS B CA 1
ATOM 2872 C C . CYS B 1 45 ? 13.242 -7.297 -4.277 1 88.38 45 CYS B C 1
ATOM 2874 O O . CYS B 1 45 ? 13 -8.508 -4.246 1 88.38 45 CYS B O 1
ATOM 2876 N N . LEU B 1 46 ? 14.398 -6.895 -4.434 1 80.81 46 LEU B N 1
ATOM 2877 C CA . LEU B 1 46 ? 15.484 -7.793 -4.809 1 80.81 46 LEU B CA 1
ATOM 2878 C C . LEU B 1 46 ? 16.016 -8.531 -3.588 1 80.81 46 LEU B C 1
ATOM 2880 O O . LEU B 1 46 ? 16.719 -9.539 -3.723 1 80.81 46 LEU B O 1
ATOM 2884 N N . THR B 1 47 ? 15.656 -8.039 -2.428 1 80 47 THR B N 1
ATOM 2885 C CA . THR B 1 47 ? 16.156 -8.656 -1.206 1 80 47 THR B CA 1
ATOM 2886 C C . THR B 1 47 ? 15.133 -9.625 -0.622 1 80 47 THR B C 1
ATOM 2888 O O . THR B 1 47 ? 15.445 -10.789 -0.361 1 80 47 THR B O 1
ATOM 2891 N N . THR B 1 48 ? 13.898 -9.242 -0.529 1 80.69 48 THR B N 1
ATOM 2892 C CA . THR B 1 48 ? 12.867 -10.047 0.124 1 80.69 48 THR B CA 1
ATOM 2893 C C . THR B 1 48 ? 12 -10.758 -0.911 1 80.69 48 THR B C 1
ATOM 2895 O O . THR B 1 48 ? 11.188 -11.609 -0.562 1 80.69 48 THR B O 1
ATOM 2898 N N . ARG B 1 49 ? 12.031 -10.375 -2.143 1 81.44 49 ARG B N 1
ATOM 2899 C CA . ARG B 1 49 ? 11.258 -10.922 -3.252 1 81.44 49 ARG B CA 1
ATOM 2900 C C . ARG B 1 49 ? 9.789 -10.508 -3.148 1 81.44 49 ARG B C 1
ATOM 2902 O O . ARG B 1 49 ? 8.922 -11.133 -3.76 1 81.44 49 ARG B O 1
ATOM 2909 N N . ALA B 1 50 ? 9.539 -9.492 -2.412 1 88.62 50 ALA B N 1
ATOM 2910 C CA . ALA B 1 50 ? 8.188 -8.938 -2.344 1 88.62 50 ALA B CA 1
ATOM 2911 C C . ALA B 1 50 ? 7.812 -8.25 -3.65 1 88.62 50 ALA B C 1
ATOM 2913 O O . ALA B 1 50 ? 8.688 -7.789 -4.391 1 88.62 50 ALA B O 1
ATOM 2914 N N . VAL B 1 51 ? 6.582 -8.25 -3.846 1 91.75 51 VAL B N 1
ATOM 2915 C CA . VAL B 1 51 ? 6.105 -7.652 -5.086 1 91.75 51 VAL B CA 1
ATOM 2916 C C . VAL B 1 51 ? 5.082 -6.562 -4.777 1 91.75 51 VAL B C 1
ATOM 2918 O O . VAL B 1 51 ? 4.359 -6.648 -3.781 1 91.75 51 VAL B O 1
ATOM 2921 N N . HIS B 1 52 ? 5.066 -5.516 -5.559 1 94.88 52 HIS B N 1
ATOM 2922 C CA . HIS B 1 52 ? 4.074 -4.445 -5.555 1 94.88 52 HIS B CA 1
ATOM 2923 C C . HIS B 1 52 ? 3.574 -4.152 -6.965 1 94.88 52 HIS B C 1
ATOM 2925 O O . HIS B 1 52 ? 4.371 -4.027 -7.898 1 94.88 52 HIS B O 1
ATOM 2931 N N . LEU B 1 53 ? 2.254 -4.137 -7.117 1 95.31 53 LEU B N 1
ATOM 2932 C CA . LEU B 1 53 ? 1.662 -3.918 -8.43 1 95.31 53 LEU B CA 1
ATOM 2933 C C . LEU B 1 53 ? 0.894 -2.602 -8.469 1 95.31 53 LEU B C 1
ATOM 2935 O O . LEU B 1 53 ? 0.165 -2.275 -7.531 1 95.31 53 LEU B O 1
ATOM 2939 N N . GLU B 1 54 ? 1.1 -1.826 -9.531 1 96 54 GLU B N 1
ATOM 2940 C CA . GLU B 1 54 ? 0.39 -0.57 -9.758 1 96 54 GLU B CA 1
ATOM 2941 C C . GLU B 1 54 ? -0.138 -0.486 -11.188 1 96 54 GLU B C 1
ATOM 2943 O O . GLU B 1 54 ? 0.498 -0.982 -12.125 1 96 54 GLU B O 1
ATOM 2948 N N . ILE B 1 55 ? -1.241 0.195 -11.359 1 94.69 55 ILE B N 1
ATOM 2949 C CA . ILE B 1 55 ? -1.816 0.417 -12.688 1 94.69 55 ILE B CA 1
ATOM 2950 C C . ILE B 1 55 ? -1.206 1.67 -13.312 1 94.69 55 ILE B C 1
ATOM 2952 O O . ILE B 1 55 ? -0.981 2.668 -12.617 1 94.69 55 ILE B O 1
ATOM 2956 N N . VAL B 1 56 ? -0.923 1.547 -14.586 1 92.44 56 VAL B N 1
ATOM 2957 C CA . VAL B 1 56 ? -0.516 2.688 -15.406 1 92.44 56 VAL B CA 1
ATOM 2958 C C . VAL B 1 56 ? -1.537 2.922 -16.516 1 92.44 56 VAL B C 1
ATOM 2960 O O . VAL B 1 56 ? -1.823 2.02 -17.297 1 92.44 56 VAL B O 1
ATOM 2963 N N . ASN B 1 57 ? -2.062 4.121 -16.594 1 91.31 57 ASN B N 1
ATOM 2964 C CA . ASN B 1 57 ? -3.17 4.406 -17.484 1 91.31 57 ASN B CA 1
ATOM 2965 C C . ASN B 1 57 ? -2.697 4.508 -18.938 1 91.31 57 ASN B C 1
ATOM 2967 O O . ASN B 1 57 ? -3.463 4.234 -19.859 1 91.31 57 ASN B O 1
ATOM 2971 N N . SER B 1 58 ? -1.495 4.988 -19.156 1 87.19 58 SER B N 1
ATOM 2972 C CA . SER B 1 58 ? -0.888 5.09 -20.469 1 87.19 58 SER B CA 1
ATOM 2973 C C . SER B 1 58 ? 0.622 4.883 -20.406 1 87.19 58 SER B C 1
ATOM 2975 O O . SER B 1 58 ? 1.194 4.801 -19.312 1 87.19 58 SER B O 1
ATOM 2977 N N . LEU B 1 59 ? 1.208 4.812 -21.547 1 83.44 59 LEU B N 1
ATOM 2978 C CA . LEU B 1 59 ? 2.646 4.566 -21.594 1 83.44 59 LEU B CA 1
ATOM 2979 C C . LEU B 1 59 ? 3.418 5.883 -21.609 1 83.44 59 LEU B C 1
ATOM 2981 O O . LEU B 1 59 ? 4.598 5.91 -21.969 1 83.44 59 LEU B O 1
ATOM 2985 N N . SER B 1 60 ? 2.744 6.91 -21.219 1 83.06 60 SER B N 1
ATOM 2986 C CA . SER B 1 60 ? 3.434 8.195 -21.141 1 83.06 60 SER B CA 1
ATOM 2987 C C . SER B 1 60 ? 4.336 8.266 -19.922 1 83.06 60 SER B C 1
ATOM 2989 O O . SER B 1 60 ? 4.098 7.578 -18.922 1 83.06 60 SER B O 1
ATOM 2991 N N . ALA B 1 61 ? 5.312 9.07 -19.969 1 79.88 61 ALA B N 1
ATOM 2992 C CA . ALA B 1 61 ? 6.219 9.289 -18.844 1 79.88 61 ALA B CA 1
ATOM 2993 C C . ALA B 1 61 ? 5.469 9.852 -17.641 1 79.88 61 ALA B C 1
ATOM 2995 O O . ALA B 1 61 ? 5.793 9.539 -16.484 1 79.88 61 ALA B O 1
ATOM 2996 N N . ASP B 1 62 ? 4.484 10.641 -17.875 1 82.06 62 ASP B N 1
ATOM 2997 C CA . ASP B 1 62 ? 3.703 11.242 -16.797 1 82.06 62 ASP B CA 1
ATOM 2998 C C . ASP B 1 62 ? 2.955 10.172 -16 1 82.06 62 ASP B C 1
ATOM 3000 O O . ASP B 1 62 ? 2.977 10.188 -14.766 1 82.06 62 ASP B O 1
ATOM 3004 N N . ASP B 1 63 ? 2.346 9.297 -16.766 1 87.75 63 ASP B N 1
ATOM 3005 C CA . ASP B 1 63 ? 1.596 8.234 -16.094 1 87.75 63 ASP B CA 1
ATOM 3006 C C . ASP B 1 63 ? 2.531 7.289 -15.344 1 87.75 63 ASP B C 1
ATOM 3008 O O . ASP B 1 63 ? 2.178 6.766 -14.281 1 87.75 63 ASP B O 1
ATOM 3012 N N . PHE B 1 64 ? 3.656 7.18 -15.867 1 85.19 64 PHE B N 1
ATOM 3013 C CA . PHE B 1 64 ? 4.641 6.352 -15.18 1 85.19 64 PHE B CA 1
ATOM 3014 C C . PHE B 1 64 ? 5.094 7.02 -13.883 1 85.19 64 PHE B C 1
ATOM 3016 O O . PHE B 1 64 ? 5.246 6.352 -12.859 1 85.19 64 PHE B O 1
ATOM 3023 N N . LEU B 1 65 ? 5.34 8.227 -13.953 1 85.62 65 LEU B N 1
ATOM 3024 C CA . LEU B 1 65 ? 5.781 8.953 -12.766 1 85.62 65 LEU B CA 1
ATOM 3025 C C . LEU B 1 65 ? 4.719 8.906 -11.672 1 85.62 65 LEU B C 1
ATOM 3027 O O . LEU B 1 65 ? 5.043 8.805 -10.492 1 85.62 65 LEU B O 1
ATOM 3031 N N . LEU B 1 66 ? 3.459 9.008 -12.109 1 90.75 66 LEU B N 1
ATOM 3032 C CA . LEU B 1 66 ? 2.373 8.859 -11.148 1 90.75 66 LEU B CA 1
ATOM 3033 C C . LEU B 1 66 ? 2.42 7.48 -10.484 1 90.75 66 LEU B C 1
ATOM 3035 O O . LEU B 1 66 ? 2.295 7.371 -9.266 1 90.75 66 LEU B O 1
ATOM 3039 N N . CYS B 1 67 ? 2.635 6.535 -11.297 1 92.19 67 CYS B N 1
ATOM 3040 C CA . CYS B 1 67 ? 2.725 5.156 -10.828 1 92.19 67 CYS B CA 1
ATOM 3041 C C . CYS B 1 67 ? 3.889 4.988 -9.859 1 92.19 67 CYS B C 1
ATOM 3043 O O . CYS B 1 67 ? 3.73 4.402 -8.789 1 92.19 67 CYS B O 1
ATOM 3045 N N . LEU B 1 68 ? 4.988 5.496 -10.234 1 88.75 68 LEU B N 1
ATOM 3046 C CA . LEU B 1 68 ? 6.188 5.41 -9.406 1 88.75 68 LEU B CA 1
ATOM 3047 C C . LEU B 1 68 ? 5.969 6.09 -8.062 1 88.75 68 LEU B C 1
ATOM 3049 O O . LEU B 1 68 ? 6.363 5.559 -7.02 1 88.75 68 LEU B O 1
ATOM 3053 N N . ARG B 1 69 ? 5.348 7.199 -8.078 1 90 69 ARG B N 1
ATOM 3054 C CA . ARG B 1 69 ? 5.078 7.938 -6.848 1 90 69 ARG B CA 1
ATOM 3055 C C . ARG B 1 69 ? 4.172 7.141 -5.918 1 90 69 ARG B C 1
ATOM 3057 O O . ARG B 1 69 ? 4.387 7.105 -4.707 1 90 69 ARG B O 1
ATOM 3064 N N . ARG B 1 70 ? 3.17 6.555 -6.496 1 95.06 70 ARG B N 1
ATOM 3065 C CA . ARG B 1 70 ? 2.277 5.746 -5.676 1 95.06 70 ARG B CA 1
ATOM 3066 C C . ARG B 1 70 ? 3.033 4.602 -5.012 1 95.06 70 ARG B C 1
ATOM 3068 O O . ARG B 1 70 ? 2.842 4.328 -3.822 1 95.06 70 ARG B O 1
ATOM 3075 N N . PHE B 1 71 ? 3.967 3.984 -5.77 1 93.75 71 PHE B N 1
ATOM 3076 C CA . PHE B 1 71 ? 4.793 2.908 -5.234 1 93.75 71 PHE B CA 1
ATOM 3077 C C . PHE B 1 71 ? 5.68 3.416 -4.102 1 93.75 71 PHE B C 1
ATOM 3079 O O . PHE B 1 71 ? 5.703 2.834 -3.018 1 93.75 71 PHE B O 1
ATOM 3086 N N . LEU B 1 72 ? 6.32 4.5 -4.309 1 89.88 72 LEU B N 1
ATOM 3087 C CA . LEU B 1 72 ? 7.25 5.039 -3.326 1 89.88 72 LEU B CA 1
ATOM 3088 C C . LEU B 1 72 ? 6.508 5.52 -2.082 1 89.88 72 LEU B C 1
ATOM 3090 O O . LEU B 1 72 ? 7.016 5.391 -0.965 1 89.88 72 LEU B O 1
ATOM 3094 N N . ASN B 1 73 ? 5.371 6.078 -2.27 1 91.06 73 ASN B N 1
ATOM 3095 C CA . ASN B 1 73 ? 4.582 6.574 -1.146 1 91.06 73 ASN B CA 1
ATOM 3096 C C . ASN B 1 73 ? 4.141 5.441 -0.227 1 91.06 73 ASN B C 1
ATOM 3098 O O . ASN B 1 73 ? 4.039 5.625 0.988 1 91.06 73 ASN B O 1
ATOM 3102 N N . ARG B 1 74 ? 3.938 4.281 -0.775 1 92.69 74 ARG B N 1
ATOM 3103 C CA . ARG B 1 74 ? 3.369 3.191 0.01 1 92.69 74 ARG B CA 1
ATOM 3104 C C . ARG B 1 74 ? 4.461 2.248 0.506 1 92.69 74 ARG B C 1
ATOM 3106 O O . ARG B 1 74 ? 4.305 1.596 1.54 1 92.69 74 ARG B O 1
ATOM 3113 N N . ARG B 1 75 ? 5.57 2.168 -0.264 1 92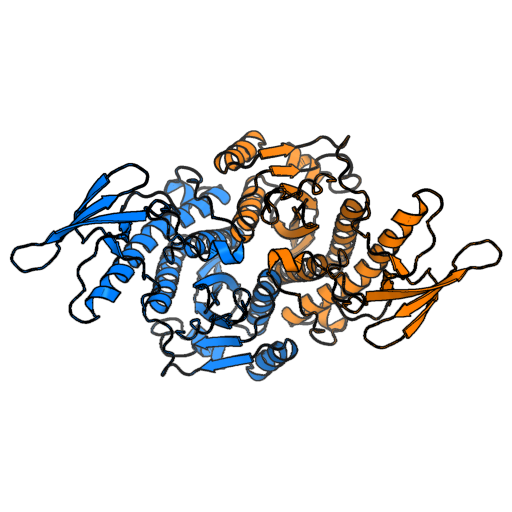.88 75 ARG B N 1
ATOM 3114 C CA . ARG B 1 75 ? 6.598 1.198 0.094 1 92.88 75 ARG B CA 1
ATOM 3115 C C . ARG B 1 75 ? 7.883 1.898 0.528 1 92.88 75 ARG B C 1
ATOM 3117 O O . ARG B 1 75 ? 8.828 1.248 0.971 1 92.88 75 ARG B O 1
ATOM 3124 N N . GLY B 1 76 ? 7.914 3.164 0.425 1 88.12 76 GLY B N 1
ATOM 3125 C CA . GLY B 1 76 ? 9.078 3.922 0.849 1 88.12 76 GLY B CA 1
ATOM 3126 C C . GLY B 1 76 ? 10.047 4.211 -0.284 1 88.12 76 GLY B C 1
ATOM 3127 O O . GLY B 1 76 ? 9.93 3.643 -1.371 1 88.12 76 GLY B O 1
ATOM 3128 N N . ASP B 1 77 ? 10.961 5.066 0.071 1 85.19 77 ASP B N 1
ATOM 3129 C CA . ASP B 1 77 ? 11.945 5.449 -0.931 1 85.19 77 ASP B CA 1
ATOM 3130 C C . ASP B 1 77 ? 12.953 4.324 -1.173 1 85.19 77 ASP B C 1
ATOM 3132 O O . ASP B 1 77 ? 13.336 3.617 -0.239 1 85.19 77 ASP B O 1
ATOM 3136 N N . VAL B 1 78 ? 13.328 4.195 -2.412 1 87.56 78 VAL B N 1
ATOM 3137 C CA . VAL B 1 78 ? 14.227 3.117 -2.805 1 87.56 78 VAL B CA 1
ATOM 3138 C C . VAL B 1 78 ? 15.609 3.688 -3.125 1 87.56 78 VAL B C 1
ATOM 3140 O O . VAL B 1 78 ? 15.727 4.852 -3.52 1 87.56 78 VAL B O 1
ATOM 3143 N N . LEU B 1 79 ? 16.625 2.939 -2.926 1 86.5 79 LEU B N 1
ATOM 3144 C CA . LEU B 1 79 ? 17.984 3.361 -3.246 1 86.5 79 LEU B CA 1
ATOM 3145 C C . LEU B 1 79 ? 18.297 3.107 -4.715 1 86.5 79 LEU B C 1
ATOM 3147 O O . LEU B 1 79 ? 19 3.9 -5.352 1 86.5 79 LEU B O 1
ATOM 3151 N N . GLU B 1 80 ? 17.734 2 -5.133 1 86.5 80 GLU B N 1
ATOM 3152 C CA . GLU B 1 80 ? 18.031 1.591 -6.504 1 86.5 80 GLU B CA 1
ATOM 3153 C C . GLU B 1 80 ? 16.781 1.007 -7.176 1 86.5 80 GLU B C 1
ATOM 3155 O O . GLU B 1 80 ? 16.094 0.167 -6.598 1 86.5 80 GLU B O 1
ATOM 3160 N N . LEU B 1 81 ? 16.578 1.554 -8.359 1 86.38 81 LEU B N 1
ATOM 3161 C CA . LEU B 1 81 ? 15.516 1.041 -9.203 1 86.38 81 LEU B CA 1
ATOM 3162 C C . LEU B 1 81 ? 16.062 0.533 -10.531 1 86.38 81 LEU B C 1
ATOM 3164 O O . LEU B 1 81 ? 16.609 1.31 -11.32 1 86.38 81 LEU B O 1
ATOM 3168 N N . ARG B 1 82 ? 15.945 -0.722 -10.719 1 81.56 82 ARG B N 1
ATOM 3169 C CA . ARG B 1 82 ? 16.469 -1.347 -11.938 1 81.56 82 ARG B CA 1
ATOM 3170 C C . ARG B 1 82 ? 15.336 -1.694 -12.898 1 81.56 82 ARG B C 1
ATOM 3172 O O . ARG B 1 82 ? 14.352 -2.33 -12.508 1 81.56 82 ARG B O 1
ATOM 3179 N N . CYS B 1 83 ? 15.414 -1.1 -14.031 1 73.75 83 CYS B N 1
ATOM 3180 C CA . CYS B 1 83 ? 14.445 -1.429 -15.07 1 73.75 83 CYS B CA 1
ATOM 3181 C C . CYS B 1 83 ? 15.062 -2.344 -16.125 1 73.75 83 CYS B C 1
ATOM 3183 O O . CYS B 1 83 ? 16.109 -2.037 -16.672 1 73.75 83 CYS B O 1
ATOM 3185 N N . ASP B 1 84 ? 14.922 -3.615 -16.078 1 55.12 84 ASP B N 1
ATOM 3186 C CA . ASP B 1 84 ? 15.453 -4.508 -17.109 1 55.12 84 ASP B CA 1
ATOM 3187 C C . ASP B 1 84 ? 14.852 -4.199 -18.469 1 55.12 84 ASP B C 1
ATOM 3189 O O . ASP B 1 84 ? 13.641 -4.363 -18.672 1 55.12 84 ASP B O 1
ATOM 3193 N N . ASN B 1 85 ? 15.188 -3.227 -19.094 1 51.09 85 ASN B N 1
ATOM 3194 C CA . ASN B 1 85 ? 14.773 -2.906 -20.453 1 51.09 85 ASN B CA 1
ATOM 3195 C C . ASN B 1 85 ? 14.898 -4.117 -21.375 1 51.09 85 ASN B C 1
ATOM 3197 O O . ASN B 1 85 ? 14.625 -4.02 -22.578 1 51.09 85 ASN B O 1
ATOM 3201 N N . GLY B 1 86 ? 15.945 -4.996 -21.172 1 40.97 86 GLY B N 1
ATOM 3202 C CA . GLY B 1 86 ? 16.344 -5.938 -22.203 1 40.97 86 GLY B CA 1
ATOM 3203 C C . GLY B 1 86 ? 15.172 -6.676 -22.812 1 40.97 86 GLY B C 1
ATOM 3204 O O . GLY B 1 86 ? 14.016 -6.379 -22.516 1 40.97 86 GLY B O 1
ATOM 3205 N N . THR B 1 87 ? 15.617 -8.008 -23.391 1 39.09 87 THR B N 1
ATOM 3206 C CA . THR B 1 87 ? 15.023 -9.031 -24.234 1 39.09 87 THR B CA 1
ATOM 3207 C C . THR B 1 87 ? 13.711 -9.531 -23.656 1 39.09 87 THR B C 1
ATOM 3209 O O . THR B 1 87 ? 13.008 -10.336 -24.266 1 39.09 87 THR B O 1
ATOM 3212 N N . ASN B 1 88 ? 13.75 -9.414 -22.375 1 41.06 88 ASN B N 1
ATOM 3213 C CA . ASN B 1 88 ? 12.586 -10.195 -21.969 1 41.06 88 ASN B CA 1
ATOM 3214 C C . ASN B 1 88 ? 11.281 -9.555 -22.453 1 41.06 88 ASN B C 1
ATOM 3216 O O . ASN B 1 88 ? 10.195 -9.984 -22.047 1 41.06 88 ASN B O 1
ATOM 3220 N N . PHE B 1 89 ? 11.492 -8.289 -22.625 1 42.53 89 PHE B N 1
ATOM 3221 C CA . PHE B 1 89 ? 10.352 -7.844 -23.406 1 42.53 89 PHE B CA 1
ATOM 3222 C C . PHE B 1 89 ? 10.227 -8.641 -24.703 1 42.53 89 PHE B C 1
ATOM 3224 O O . PHE B 1 89 ? 10.758 -8.242 -25.734 1 42.53 89 PHE B O 1
ATOM 3231 N N . VAL B 1 90 ? 10.797 -9.805 -24.656 1 40.09 90 VAL B N 1
ATOM 3232 C CA . VAL B 1 90 ? 10.672 -10.562 -25.891 1 40.09 90 VAL B CA 1
ATOM 3233 C C . VAL B 1 90 ? 9.516 -10.016 -26.719 1 40.09 90 VAL B C 1
ATOM 3235 O O . VAL B 1 90 ? 9.703 -9.625 -27.875 1 40.09 90 VAL B O 1
ATOM 3238 N N . GLY B 1 91 ? 8.5 -11.133 -26.719 1 37.81 91 GLY B N 1
ATOM 3239 C CA . GLY B 1 91 ? 7.441 -11.062 -27.719 1 37.81 91 GLY B CA 1
ATOM 3240 C C . GLY B 1 91 ? 6.793 -9.695 -27.812 1 37.81 91 GLY B C 1
ATOM 3241 O O . GLY B 1 91 ? 6.465 -9.227 -28.906 1 37.81 91 GLY B O 1
ATOM 3242 N N . GLY B 1 92 ? 6.039 -9.398 -26.734 1 43.09 92 GLY B N 1
ATOM 3243 C CA . GLY B 1 92 ? 4.852 -8.656 -27.125 1 43.09 92 GLY B CA 1
ATOM 3244 C C . GLY B 1 92 ? 5.16 -7.25 -27.625 1 43.09 92 GLY B C 1
ATOM 3245 O O . GLY B 1 92 ? 6.277 -6.969 -28.047 1 43.09 92 GLY B O 1
ATOM 3246 N N . ASP B 1 93 ? 4.453 -5.969 -26.719 1 54.38 93 ASP B N 1
ATOM 3247 C CA . ASP B 1 93 ? 3.732 -4.883 -27.375 1 54.38 93 ASP B CA 1
ATOM 3248 C C . ASP B 1 93 ? 4.695 -3.822 -27.891 1 54.38 93 ASP B C 1
ATOM 3250 O O . ASP B 1 93 ? 5.398 -3.174 -27.109 1 54.38 93 ASP B O 1
ATOM 3254 N N . ARG B 1 94 ? 5.242 -4.082 -29.094 1 57.94 94 ARG B N 1
ATOM 3255 C CA . ARG B 1 94 ? 5.883 -3.043 -29.891 1 57.94 94 ARG B CA 1
ATOM 3256 C C . ARG B 1 94 ? 5.516 -1.653 -29.391 1 57.94 94 ARG B C 1
ATOM 3258 O O . ARG B 1 94 ? 6.371 -0.77 -29.297 1 57.94 94 ARG B O 1
ATOM 3265 N N . GLU B 1 95 ? 4.367 -1.696 -28.875 1 65.94 95 GLU B N 1
ATOM 3266 C CA . GLU B 1 95 ? 3.871 -0.403 -28.406 1 65.94 95 GLU B CA 1
ATOM 3267 C C . GLU B 1 95 ? 4.582 0.035 -27.125 1 65.94 95 GLU B C 1
ATOM 3269 O O . GLU B 1 95 ? 4.934 1.207 -26.984 1 65.94 95 GLU B O 1
ATOM 3274 N N . LEU B 1 96 ? 4.887 -0.958 -26.312 1 67 96 LEU B N 1
ATOM 3275 C CA . LEU B 1 96 ? 5.543 -0.65 -25.047 1 67 96 LEU B CA 1
ATOM 3276 C C . LEU B 1 96 ? 6.996 -0.24 -25.266 1 67 96 LEU B C 1
ATOM 3278 O O . LEU B 1 96 ? 7.457 0.762 -24.719 1 67 96 LEU B O 1
ATOM 3282 N N . LYS B 1 97 ? 7.609 -0.994 -26.078 1 65.56 97 LYS B N 1
ATOM 3283 C CA . LYS B 1 97 ? 9.016 -0.71 -26.359 1 65.56 97 LYS B CA 1
ATOM 3284 C C . LYS B 1 97 ? 9.18 0.66 -27.016 1 65.56 97 LYS B C 1
ATOM 3286 O O . LYS B 1 97 ? 10.062 1.429 -26.641 1 65.56 97 LYS B O 1
ATOM 3291 N N . GLU B 1 98 ? 8.266 0.902 -27.922 1 69.62 98 GLU B N 1
ATOM 3292 C CA . GLU B 1 98 ? 8.32 2.174 -28.641 1 69.62 98 GLU B CA 1
ATOM 3293 C C . GLU B 1 98 ? 8.031 3.346 -27.703 1 69.62 98 GLU B C 1
ATOM 3295 O O . GLU B 1 98 ? 8.664 4.398 -27.812 1 69.62 98 GLU B O 1
ATOM 3300 N N . SER B 1 99 ? 7.184 3.105 -26.812 1 72.62 99 SER B N 1
ATOM 3301 C CA . SER B 1 99 ? 6.793 4.18 -25.906 1 72.62 99 SER B CA 1
ATOM 3302 C C . SER B 1 99 ? 7.887 4.461 -24.891 1 72.62 99 SER B C 1
ATOM 3304 O O . SER B 1 99 ? 8.156 5.617 -24.562 1 72.62 99 SER B O 1
ATOM 3306 N N . LEU B 1 100 ? 8.523 3.398 -24.484 1 69.31 100 LEU B N 1
ATOM 3307 C CA . LEU B 1 100 ? 9.57 3.551 -23.484 1 69.31 100 LEU B CA 1
ATOM 3308 C C . LEU B 1 100 ? 10.773 4.297 -24.047 1 69.31 100 LEU B C 1
ATOM 3310 O O . LEU B 1 100 ? 11.414 5.078 -23.344 1 69.31 100 LEU B O 1
ATOM 3314 N N . LYS B 1 101 ? 10.945 4.047 -25.297 1 67.06 101 LYS B N 1
ATOM 3315 C CA . LYS B 1 101 ? 12.039 4.75 -25.969 1 67.06 101 LYS B CA 1
ATOM 3316 C C . LYS B 1 101 ? 11.766 6.25 -26.047 1 67.06 101 LYS B C 1
ATOM 3318 O O . LYS B 1 101 ? 12.703 7.051 -26.062 1 67.06 101 LYS B O 1
ATOM 3323 N N . GLN B 1 102 ? 10.469 6.496 -25.938 1 69.62 102 GLN B N 1
ATOM 3324 C CA . GLN B 1 102 ? 10.078 7.891 -26.109 1 69.62 102 GLN B CA 1
ATOM 3325 C C . GLN B 1 102 ? 10.094 8.633 -24.781 1 69.62 102 GLN B C 1
ATOM 3327 O O . GLN B 1 102 ? 9.961 9.859 -24.734 1 69.62 102 GLN B O 1
ATOM 3332 N N . TRP B 1 103 ? 10.359 7.762 -23.812 1 72.25 103 TRP B N 1
ATOM 3333 C CA . TRP B 1 103 ? 10.391 8.406 -22.5 1 72.25 103 TRP B CA 1
ATOM 3334 C C . TRP B 1 103 ? 11.586 9.352 -22.391 1 72.25 103 TRP B C 1
ATOM 3336 O O . TRP B 1 103 ? 12.664 9.062 -22.922 1 72.25 103 TRP B O 1
ATOM 3346 N N . ASN B 1 104 ? 11.32 10.523 -21.938 1 67.5 104 ASN B N 1
ATOM 3347 C CA . ASN B 1 104 ? 12.438 11.375 -21.547 1 67.5 104 ASN B CA 1
ATOM 3348 C C . ASN B 1 104 ? 13.148 10.828 -20.312 1 67.5 104 ASN B C 1
ATOM 3350 O O . ASN B 1 104 ? 12.828 11.211 -19.188 1 67.5 104 ASN B O 1
ATOM 3354 N N . HIS B 1 105 ? 14.047 9.945 -20.547 1 70.25 105 HIS B N 1
ATOM 3355 C CA . HIS 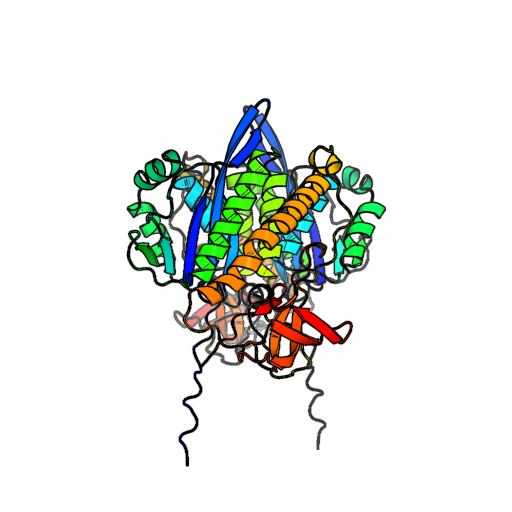B 1 105 ? 14.766 9.258 -19.484 1 70.25 105 HIS B CA 1
ATOM 3356 C C . HIS B 1 105 ? 15.492 10.25 -18.578 1 70.25 105 HIS B C 1
ATOM 3358 O O . HIS B 1 105 ? 15.609 10.023 -17.375 1 70.25 105 HIS B O 1
ATOM 3364 N N . GLY B 1 106 ? 15.891 11.281 -19.219 1 69.19 106 GLY B N 1
ATOM 3365 C CA . GLY B 1 106 ? 16.562 12.312 -18.438 1 69.19 106 GLY B CA 1
ATOM 3366 C C . GLY B 1 106 ? 15.664 12.953 -17.391 1 69.19 106 GLY B C 1
ATOM 3367 O O . GLY B 1 106 ? 16.078 13.18 -16.266 1 69.19 106 GLY B O 1
ATOM 3368 N N . LYS B 1 107 ? 14.438 13.109 -17.781 1 71.06 107 LYS B N 1
ATOM 3369 C CA . LYS B 1 107 ? 13.484 13.711 -16.844 1 71.06 107 LYS B CA 1
ATOM 3370 C C . LYS B 1 107 ? 13.141 12.758 -15.711 1 71.06 107 LYS B C 1
ATOM 3372 O O . LYS B 1 107 ? 13.055 13.164 -14.555 1 71.06 107 LYS B O 1
ATOM 3377 N N . ILE B 1 108 ? 12.969 11.539 -16.031 1 74.69 108 ILE B N 1
ATOM 3378 C CA . ILE B 1 108 ? 12.664 10.523 -15.031 1 74.69 108 ILE B CA 1
ATOM 3379 C C . ILE B 1 108 ? 13.836 10.367 -14.07 1 74.69 108 ILE B C 1
ATOM 3381 O O . ILE B 1 108 ? 13.648 10.312 -12.852 1 74.69 108 ILE B O 1
ATOM 3385 N N . GLU B 1 109 ? 14.984 10.352 -14.641 1 74.5 109 GLU B N 1
ATOM 3386 C CA . GLU B 1 109 ? 16.188 10.219 -13.836 1 74.5 109 GLU B CA 1
ATOM 3387 C C . GLU B 1 109 ? 16.375 11.398 -12.891 1 74.5 109 GLU B C 1
ATOM 3389 O O . GLU B 1 109 ? 16.75 11.227 -11.734 1 74.5 109 GLU B O 1
ATOM 3394 N N . LYS B 1 110 ? 16.078 12.484 -13.383 1 73.62 110 LYS B N 1
ATOM 3395 C CA . LYS B 1 110 ? 16.219 13.688 -12.555 1 73.62 110 LYS B CA 1
ATOM 3396 C C . LYS B 1 110 ? 15.258 13.656 -11.375 1 73.62 110 LYS B C 1
ATOM 3398 O O . LYS B 1 110 ? 15.641 13.992 -10.25 1 73.62 110 LYS B O 1
ATOM 3403 N N . GLU B 1 111 ? 14.078 13.188 -11.656 1 71.19 111 GLU B N 1
ATOM 3404 C CA . GLU B 1 111 ? 13.086 13.094 -10.586 1 71.19 111 GLU B CA 1
ATOM 3405 C C . GLU B 1 111 ? 13.5 12.062 -9.539 1 71.19 111 GLU B C 1
ATOM 3407 O O . GLU B 1 111 ? 13.312 12.281 -8.336 1 71.19 111 GLU B O 1
ATOM 3412 N N . LEU B 1 112 ? 14.062 11.031 -10.016 1 75.12 112 LEU B N 1
ATOM 3413 C CA . LEU B 1 112 ? 14.445 9.945 -9.125 1 75.12 112 LEU B CA 1
ATOM 3414 C C . LEU B 1 112 ? 15.695 10.305 -8.328 1 75.12 112 LEU B C 1
ATOM 3416 O O . LEU B 1 112 ? 15.797 9.977 -7.141 1 75.12 112 LEU B O 1
ATOM 3420 N N . ILE B 1 113 ? 16.547 10.992 -8.945 1 69.94 113 ILE B N 1
ATOM 3421 C CA . ILE B 1 113 ? 17.781 11.391 -8.289 1 69.94 113 ILE B CA 1
ATOM 3422 C C . ILE B 1 113 ? 17.484 12.367 -7.156 1 69.94 113 ILE B C 1
ATOM 3424 O O . ILE B 1 113 ? 18.125 12.328 -6.102 1 69.94 113 ILE B O 1
ATOM 3428 N N . GLN B 1 114 ? 16.5 13.156 -7.41 1 68.19 114 GLN B N 1
ATOM 3429 C CA . GLN B 1 114 ? 16.094 14.109 -6.379 1 68.19 114 GLN B CA 1
ATOM 3430 C C . GLN B 1 114 ? 15.633 13.391 -5.113 1 68.19 114 GLN B C 1
ATOM 3432 O O . GLN B 1 114 ? 15.766 13.922 -4.008 1 68.19 114 GLN B O 1
ATOM 3437 N N . ARG B 1 115 ? 15.289 12.188 -5.332 1 70.81 115 ARG B N 1
ATOM 3438 C CA . ARG B 1 115 ? 14.82 11.398 -4.195 1 70.81 115 ARG B CA 1
ATOM 3439 C C . ARG B 1 115 ? 15.891 10.438 -3.707 1 70.81 115 ARG B C 1
ATOM 3441 O O . ARG B 1 115 ? 15.617 9.547 -2.898 1 70.81 115 ARG B O 1
ATOM 3448 N N . GLY B 1 116 ? 17.031 10.555 -4.289 1 72.25 116 GLY B N 1
ATOM 3449 C CA . GLY B 1 116 ? 18.141 9.695 -3.885 1 72.25 116 GLY B CA 1
ATOM 3450 C C . GLY B 1 116 ? 18.062 8.305 -4.484 1 72.25 116 GLY B C 1
ATOM 3451 O O . GLY B 1 116 ? 18.609 7.355 -3.928 1 72.25 116 GLY B O 1
ATOM 3452 N N . CYS B 1 117 ? 17.234 8.25 -5.438 1 79.94 117 CYS B N 1
ATOM 3453 C CA . CYS B 1 117 ? 17.047 6.945 -6.066 1 79.94 117 CYS B CA 1
ATOM 3454 C C . CYS B 1 117 ? 17.891 6.816 -7.328 1 79.94 117 CYS B C 1
ATOM 3456 O O . CYS B 1 117 ? 17.859 7.699 -8.188 1 79.94 117 CYS B O 1
ATOM 3458 N N . LYS B 1 118 ? 18.672 5.809 -7.348 1 78.81 118 LYS B N 1
ATOM 3459 C CA . LYS B 1 118 ? 19.438 5.5 -8.547 1 78.81 118 LYS B CA 1
ATOM 3460 C C . LYS B 1 118 ? 18.609 4.707 -9.547 1 78.81 118 LYS B C 1
ATOM 3462 O O . LYS B 1 118 ? 18.047 3.66 -9.211 1 78.81 118 LYS B O 1
ATOM 3467 N N . TRP B 1 119 ? 18.5 5.309 -10.688 1 78 119 TRP B N 1
ATOM 3468 C CA . TRP B 1 119 ? 17.766 4.672 -11.773 1 78 119 TRP B CA 1
ATOM 3469 C C . TRP B 1 119 ? 18.703 3.943 -12.727 1 78 119 TRP B C 1
ATOM 3471 O O . TRP B 1 119 ? 19.594 4.559 -13.32 1 78 119 TRP B O 1
ATOM 3481 N N . ILE B 1 120 ? 18.656 2.668 -12.797 1 73.44 120 ILE B N 1
ATOM 3482 C CA . ILE B 1 120 ? 19.516 1.867 -13.656 1 73.44 120 ILE B CA 1
ATOM 3483 C C . ILE B 1 120 ? 18.688 1.229 -14.766 1 73.44 120 ILE B C 1
ATOM 3485 O O . ILE B 1 120 ? 17.781 0.447 -14.492 1 73.44 120 ILE B O 1
ATOM 3489 N N . PHE B 1 121 ? 18.938 1.74 -15.883 1 65.25 121 PHE B N 1
ATOM 3490 C CA . PHE B 1 121 ? 18.312 1.121 -17.047 1 65.25 121 PHE B CA 1
ATOM 3491 C C . PHE B 1 121 ? 19.281 0.151 -17.719 1 65.25 121 PHE B C 1
ATOM 3493 O O . PHE B 1 121 ? 20.297 0.563 -18.281 1 65.25 121 PHE B O 1
ATOM 3500 N N . GLN B 1 122 ? 19.391 -1.233 -17.328 1 57.81 122 GLN B N 1
ATOM 3501 C CA . GLN B 1 122 ? 20.391 -2.152 -17.859 1 57.81 122 GLN B CA 1
ATOM 3502 C C . GLN B 1 122 ? 19.906 -2.801 -19.156 1 57.81 122 GLN B C 1
ATOM 3504 O O . GLN B 1 122 ? 18.75 -3.238 -19.234 1 57.81 122 GLN B O 1
ATOM 3509 N N . PRO B 1 123 ? 20.719 -2.713 -20.203 1 50.34 123 PRO B N 1
ATOM 3510 C CA . PRO B 1 123 ? 20.469 -3.57 -21.359 1 50.34 123 PRO B CA 1
ATOM 3511 C C . PRO B 1 123 ? 20.359 -5.047 -21 1 50.34 123 PRO B C 1
ATOM 3513 O O . PRO B 1 123 ? 20.875 -5.473 -19.953 1 50.34 123 PRO B O 1
ATOM 3516 N N . PRO B 1 124 ? 19.516 -5.883 -21.688 1 47.09 124 PRO B N 1
ATOM 3517 C CA . PRO B 1 124 ? 19.219 -7.301 -21.484 1 47.09 124 PRO B CA 1
ATOM 3518 C C . PRO B 1 124 ? 20.438 -8.094 -21 1 47.09 124 PRO B C 1
ATOM 3520 O O . PRO B 1 124 ? 20.328 -9.289 -20.719 1 47.09 124 PRO B O 1
ATOM 3523 N N . THR B 1 125 ? 21.625 -7.734 -21.188 1 43 125 THR B N 1
ATOM 3524 C CA . THR B 1 125 ? 22.625 -8.805 -21.062 1 43 125 THR B CA 1
ATOM 3525 C C . THR B 1 125 ? 22.531 -9.461 -19.703 1 43 125 THR B C 1
ATOM 3527 O O . THR B 1 125 ? 22.688 -10.68 -19.578 1 43 125 THR B O 1
ATOM 3530 N N . ALA B 1 126 ? 23.312 -8.883 -18.625 1 37.44 126 ALA B N 1
ATOM 3531 C CA . ALA B 1 126 ? 24.062 -9.562 -17.562 1 37.44 126 ALA B CA 1
ATOM 3532 C C . ALA B 1 126 ? 23.125 -9.992 -16.438 1 37.44 126 ALA B C 1
ATOM 3534 O O . ALA B 1 126 ? 23.562 -10.648 -15.484 1 37.44 126 ALA B O 1
ATOM 3535 N N . SER B 1 127 ? 22.172 -9.148 -15.859 1 41.78 127 SER B N 1
ATOM 3536 C CA . SER B 1 127 ? 22.016 -9.344 -14.422 1 41.78 127 SER B CA 1
ATOM 3537 C C . SER B 1 127 ? 21.359 -10.68 -14.109 1 41.78 127 SER B C 1
ATOM 3539 O O . SER B 1 127 ? 20.438 -11.102 -14.812 1 41.78 127 SER B O 1
ATOM 3541 N N . SER B 1 128 ? 22.078 -11.57 -13.508 1 37.72 128 SER B N 1
ATOM 3542 C CA . SER B 1 128 ? 21.969 -12.805 -12.734 1 37.72 128 SER B CA 1
ATOM 3543 C C . SER B 1 128 ? 20.734 -12.789 -11.836 1 37.72 128 SER B C 1
ATOM 3545 O O . SER B 1 128 ? 20.828 -13.125 -10.648 1 37.72 128 SER B O 1
ATOM 3547 N N . MET B 1 129 ? 19.969 -11.727 -11.852 1 45.31 129 MET B N 1
ATOM 3548 C CA . MET B 1 129 ? 18.922 -12.062 -10.891 1 45.31 129 MET B CA 1
ATOM 3549 C C . MET B 1 129 ? 18.5 -13.516 -11.031 1 45.31 129 MET B C 1
ATOM 3551 O O . MET B 1 129 ? 18.5 -14.062 -12.133 1 45.31 129 MET B O 1
ATOM 3555 N N . SER B 1 130 ? 18.203 -14.172 -9.945 1 53.31 130 SER B N 1
ATOM 3556 C CA . SER B 1 130 ? 18.062 -15.625 -9.859 1 53.31 130 SER B CA 1
ATOM 3557 C C . SER B 1 130 ? 16.938 -16.125 -10.742 1 53.31 130 SER B C 1
ATOM 3559 O O . SER B 1 130 ? 15.914 -15.461 -10.898 1 53.31 130 SER B O 1
ATOM 3561 N N . GLY B 1 131 ? 17.234 -16.812 -11.781 1 55.44 131 GLY B N 1
ATOM 3562 C CA . GLY B 1 131 ? 16.453 -17.531 -12.773 1 55.44 131 GLY B CA 1
ATOM 3563 C C . GLY B 1 131 ? 15.055 -17.875 -12.289 1 55.44 131 GLY B C 1
ATOM 3564 O O . GLY B 1 131 ? 14.094 -17.828 -13.062 1 55.44 131 GLY B O 1
ATOM 3565 N N . VAL B 1 132 ? 14.953 -18.047 -10.977 1 57.41 132 VAL B N 1
ATOM 3566 C CA . VAL B 1 132 ? 13.664 -18.516 -10.477 1 57.41 132 VAL B CA 1
ATOM 3567 C C . VAL B 1 132 ? 12.719 -17.328 -10.312 1 57.41 132 VAL B C 1
ATOM 3569 O O . VAL B 1 132 ? 11.539 -17.406 -10.664 1 57.41 132 VAL B O 1
ATOM 3572 N N . TRP B 1 133 ? 13.258 -16.188 -9.961 1 61.91 133 TRP B N 1
ATOM 3573 C CA . TRP B 1 133 ? 12.406 -15.031 -9.688 1 61.91 133 TRP B CA 1
ATOM 3574 C C . TRP B 1 133 ? 11.906 -14.406 -10.984 1 61.91 133 TRP B C 1
ATOM 3576 O O . TRP B 1 133 ? 10.742 -14 -11.07 1 61.91 133 TRP B O 1
ATOM 3586 N N . GLU B 1 134 ? 12.719 -14.352 -11.859 1 65.44 134 GLU B N 1
ATOM 3587 C CA . GLU B 1 134 ? 12.312 -13.867 -13.18 1 65.44 134 GLU B CA 1
ATOM 3588 C C . GLU B 1 134 ? 11.195 -14.727 -13.758 1 65.44 134 GLU B C 1
ATOM 3590 O O . GLU B 1 134 ? 10.258 -14.203 -14.367 1 65.44 134 GLU B O 1
ATOM 3595 N N . ARG B 1 135 ? 11.344 -15.938 -13.422 1 67.88 135 ARG B N 1
ATOM 3596 C CA . ARG B 1 135 ? 10.336 -16.859 -13.938 1 67.88 135 ARG B CA 1
ATOM 3597 C C . ARG B 1 135 ? 9.008 -16.672 -13.211 1 67.88 135 ARG B C 1
ATOM 3599 O O . ARG B 1 135 ? 7.941 -16.766 -13.828 1 67.88 135 ARG B O 1
ATOM 3606 N N . LEU B 1 136 ? 9.125 -16.406 -11.906 1 70.06 136 LEU B N 1
ATOM 3607 C CA . LEU B 1 136 ? 7.926 -16.172 -11.109 1 70.06 136 LEU B CA 1
ATOM 3608 C C . LEU B 1 136 ? 7.191 -14.93 -11.609 1 70.06 136 LEU B C 1
ATOM 3610 O O . LEU B 1 136 ? 5.973 -14.961 -11.812 1 70.06 136 LEU B O 1
ATOM 3614 N N . VAL B 1 137 ? 7.922 -13.914 -11.836 1 73.75 137 VAL B N 1
ATOM 3615 C CA . VAL B 1 137 ? 7.34 -12.656 -12.289 1 73.75 137 VAL B CA 1
ATOM 3616 C C . VAL B 1 137 ? 6.742 -12.836 -13.68 1 73.75 137 VAL B C 1
ATOM 3618 O O . VAL B 1 137 ? 5.633 -12.367 -13.953 1 73.75 137 VAL B O 1
ATOM 3621 N N . ARG B 1 138 ? 7.449 -13.586 -14.477 1 77.62 138 ARG B N 1
ATOM 3622 C CA . ARG B 1 138 ? 6.973 -13.844 -15.828 1 77.62 138 ARG B CA 1
ATOM 3623 C C . ARG B 1 138 ? 5.68 -14.648 -15.812 1 77.62 138 ARG B C 1
ATOM 3625 O O . ARG B 1 138 ? 4.742 -14.352 -16.547 1 77.62 138 ARG B O 1
ATOM 3632 N N . SER B 1 139 ? 5.703 -15.648 -14.992 1 80.62 139 SER B N 1
ATOM 3633 C CA . SER B 1 139 ? 4.516 -16.484 -14.891 1 80.62 139 SER B CA 1
ATOM 3634 C C . SER B 1 139 ? 3.314 -15.688 -14.383 1 80.62 139 SER B C 1
ATOM 3636 O O . SER B 1 139 ? 2.203 -15.844 -14.898 1 80.62 139 SER B O 1
ATOM 3638 N N . ALA B 1 140 ? 3.512 -14.859 -13.438 1 84.88 140 ALA B N 1
ATOM 3639 C CA . ALA B 1 140 ? 2.434 -14.039 -12.898 1 84.88 140 ALA B CA 1
ATOM 3640 C C . ALA B 1 140 ? 1.88 -13.086 -13.953 1 84.88 140 ALA B C 1
ATOM 3642 O O . ALA B 1 140 ? 0.663 -12.938 -14.086 1 84.88 140 ALA B O 1
ATOM 3643 N N . LYS B 1 141 ? 2.771 -12.508 -14.695 1 86.06 141 LYS B N 1
ATOM 3644 C CA . LYS B 1 141 ? 2.369 -11.578 -15.75 1 86.06 141 LYS B CA 1
ATOM 3645 C C . LYS B 1 141 ? 1.568 -12.289 -16.828 1 86.06 141 LYS B C 1
ATOM 3647 O O . LYS B 1 141 ? 0.537 -11.781 -17.281 1 86.06 141 LYS B O 1
ATOM 3652 N N . THR B 1 142 ? 2.027 -13.453 -17.172 1 85.44 142 THR B N 1
ATOM 3653 C CA . THR B 1 142 ? 1.387 -14.227 -18.234 1 85.44 142 THR B CA 1
ATOM 3654 C C . THR B 1 142 ? -0.021 -14.648 -17.812 1 85.44 142 THR B C 1
ATOM 3656 O O . THR B 1 142 ? -0.971 -14.508 -18.594 1 85.44 142 THR B O 1
ATOM 3659 N N . VAL B 1 143 ? -0.101 -15.125 -16.641 1 89.31 143 VAL B N 1
ATOM 3660 C CA . VAL B 1 143 ? -1.394 -15.578 -16.141 1 89.31 143 VAL B CA 1
ATOM 3661 C C . VAL B 1 143 ? -2.346 -14.391 -16.016 1 89.31 143 VAL B C 1
ATOM 3663 O O . VAL B 1 143 ? -3.508 -14.477 -16.406 1 89.31 143 VAL B O 1
ATOM 3666 N N . LEU B 1 144 ? -1.838 -13.312 -15.523 1 89.75 144 LEU B N 1
ATOM 3667 C CA . LEU B 1 144 ? -2.664 -12.125 -15.336 1 89.75 144 LEU B CA 1
ATOM 3668 C C . LEU B 1 144 ? -3.164 -11.594 -16.672 1 89.75 144 LEU B C 1
ATOM 3670 O O . LEU B 1 144 ? -4.34 -11.25 -16.812 1 89.75 144 LEU B O 1
ATOM 3674 N N . LYS B 1 145 ? -2.297 -11.555 -17.672 1 87.56 145 LYS B N 1
ATOM 3675 C CA . LYS B 1 145 ? -2.672 -11.094 -19 1 87.56 145 LYS B CA 1
ATOM 3676 C C . LYS B 1 145 ? -3.742 -12 -19.609 1 87.56 145 LYS B C 1
ATOM 3678 O O . LYS B 1 145 ? -4.695 -11.516 -20.219 1 87.56 145 LYS B O 1
ATOM 3683 N N . SER B 1 146 ? -3.557 -13.242 -19.406 1 88.5 146 SER B N 1
ATOM 3684 C CA . SER B 1 146 ? -4.508 -14.203 -19.953 1 88.5 146 SER B CA 1
ATOM 3685 C C . SER B 1 146 ? -5.883 -14.047 -19.312 1 88.5 146 SER B C 1
ATOM 3687 O O . SER B 1 146 ? -6.898 -14.031 -20.016 1 88.5 146 SER B O 1
ATOM 3689 N N . ILE B 1 147 ? -5.926 -13.891 -18.062 1 89.44 147 ILE B N 1
ATOM 3690 C CA . ILE B 1 147 ? -7.18 -13.773 -17.312 1 89.44 147 ILE B CA 1
ATOM 3691 C C . ILE B 1 147 ? -7.887 -12.477 -17.703 1 89.44 147 ILE B C 1
ATOM 3693 O O . ILE B 1 147 ? -9.094 -12.477 -17.969 1 89.44 147 ILE B O 1
ATOM 3697 N N . LEU B 1 148 ? -7.121 -11.445 -17.781 1 87.81 148 LEU B N 1
ATOM 3698 C CA . LEU B 1 148 ? -7.73 -10.141 -18.016 1 87.81 148 LEU B CA 1
ATOM 3699 C C . LEU B 1 148 ? -8.008 -9.93 -19.5 1 87.81 148 LEU B C 1
ATOM 3701 O O . LEU B 1 148 ? -8.688 -8.984 -19.891 1 87.81 148 LEU B O 1
ATOM 3705 N N . GLY B 1 149 ? -7.426 -10.75 -20.359 1 85.19 149 GLY B N 1
ATOM 3706 C CA . GLY B 1 149 ? -7.82 -10.812 -21.75 1 85.19 149 GLY B CA 1
ATOM 3707 C C . GLY B 1 149 ? -9.172 -11.461 -21.953 1 85.19 149 GLY B C 1
ATOM 3708 O O . GLY B 1 149 ? -9.883 -11.148 -22.922 1 85.19 149 GLY B O 1
ATOM 3709 N N . THR B 1 150 ? -9.516 -12.312 -21.016 1 85.94 150 THR B N 1
ATOM 3710 C CA . THR B 1 150 ? -10.758 -13.062 -21.109 1 85.94 150 THR B CA 1
ATOM 3711 C C . THR B 1 150 ? -11.898 -12.32 -20.406 1 85.94 150 THR B C 1
ATOM 3713 O O . THR B 1 150 ? -13.016 -12.281 -20.922 1 85.94 150 THR B O 1
ATOM 3716 N N . TYR B 1 151 ? -11.594 -11.703 -19.297 1 87.12 151 TYR B N 1
ATOM 3717 C CA . TYR B 1 151 ? -12.594 -11 -18.5 1 87.12 151 TYR B CA 1
ATOM 3718 C C . TYR B 1 151 ? -12.305 -9.508 -18.453 1 87.12 151 TYR B C 1
ATOM 3720 O O . TYR B 1 151 ? -11.305 -9.078 -17.875 1 87.12 151 TYR B O 1
ATOM 3728 N N . THR B 1 152 ? -13.141 -8.766 -19.109 1 88.88 152 THR B N 1
ATOM 3729 C CA . THR B 1 152 ? -12.984 -7.312 -19.062 1 88.88 152 THR B CA 1
ATOM 3730 C C . THR B 1 152 ? -13.727 -6.727 -17.859 1 88.88 152 THR B C 1
ATOM 3732 O O . THR B 1 152 ? -14.93 -6.949 -17.703 1 88.88 152 THR B O 1
ATOM 3735 N N . VAL B 1 153 ? -12.977 -6.023 -17.047 1 91.44 153 VAL B N 1
ATOM 3736 C CA . VAL B 1 153 ? -13.562 -5.508 -15.812 1 91.44 153 VAL B CA 1
ATOM 3737 C C . VAL B 1 153 ? -13.375 -3.992 -15.742 1 91.44 153 VAL B C 1
ATOM 3739 O O . VAL B 1 153 ? -12.758 -3.396 -16.625 1 91.44 153 VAL B O 1
ATOM 3742 N N . SER B 1 154 ? -14.008 -3.365 -14.789 1 91.62 154 SER B N 1
ATOM 3743 C CA . SER B 1 154 ? -13.836 -1.935 -14.562 1 91.62 154 SER B CA 1
ATOM 3744 C C . SER B 1 154 ? -12.484 -1.636 -13.922 1 91.62 154 SER B C 1
ATOM 3746 O O . SER B 1 154 ? -11.82 -2.539 -13.414 1 91.62 154 SER B O 1
ATOM 3748 N N . ASP B 1 155 ? -12.055 -0.397 -13.93 1 92.19 155 ASP B N 1
ATOM 3749 C CA . ASP B 1 155 ? -10.773 0.025 -13.383 1 92.19 155 ASP B CA 1
ATOM 3750 C C . ASP B 1 155 ? -10.664 -0.332 -11.898 1 92.19 155 ASP B C 1
ATOM 3752 O O . ASP B 1 155 ? -9.609 -0.759 -11.43 1 92.19 155 ASP B O 1
ATOM 3756 N N . ASP B 1 156 ? -11.734 -0.149 -11.211 1 92.81 156 ASP B N 1
ATOM 3757 C CA . ASP B 1 156 ? -11.711 -0.393 -9.773 1 92.81 156 ASP B CA 1
ATOM 3758 C C . ASP B 1 156 ? -11.57 -1.883 -9.469 1 92.81 156 ASP B C 1
ATOM 3760 O O . ASP B 1 156 ? -10.844 -2.268 -8.547 1 92.81 156 ASP B O 1
ATOM 3764 N N . VAL B 1 157 ? -12.227 -2.674 -10.289 1 93.19 157 VAL B N 1
ATOM 3765 C CA . VAL B 1 157 ? -12.109 -4.117 -10.117 1 93.19 157 VAL B CA 1
ATOM 3766 C C . VAL B 1 157 ? -10.695 -4.57 -10.492 1 93.19 157 VAL B C 1
ATOM 3768 O O . VAL B 1 157 ? -10.094 -5.383 -9.789 1 93.19 157 VAL B O 1
ATOM 3771 N N . LEU B 1 158 ? -10.203 -4.031 -11.586 1 94.62 158 LEU B N 1
ATOM 3772 C CA . LEU B 1 158 ? -8.844 -4.359 -11.992 1 9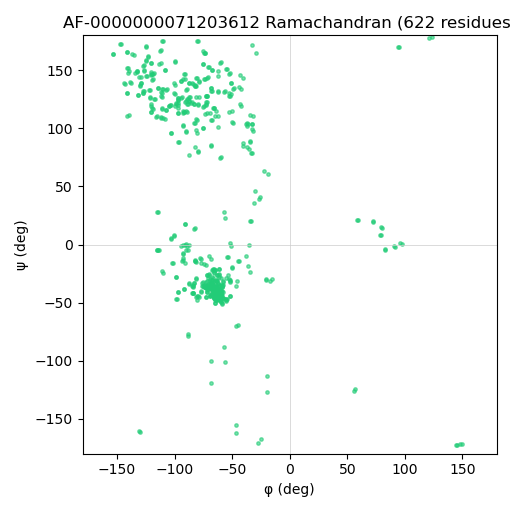4.62 158 LEU B CA 1
ATOM 3773 C C . LEU B 1 158 ? -7.852 -4.039 -10.883 1 94.62 158 LEU B C 1
ATOM 3775 O O . LEU B 1 158 ? -6.984 -4.855 -10.562 1 94.62 158 LEU B O 1
ATOM 3779 N N . TYR B 1 159 ? -7.988 -2.883 -10.336 1 95.69 159 TYR B N 1
ATOM 3780 C CA . TYR B 1 159 ? -7.105 -2.461 -9.25 1 95.69 159 TYR B CA 1
ATOM 3781 C C . TYR B 1 159 ? -7.18 -3.43 -8.078 1 95.69 159 TYR B C 1
ATOM 3783 O O . TYR B 1 159 ? -6.152 -3.828 -7.527 1 95.69 159 TYR B O 1
ATOM 3791 N N . THR B 1 160 ? -8.359 -3.795 -7.703 1 95.06 160 THR B N 1
ATOM 3792 C CA . THR B 1 160 ? -8.539 -4.723 -6.594 1 95.06 160 THR B CA 1
ATOM 3793 C C . THR B 1 160 ? -7.922 -6.078 -6.914 1 95.06 160 THR B C 1
ATOM 3795 O O . THR B 1 160 ? -7.262 -6.684 -6.062 1 95.06 160 THR B O 1
ATOM 3798 N N . VAL B 1 161 ? -8.109 -6.523 -8.141 1 94.5 161 VAL B N 1
ATOM 3799 C CA . VAL B 1 161 ? -7.535 -7.793 -8.562 1 94.5 161 VAL B CA 1
ATOM 3800 C C . VAL B 1 161 ? -6.016 -7.742 -8.438 1 94.5 161 VAL B C 1
ATOM 3802 O O . VAL B 1 161 ? -5.391 -8.695 -7.961 1 94.5 161 VAL B O 1
ATOM 3805 N N . LEU B 1 162 ? -5.414 -6.672 -8.836 1 95.88 162 LEU B N 1
ATOM 3806 C CA . LEU B 1 162 ? -3.965 -6.539 -8.75 1 95.88 162 LEU B CA 1
ATOM 3807 C C . LEU B 1 162 ? -3.492 -6.641 -7.305 1 95.88 162 LEU B C 1
ATOM 3809 O O . LEU B 1 162 ? -2.467 -7.27 -7.027 1 95.88 162 LEU B O 1
ATOM 3813 N N . THR B 1 163 ? -4.227 -6.012 -6.41 1 96 163 THR B N 1
ATOM 3814 C CA . THR B 1 163 ? -3.824 -6.086 -5.008 1 96 163 THR B CA 1
ATOM 3815 C C . THR B 1 163 ? -4.012 -7.5 -4.469 1 96 163 THR B C 1
ATOM 3817 O O . THR B 1 163 ? -3.246 -7.949 -3.611 1 96 163 THR B O 1
ATOM 3820 N N . GLU B 1 164 ? -5.059 -8.18 -4.941 1 92.75 164 GLU B N 1
ATOM 3821 C CA . GLU B 1 164 ? -5.242 -9.578 -4.559 1 92.75 164 GLU B CA 1
ATOM 3822 C C . GLU B 1 164 ? -4.074 -10.438 -5.027 1 92.75 164 GLU B C 1
ATOM 3824 O O . GLU B 1 164 ? -3.586 -11.289 -4.285 1 92.75 164 GLU B O 1
ATOM 3829 N N . VAL B 1 165 ? -3.695 -10.195 -6.234 1 92.69 165 VAL B N 1
ATOM 3830 C CA . VAL B 1 165 ? -2.572 -10.93 -6.805 1 92.69 165 VAL B CA 1
ATOM 3831 C C . VAL B 1 165 ? -1.302 -10.625 -6.012 1 92.69 165 VAL B C 1
ATOM 3833 O O . VAL B 1 165 ? -0.505 -11.531 -5.738 1 92.69 165 VAL B O 1
ATOM 3836 N N . GLU B 1 166 ? -1.12 -9.344 -5.66 1 93.69 166 GLU B N 1
ATOM 3837 C CA . GLU B 1 166 ? -0.002 -8.953 -4.809 1 93.69 166 GLU B CA 1
ATOM 3838 C C . GLU B 1 166 ? 0.009 -9.75 -3.508 1 93.69 166 GLU B C 1
ATOM 3840 O O . GLU B 1 166 ? 1.053 -10.266 -3.096 1 93.69 166 GLU B O 1
ATOM 3845 N N . ARG B 1 167 ? -1.09 -9.828 -2.932 1 90.44 167 ARG B N 1
ATOM 3846 C CA . ARG B 1 167 ? -1.229 -10.57 -1.684 1 90.44 167 ARG B CA 1
ATOM 3847 C C . ARG B 1 167 ? -0.858 -12.039 -1.874 1 90.44 167 ARG B C 1
ATOM 3849 O O . ARG B 1 167 ? -0.167 -12.625 -1.037 1 90.44 167 ARG B O 1
ATOM 3856 N N . ILE B 1 168 ? -1.34 -12.617 -2.916 1 87.81 168 ILE B N 1
ATOM 3857 C CA . ILE B 1 168 ? -1.062 -14.016 -3.223 1 87.81 168 ILE B CA 1
ATOM 3858 C C . ILE B 1 168 ? 0.441 -14.219 -3.391 1 87.81 168 ILE B C 1
ATOM 3860 O O . ILE B 1 168 ? 1.022 -15.125 -2.791 1 87.81 168 ILE B O 1
ATOM 3864 N N . LEU B 1 169 ? 1.055 -13.398 -4.168 1 87.94 169 LEU B N 1
ATOM 3865 C CA . LEU B 1 169 ? 2.475 -13.531 -4.473 1 87.94 169 LEU B CA 1
ATOM 3866 C C . LEU B 1 169 ? 3.322 -13.289 -3.229 1 87.94 169 LEU B C 1
ATOM 3868 O O . LEU B 1 169 ? 4.336 -13.961 -3.023 1 87.94 169 LEU B O 1
ATOM 3872 N N . ASN B 1 170 ? 2.908 -12.312 -2.434 1 89.12 170 ASN B N 1
ATOM 3873 C CA . ASN B 1 170 ? 3.676 -11.977 -1.238 1 89.12 170 ASN B CA 1
ATOM 3874 C C . ASN B 1 170 ? 3.43 -12.984 -0.115 1 89.12 170 ASN B C 1
ATOM 3876 O O . ASN B 1 170 ? 4.145 -12.984 0.889 1 89.12 170 ASN B O 1
ATOM 3880 N N . GLY B 1 171 ? 2.436 -13.805 -0.283 1 83.44 171 GLY B N 1
ATOM 3881 C CA . GLY B 1 171 ? 2.15 -14.852 0.688 1 83.44 171 GLY B CA 1
ATOM 3882 C C . GLY B 1 171 ? 2.861 -16.156 0.387 1 83.44 171 GLY B C 1
ATOM 3883 O O . GLY B 1 171 ? 2.76 -17.109 1.154 1 83.44 171 GLY B O 1
ATOM 3884 N N . ARG B 1 172 ? 3.564 -16.156 -0.598 1 78.56 172 ARG B N 1
ATOM 3885 C CA . ARG B 1 172 ? 4.25 -17.375 -1.006 1 78.56 172 ARG B CA 1
ATOM 3886 C C . ARG B 1 172 ? 5.387 -17.703 -0.047 1 78.56 172 ARG B C 1
ATOM 3888 O O . ARG B 1 172 ? 6.086 -16.812 0.433 1 78.56 172 ARG B O 1
ATOM 3895 N N . ALA B 1 173 ? 5.531 -19 0.164 1 71.75 173 ALA B N 1
ATOM 3896 C CA . ALA B 1 173 ? 6.574 -19.469 1.071 1 71.75 173 ALA B CA 1
ATOM 3897 C C . ALA B 1 173 ? 7.957 -19.297 0.45 1 71.75 173 ALA B C 1
ATOM 3899 O O . ALA B 1 173 ? 8.164 -19.641 -0.72 1 71.75 173 ALA B O 1
ATOM 3900 N N . LEU B 1 174 ? 8.836 -18.562 1.145 1 62.62 174 LEU B N 1
ATOM 3901 C CA . LEU B 1 174 ? 10.211 -18.406 0.675 1 62.62 174 LEU B CA 1
ATOM 3902 C C . LEU B 1 174 ? 11.102 -19.531 1.21 1 62.62 174 LEU B C 1
ATOM 3904 O O . LEU B 1 174 ? 11.758 -20.219 0.437 1 62.62 174 LEU B O 1
ATOM 3908 N N . THR B 1 175 ? 11.453 -19.406 2.445 1 56.97 175 THR B N 1
ATOM 3909 C CA . THR B 1 175 ? 12.352 -20.359 3.088 1 56.97 175 THR B CA 1
ATOM 3910 C C . THR B 1 175 ? 11.867 -20.703 4.492 1 56.97 175 THR B C 1
ATOM 3912 O O . THR B 1 175 ? 10.945 -20.062 5.008 1 56.97 175 THR B O 1
ATOM 3915 N N . ASN B 1 176 ? 12.438 -21.828 5.008 1 49.72 176 ASN B N 1
ATOM 3916 C CA . ASN B 1 176 ? 12.188 -22.219 6.391 1 49.72 176 ASN B CA 1
ATOM 3917 C C . ASN B 1 176 ? 12.82 -21.25 7.375 1 49.72 176 ASN B C 1
ATOM 3919 O O . ASN B 1 176 ? 13.977 -20.844 7.203 1 49.72 176 ASN B O 1
ATOM 3923 N N . ASN B 1 177 ? 12.031 -20.422 8.055 1 46 177 ASN B N 1
ATOM 3924 C CA . ASN B 1 177 ? 12.609 -19.531 9.055 1 46 177 ASN B CA 1
ATOM 3925 C C . ASN B 1 177 ? 13.039 -20.297 10.305 1 46 177 ASN B C 1
ATOM 3927 O O . ASN B 1 177 ? 13.82 -19.781 11.117 1 46 177 ASN B O 1
ATOM 3931 N N . SER B 1 178 ? 12.281 -21.312 10.688 1 48.41 178 SER B N 1
ATOM 3932 C CA . SER B 1 178 ? 12.477 -21.828 12.039 1 48.41 178 SER B CA 1
ATOM 3933 C C . SER B 1 178 ? 13.352 -23.078 12.039 1 48.41 178 SER B C 1
ATOM 3935 O O . SER B 1 178 ? 13.297 -23.875 11.109 1 48.41 178 SER B O 1
ATOM 3937 N N . ASP B 1 179 ? 14.398 -22.922 12.734 1 48.75 179 ASP B N 1
ATOM 3938 C CA . ASP B 1 179 ? 15.195 -24.109 13.047 1 48.75 179 ASP B CA 1
ATOM 3939 C C . ASP B 1 179 ? 14.336 -25.188 13.695 1 48.75 179 ASP B C 1
ATOM 3941 O O . ASP B 1 179 ? 14.797 -26.312 13.906 1 48.75 179 ASP B O 1
ATOM 3945 N N . ASP B 1 180 ? 13.156 -24.734 14.031 1 49.69 180 ASP B N 1
ATOM 3946 C CA . ASP B 1 180 ? 12.273 -25.719 14.648 1 49.69 180 ASP B CA 1
ATOM 3947 C C . ASP B 1 180 ? 11.609 -26.594 13.594 1 49.69 180 ASP B C 1
ATOM 3949 O O . ASP B 1 180 ? 10.844 -26.094 12.766 1 49.69 180 ASP B O 1
ATOM 3953 N N . PRO B 1 181 ? 12.078 -27.766 13.562 1 53.53 181 PRO B N 1
ATOM 3954 C CA . PRO B 1 181 ? 11.547 -28.719 12.578 1 53.53 181 PRO B CA 1
ATOM 3955 C C . PRO B 1 181 ? 10.023 -28.781 12.594 1 53.53 181 PRO B C 1
ATOM 3957 O O . PRO B 1 181 ? 9.414 -29.172 11.594 1 53.53 181 PRO B O 1
ATOM 3960 N N . ASP B 1 182 ? 9.469 -28.312 13.703 1 53.03 182 ASP B N 1
ATOM 3961 C CA . ASP B 1 182 ? 8.016 -28.453 13.828 1 53.03 182 ASP B CA 1
ATOM 3962 C C . ASP B 1 182 ? 7.305 -27.203 13.32 1 53.03 182 ASP B C 1
ATOM 3964 O O . ASP B 1 182 ? 6.078 -27.188 13.203 1 53.03 182 ASP B O 1
ATOM 3968 N N . ASP B 1 183 ? 8.156 -26.312 13.062 1 56.94 183 ASP B N 1
ATOM 3969 C CA . ASP B 1 183 ? 7.551 -25.062 12.609 1 56.94 183 ASP B CA 1
ATOM 3970 C C . ASP B 1 183 ? 7.402 -25.047 11.086 1 56.94 183 ASP B C 1
ATOM 3972 O O . ASP B 1 183 ? 8.398 -24.984 10.367 1 56.94 183 ASP B O 1
ATOM 3976 N N . LEU B 1 184 ? 6.242 -25.391 10.703 1 60.75 184 LEU B N 1
ATOM 3977 C CA . LEU B 1 184 ? 5.941 -25.453 9.273 1 60.75 184 LEU B CA 1
ATOM 3978 C C . LEU B 1 184 ? 5.609 -24.078 8.727 1 60.75 184 LEU B C 1
ATOM 3980 O O . LEU B 1 184 ? 5.148 -23.953 7.59 1 60.75 184 LEU B O 1
ATOM 3984 N N . ASP B 1 185 ? 5.969 -23.031 9.609 1 63.06 185 ASP B N 1
ATOM 3985 C CA . ASP B 1 185 ? 5.641 -21.719 9.062 1 63.06 185 ASP B CA 1
ATOM 3986 C C . ASP B 1 185 ? 6.797 -21.156 8.234 1 63.06 185 ASP B C 1
ATOM 3988 O O . ASP B 1 185 ? 7.938 -21.125 8.695 1 63.06 185 ASP B O 1
ATOM 3992 N N . ALA B 1 186 ? 6.562 -21.031 7.016 1 65.81 186 ALA B N 1
ATOM 3993 C CA . ALA B 1 186 ? 7.574 -20.5 6.102 1 65.81 186 ALA B CA 1
ATOM 3994 C C . ALA B 1 186 ? 7.57 -18.969 6.098 1 65.81 186 ALA B C 1
ATOM 3996 O O . ALA B 1 186 ? 6.527 -18.344 6.301 1 65.81 186 ALA B O 1
ATOM 3997 N N . LEU B 1 187 ? 8.734 -18.453 6.086 1 70.88 187 LEU B N 1
ATOM 3998 C CA . LEU B 1 187 ? 8.875 -17.016 5.875 1 70.88 187 LEU B CA 1
ATOM 3999 C C . LEU B 1 187 ? 8.336 -16.625 4.504 1 70.88 187 LEU B C 1
ATOM 4001 O O . LEU B 1 187 ? 8.555 -17.328 3.518 1 70.88 187 LEU B O 1
ATOM 4005 N N . THR B 1 188 ? 7.598 -15.688 4.539 1 77.38 188 THR B N 1
ATOM 4006 C CA . THR B 1 188 ? 7.055 -15.133 3.305 1 77.38 188 THR B CA 1
ATOM 4007 C C . THR B 1 188 ? 7.457 -13.664 3.15 1 77.38 188 THR B C 1
ATOM 4009 O O . THR B 1 188 ? 7.812 -13.008 4.133 1 77.38 188 THR B O 1
ATOM 4012 N N . PRO B 1 189 ? 7.469 -13.172 1.941 1 78.88 189 PRO B N 1
ATOM 4013 C CA . PRO B 1 189 ? 7.723 -11.742 1.76 1 78.88 189 PRO B CA 1
ATOM 4014 C C . PRO B 1 189 ? 6.797 -10.867 2.598 1 78.88 189 PRO B C 1
ATOM 4016 O O . PRO B 1 189 ? 7.191 -9.781 3.035 1 78.88 189 PRO B O 1
ATOM 4019 N N . ALA B 1 190 ? 5.633 -11.336 2.848 1 80.75 190 ALA B N 1
ATOM 4020 C CA . ALA B 1 190 ? 4.652 -10.57 3.613 1 80.75 190 ALA B CA 1
ATOM 4021 C C . ALA B 1 190 ? 5.137 -10.32 5.035 1 80.75 190 ALA B C 1
ATOM 4023 O O . ALA B 1 190 ? 4.793 -9.305 5.648 1 80.75 190 ALA B O 1
ATOM 4024 N N . HIS B 1 191 ? 5.883 -11.211 5.504 1 77 191 HIS B N 1
ATOM 4025 C CA . HIS B 1 191 ? 6.434 -11.016 6.844 1 77 191 HIS B CA 1
ATOM 4026 C C . HIS B 1 191 ? 7.273 -9.75 6.914 1 77 191 HIS B C 1
ATOM 4028 O O . HIS B 1 191 ? 7.23 -9.023 7.91 1 77 191 HIS B O 1
ATOM 4034 N N . PHE B 1 192 ? 7.918 -9.508 5.844 1 76.75 192 PHE B N 1
ATOM 4035 C CA . PHE B 1 192 ? 8.805 -8.352 5.809 1 76.75 192 PHE B CA 1
ATOM 4036 C C . PHE B 1 192 ? 8.023 -7.07 5.535 1 76.75 192 PHE B C 1
ATOM 4038 O O . PHE B 1 192 ? 8.406 -5.992 5.984 1 76.75 192 PHE B O 1
ATOM 4045 N N . LEU B 1 193 ? 6.93 -7.234 4.824 1 83.94 193 LEU B N 1
ATOM 4046 C CA . LEU B 1 193 ? 6.145 -6.07 4.43 1 83.94 193 LEU B CA 1
ATOM 4047 C C . LEU B 1 193 ? 5.176 -5.664 5.535 1 83.94 193 LEU B C 1
ATOM 4049 O O . LEU B 1 193 ? 5.008 -4.477 5.816 1 83.94 193 LEU B O 1
ATOM 4053 N N . LEU B 1 194 ? 4.551 -6.648 6.148 1 82.75 194 LEU B N 1
ATOM 4054 C CA . LEU B 1 194 ? 3.396 -6.414 7.012 1 82.75 194 LEU B CA 1
ATOM 4055 C C . LEU B 1 194 ? 3.713 -6.793 8.453 1 82.75 194 LEU B C 1
ATOM 4057 O O . LEU B 1 194 ? 2.93 -6.5 9.359 1 82.75 194 LEU B O 1
ATOM 4061 N N . GLN B 1 195 ? 4.867 -7.328 8.633 1 73.56 195 GLN B N 1
ATOM 4062 C CA . GLN B 1 195 ? 5.293 -7.777 9.961 1 73.56 195 GLN B CA 1
ATOM 4063 C C . GLN B 1 195 ? 4.336 -8.82 10.516 1 73.56 195 GLN B C 1
ATOM 4065 O O . GLN B 1 195 ? 4.125 -8.891 11.734 1 73.56 195 GLN B O 1
ATOM 4070 N N . ARG B 1 196 ? 3.6 -9.438 9.578 1 73.06 196 ARG B N 1
ATOM 4071 C CA . ARG B 1 196 ? 2.697 -10.523 9.961 1 73.06 196 ARG B CA 1
ATOM 4072 C C . ARG B 1 196 ? 2.475 -11.484 8.797 1 73.06 196 ARG B C 1
ATOM 4074 O O . ARG B 1 196 ? 2.785 -11.164 7.652 1 73.06 196 ARG B O 1
ATOM 4081 N N . LYS B 1 197 ? 1.943 -12.672 9.203 1 67.88 197 LYS B N 1
ATOM 4082 C CA . LYS B 1 197 ? 1.578 -13.656 8.188 1 67.88 197 LYS B CA 1
ATOM 4083 C C . LYS B 1 197 ? 0.249 -13.297 7.531 1 67.88 197 LYS B C 1
ATOM 4085 O O . LYS B 1 197 ? -0.633 -12.719 8.172 1 67.88 197 LYS B O 1
ATOM 4090 N N . ILE B 1 198 ? 0.277 -13.523 6.285 1 68.94 198 ILE B N 1
ATOM 4091 C CA . ILE B 1 198 ? -0.99 -13.367 5.578 1 68.94 198 ILE B CA 1
ATOM 4092 C C . ILE B 1 198 ? -1.899 -14.555 5.887 1 68.94 198 ILE B C 1
ATOM 4094 O O . ILE B 1 198 ? -1.476 -15.711 5.793 1 68.94 198 ILE B O 1
ATOM 4098 N N . ILE B 1 199 ? -3.018 -14.234 6.473 1 60.84 199 ILE B N 1
ATOM 4099 C CA . ILE B 1 199 ? -3.99 -15.297 6.711 1 60.84 199 ILE B CA 1
ATOM 4100 C C . ILE B 1 199 ? -4.809 -15.539 5.445 1 60.84 199 ILE B C 1
ATOM 4102 O O . ILE B 1 199 ? -5.383 -14.602 4.883 1 60.84 199 ILE B O 1
ATOM 4106 N N . SER B 1 200 ? -4.465 -16.641 4.809 1 60.28 200 SER B N 1
ATOM 4107 C CA . SER B 1 200 ? -5.215 -16.984 3.604 1 60.28 200 SER B CA 1
ATOM 4108 C C . SER B 1 200 ? -6.543 -17.641 3.945 1 60.28 200 SER B C 1
ATOM 4110 O O . SER B 1 200 ? -6.57 -18.781 4.418 1 60.28 200 SER B O 1
ATOM 4112 N N . LEU B 1 201 ? -7.562 -16.859 4.32 1 54.78 201 LEU B N 1
ATOM 4113 C CA . LEU B 1 201 ? -8.852 -17.516 4.477 1 54.78 201 LEU B CA 1
ATOM 4114 C C . LEU B 1 201 ? -9.633 -17.5 3.168 1 54.78 201 LEU B C 1
ATOM 4116 O O . LEU B 1 201 ? -9.68 -16.469 2.486 1 54.78 201 LEU B O 1
ATOM 4120 N N . PRO B 1 202 ? -9.984 -18.656 2.738 1 54.19 202 PRO B N 1
ATOM 4121 C CA . PRO B 1 202 ? -10.75 -18.672 1.492 1 54.19 202 PRO B CA 1
ATOM 4122 C C . PRO B 1 202 ? -11.93 -17.703 1.516 1 54.19 202 PRO B C 1
ATOM 4124 O O . PRO B 1 202 ? -12.727 -17.719 2.457 1 54.19 202 PRO B O 1
ATOM 4127 N N . PRO B 1 203 ? -11.867 -16.516 0.801 1 53.97 203 PRO B N 1
ATOM 4128 C CA . PRO B 1 203 ? -12.93 -15.492 0.828 1 53.97 203 PRO B CA 1
ATOM 4129 C C . PRO B 1 203 ? -14.305 -16.078 0.529 1 53.97 203 PRO B C 1
ATOM 4131 O O . PRO B 1 203 ? -15.312 -15.359 0.601 1 53.97 203 PRO B O 1
ATOM 4134 N N . GLY B 1 204 ? -14.445 -17.438 0.3 1 57.19 204 GLY B N 1
ATOM 4135 C CA . GLY B 1 204 ? -15.68 -18.078 -0.116 1 57.19 204 GLY B CA 1
ATOM 4136 C C . GLY B 1 204 ? -15.555 -18.812 -1.435 1 57.19 204 GLY B C 1
ATOM 4137 O O . GLY B 1 204 ? -14.453 -18.984 -1.96 1 57.19 204 GLY B O 1
ATOM 4138 N N . VAL B 1 205 ? -16.609 -19.469 -1.868 1 56.19 205 VAL B N 1
ATOM 4139 C CA . VAL B 1 205 ? -16.656 -20.203 -3.131 1 56.19 205 VAL B CA 1
ATOM 4140 C C . VAL B 1 205 ? -17.188 -19.281 -4.238 1 56.19 205 VAL B C 1
ATOM 4142 O O . VAL B 1 205 ? -18.25 -18.672 -4.098 1 56.19 205 VAL B O 1
ATOM 4145 N N . PHE B 1 206 ? -16.297 -19.031 -5.137 1 65.5 206 PHE B N 1
ATOM 4146 C CA . PHE B 1 206 ? -16.672 -18.172 -6.25 1 65.5 206 PHE B CA 1
ATOM 4147 C C . PHE B 1 206 ? -16.719 -18.969 -7.555 1 65.5 206 PHE B C 1
ATOM 4149 O O . PHE B 1 206 ? -15.961 -19.922 -7.734 1 65.5 206 PHE B O 1
ATOM 4156 N N . CYS B 1 207 ? -17.844 -18.781 -8.273 1 61.41 207 CYS B N 1
ATOM 4157 C CA . CYS B 1 207 ? -18.031 -19.516 -9.523 1 61.41 207 CYS B CA 1
ATOM 4158 C C . CYS B 1 207 ? -18 -18.562 -10.711 1 61.41 207 CYS B C 1
ATOM 4160 O O . CYS B 1 207 ? -17.969 -17.344 -10.539 1 61.41 207 CYS B O 1
ATOM 4162 N N . GLU B 1 208 ? -17.891 -19.141 -11.867 1 62.59 208 GLU B N 1
ATOM 4163 C CA . GLU B 1 208 ? -17.766 -18.422 -13.133 1 62.59 208 GLU B CA 1
ATOM 4164 C C . GLU B 1 208 ? -18.875 -17.391 -13.289 1 62.59 208 GLU B C 1
ATOM 4166 O O . GLU B 1 208 ? -18.672 -16.328 -13.898 1 62.59 208 GLU B O 1
ATOM 4171 N N . ALA B 1 209 ? -19.922 -17.797 -12.719 1 56.22 209 ALA B N 1
ATOM 4172 C CA . ALA B 1 209 ? -21.047 -16.875 -12.812 1 56.22 209 ALA B CA 1
ATOM 4173 C C . ALA B 1 209 ? -20.734 -15.555 -12.109 1 56.22 209 ALA B C 1
ATOM 4175 O O . ALA B 1 209 ? -21.281 -14.508 -12.469 1 56.22 209 ALA B O 1
ATOM 4176 N N . ASP B 1 210 ? -19.859 -15.641 -11.164 1 53.97 210 ASP B N 1
ATOM 4177 C CA . ASP B 1 210 ? -19.453 -14.453 -10.422 1 53.97 210 ASP B CA 1
ATOM 4178 C C . ASP B 1 210 ? -18.578 -13.547 -11.273 1 53.97 210 ASP B C 1
ATOM 4180 O O . ASP B 1 210 ? -18.484 -12.336 -11.031 1 53.97 210 ASP 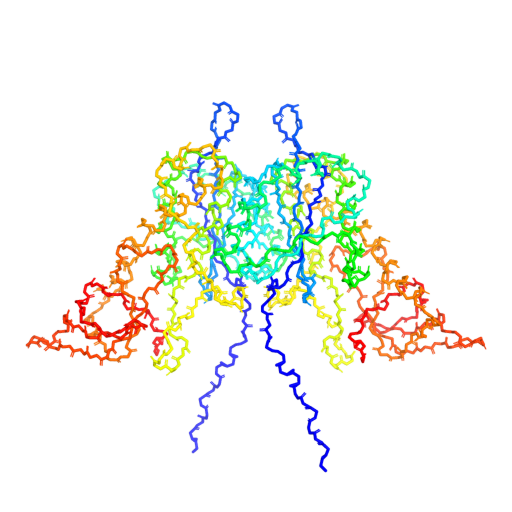B O 1
ATOM 4184 N N . GLY B 1 211 ? -17.797 -14.133 -12.164 1 51.25 211 GLY B N 1
ATOM 4185 C CA . GLY B 1 211 ? -16.953 -13.359 -13.07 1 51.25 211 GLY B CA 1
ATOM 4186 C C . GLY B 1 211 ? -17.75 -12.438 -13.977 1 51.25 211 GLY B C 1
ATOM 4187 O O . GLY B 1 211 ? -17.25 -11.398 -14.422 1 51.25 211 GLY B O 1
ATOM 4188 N N . ILE B 1 212 ? -18.875 -13.008 -14.336 1 52.12 212 ILE B N 1
ATOM 4189 C CA . ILE B 1 212 ? -19.781 -12.281 -15.227 1 52.12 212 ILE B CA 1
ATOM 4190 C C . ILE B 1 212 ? -20.766 -11.461 -14.398 1 52.12 212 ILE B C 1
ATOM 4192 O O . ILE B 1 212 ? -21.312 -10.461 -14.875 1 52.12 212 ILE B O 1
ATOM 4196 N N . LEU B 1 213 ? -20.875 -11.75 -13.195 1 55.91 213 LEU B N 1
ATOM 4197 C CA . LEU B 1 213 ? -22 -11.266 -12.391 1 55.91 213 LEU B CA 1
ATOM 4198 C C . LEU B 1 213 ? -21.812 -9.789 -12.055 1 55.91 213 LEU B C 1
ATOM 4200 O O . LEU B 1 213 ? -20.719 -9.25 -12.164 1 55.91 213 LEU B O 1
ATOM 4204 N N . ARG B 1 214 ? -22.891 -9.234 -11.586 1 60.66 214 ARG B N 1
ATOM 4205 C CA . ARG B 1 214 ? -23.234 -7.832 -11.344 1 60.66 214 ARG B CA 1
ATOM 4206 C C . ARG B 1 214 ? -22.484 -7.289 -10.125 1 60.66 214 ARG B C 1
ATOM 4208 O O . ARG B 1 214 ? -22.188 -6.098 -10.062 1 60.66 214 ARG B O 1
ATOM 4215 N N . ARG B 1 215 ? -21.969 -8.234 -9.289 1 75.62 215 ARG B N 1
ATOM 4216 C CA . ARG B 1 215 ? -21.359 -7.609 -8.117 1 75.62 215 ARG B CA 1
ATOM 4217 C C . ARG B 1 215 ? -19.844 -7.512 -8.273 1 75.62 215 ARG B C 1
ATOM 4219 O O . ARG B 1 215 ? -19.156 -8.531 -8.359 1 75.62 215 ARG B O 1
ATOM 4226 N N . LYS B 1 216 ? -19.266 -6.348 -8.266 1 81.31 216 LYS B N 1
ATOM 4227 C CA . LYS B 1 216 ? -17.875 -6 -8.547 1 81.31 216 LYS B CA 1
ATOM 4228 C C . LYS B 1 216 ? -16.922 -6.727 -7.598 1 81.31 216 LYS B C 1
ATOM 4230 O O . LYS B 1 216 ? -15.883 -7.242 -8.023 1 81.31 216 LYS B O 1
ATOM 4235 N N . TRP B 1 217 ? -17.375 -6.855 -6.391 1 79.81 217 TRP B N 1
ATOM 4236 C CA . TRP B 1 217 ? -16.484 -7.473 -5.406 1 79.81 217 TRP B CA 1
ATOM 4237 C C . TRP B 1 217 ? -16.344 -8.969 -5.668 1 79.81 217 TRP B C 1
ATOM 4239 O O . TRP B 1 217 ? -15.242 -9.516 -5.543 1 79.81 217 TRP B O 1
ATOM 4249 N N . ARG B 1 218 ? -17.312 -9.586 -6.09 1 81.25 218 ARG B N 1
ATOM 4250 C CA . ARG B 1 218 ? -17.266 -11.008 -6.391 1 81.25 218 ARG B CA 1
ATOM 4251 C C . ARG B 1 218 ? -16.438 -11.281 -7.641 1 81.25 218 ARG B C 1
ATOM 4253 O O . ARG B 1 218 ? -15.742 -12.297 -7.727 1 81.25 218 ARG B O 1
ATOM 4260 N N . GLN B 1 219 ? -16.562 -10.352 -8.555 1 85.81 219 GLN B N 1
ATOM 4261 C CA . GLN B 1 219 ? -15.75 -10.461 -9.758 1 85.81 219 GLN B CA 1
ATOM 4262 C C . GLN B 1 219 ? -14.258 -10.453 -9.414 1 85.81 219 GLN B C 1
ATOM 4264 O O . GLN B 1 219 ? -13.5 -11.273 -9.93 1 85.81 219 GLN B O 1
ATOM 4269 N N . ALA B 1 220 ? -13.906 -9.586 -8.555 1 88.38 220 ALA B N 1
ATOM 4270 C CA . ALA B 1 220 ? -12.508 -9.477 -8.148 1 88.38 220 ALA B CA 1
ATOM 4271 C C . ALA B 1 220 ? -12.031 -10.758 -7.473 1 88.38 220 ALA B C 1
ATOM 4273 O O . ALA B 1 220 ? -10.922 -11.227 -7.73 1 88.38 220 ALA B O 1
ATOM 4274 N N . GLN B 1 221 ? -12.883 -11.32 -6.672 1 85.88 221 GLN B N 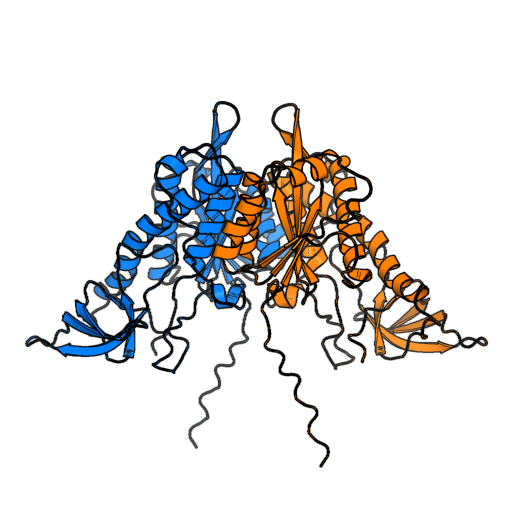1
ATOM 4275 C CA . GLN B 1 221 ? -12.508 -12.539 -5.961 1 85.88 221 GLN B CA 1
ATOM 4276 C C . GLN B 1 221 ? -12.43 -13.727 -6.918 1 85.88 221 GLN B C 1
ATOM 4278 O O . GLN B 1 221 ? -11.547 -14.578 -6.793 1 85.88 221 GLN B O 1
ATOM 4283 N N . PHE B 1 222 ? -13.344 -13.727 -7.816 1 86.5 222 PHE B N 1
ATOM 4284 C CA . PHE B 1 222 ? -13.328 -14.781 -8.82 1 86.5 222 PHE B CA 1
ATOM 4285 C C . PHE B 1 222 ? -12.031 -14.742 -9.625 1 86.5 222 PHE B C 1
ATOM 4287 O O . PHE B 1 222 ? -11.383 -15.773 -9.82 1 86.5 222 PHE B O 1
ATOM 4294 N N . LEU B 1 223 ? -11.711 -13.609 -10.055 1 89.88 223 LEU B N 1
ATOM 4295 C CA . LEU B 1 223 ? -10.5 -13.453 -10.859 1 89.88 223 LEU B CA 1
ATOM 4296 C C . LEU B 1 223 ? -9.258 -13.781 -10.047 1 89.88 223 LEU B C 1
ATOM 4298 O O . LEU B 1 223 ? -8.297 -14.344 -10.578 1 89.88 223 LEU B O 1
ATOM 4302 N N . ALA B 1 224 ? -9.289 -13.422 -8.781 1 90.06 224 ALA B N 1
ATOM 4303 C CA . ALA B 1 224 ? -8.18 -13.766 -7.902 1 90.06 224 ALA B CA 1
ATOM 4304 C C . ALA B 1 224 ? -8.039 -15.281 -7.75 1 90.06 224 ALA B C 1
ATOM 4306 O O . ALA B 1 224 ? -6.93 -15.812 -7.758 1 90.06 224 ALA B O 1
ATOM 4307 N N . ASP B 1 225 ? -9.164 -15.914 -7.664 1 86.88 225 ASP B N 1
ATOM 4308 C CA . ASP B 1 225 ? -9.156 -17.375 -7.574 1 86.88 225 ASP B CA 1
ATOM 4309 C C . ASP B 1 225 ? -8.633 -18 -8.859 1 86.88 225 ASP B C 1
ATOM 4311 O O . ASP B 1 225 ? -7.867 -18.969 -8.82 1 86.88 225 ASP B O 1
ATOM 4315 N N . LEU B 1 226 ? -9.141 -17.438 -9.883 1 87.44 226 LEU B N 1
ATOM 4316 C CA . LEU B 1 226 ? -8.688 -17.922 -11.188 1 87.44 226 LEU B CA 1
ATOM 4317 C C . LEU B 1 226 ? -7.184 -17.734 -11.344 1 87.44 226 LEU B C 1
ATOM 4319 O O . LEU B 1 226 ? -6.496 -18.625 -11.844 1 87.44 226 LEU B O 1
ATOM 4323 N N . PHE B 1 227 ? -6.707 -16.656 -10.953 1 91.12 227 PHE B N 1
ATOM 4324 C CA . PHE B 1 227 ? -5.273 -16.406 -11.008 1 91.12 227 PHE B CA 1
ATOM 4325 C C . PHE B 1 227 ? -4.512 -17.438 -10.188 1 91.12 227 PHE B C 1
ATOM 4327 O O . PHE B 1 227 ? -3.543 -18.031 -10.664 1 91.12 227 PHE B O 1
ATOM 4334 N N . TRP B 1 228 ? -4.957 -17.594 -9 1 87.06 228 TRP B N 1
ATOM 4335 C CA . TRP B 1 228 ? -4.293 -18.547 -8.109 1 87.06 228 TRP B CA 1
ATOM 4336 C C . TRP B 1 228 ? -4.238 -19.922 -8.742 1 87.06 228 TRP B C 1
ATOM 4338 O O . TRP B 1 228 ? -3.172 -20.531 -8.828 1 87.06 228 TRP B O 1
ATOM 4348 N N . SER B 1 229 ? -5.371 -20.328 -9.234 1 84.81 229 SER B N 1
ATOM 4349 C CA . SER B 1 229 ? -5.484 -21.688 -9.781 1 84.81 229 SER B CA 1
ATOM 4350 C C . SER B 1 229 ? -4.578 -21.859 -10.992 1 84.81 229 SER B C 1
ATOM 4352 O O . SER B 1 229 ? -3.955 -22.922 -11.156 1 84.81 229 SER B O 1
ATOM 4354 N N . ARG B 1 230 ? -4.434 -20.906 -11.727 1 86.12 230 ARG B N 1
ATOM 4355 C CA . ARG B 1 230 ? -3.625 -21 -12.938 1 86.12 230 ARG B CA 1
ATOM 4356 C C . ARG B 1 230 ? -2.146 -20.781 -12.625 1 86.12 230 ARG B C 1
ATOM 4358 O O . ARG B 1 230 ? -1.286 -21.484 -13.164 1 86.12 230 ARG B O 1
ATOM 4365 N N . TRP B 1 231 ? -1.931 -19.859 -11.805 1 86 231 TRP B N 1
ATOM 4366 C CA . TRP B 1 231 ? -0.55 -19.5 -11.508 1 86 231 TRP B CA 1
ATOM 4367 C C . TRP B 1 231 ? 0.159 -20.625 -10.758 1 86 231 TRP B C 1
ATOM 4369 O O . TRP B 1 231 ? 1.317 -20.938 -11.047 1 86 231 TRP B O 1
ATOM 4379 N N . ILE B 1 232 ? -0.5 -21.25 -9.867 1 79.06 232 ILE B N 1
ATOM 4380 C CA . ILE B 1 232 ? 0.12 -22.281 -9.055 1 79.06 232 ILE B CA 1
ATOM 4381 C C . ILE B 1 232 ? 0.521 -23.453 -9.945 1 79.06 232 ILE B C 1
ATOM 4383 O O . ILE B 1 232 ? 1.533 -24.125 -9.695 1 79.06 232 ILE B O 1
ATOM 4387 N N . LYS B 1 233 ? -0.247 -23.672 -10.984 1 78.25 233 LYS B N 1
ATOM 4388 C CA . LYS B 1 233 ? 0.042 -24.75 -11.914 1 78.25 233 LYS B CA 1
ATOM 4389 C C . LYS B 1 233 ? 1.296 -24.469 -12.734 1 78.25 233 LYS B C 1
ATOM 4391 O O . LYS B 1 233 ? 2.006 -25.391 -13.141 1 78.25 233 LYS B O 1
ATOM 4396 N N . GLU B 1 234 ? 1.488 -23.203 -12.922 1 75.25 234 GLU B N 1
ATOM 4397 C CA . GLU B 1 234 ? 2.676 -22.797 -13.672 1 75.25 234 GLU B CA 1
ATOM 4398 C C . GLU B 1 234 ? 3.883 -22.641 -12.75 1 75.25 234 GLU B C 1
ATOM 4400 O O . GLU B 1 234 ? 5.012 -22.969 -13.133 1 75.25 234 GLU B O 1
ATOM 4405 N N . TYR B 1 235 ? 3.639 -22.25 -11.648 1 73.5 235 TYR B N 1
ATOM 4406 C CA . TYR B 1 235 ? 4.703 -21.859 -10.734 1 73.5 235 TYR B CA 1
ATOM 4407 C C . TYR B 1 235 ? 5.316 -23.094 -10.062 1 73.5 235 TYR B C 1
ATOM 4409 O O . TYR B 1 235 ? 6.543 -23.203 -9.969 1 73.5 235 TYR B O 1
ATOM 4417 N N . LEU B 1 236 ? 4.539 -23.906 -9.641 1 70.38 236 LEU B N 1
ATOM 4418 C CA . LEU B 1 236 ? 5.016 -25.031 -8.836 1 70.38 236 LEU B CA 1
ATOM 4419 C C . LEU B 1 236 ? 6 -25.891 -9.633 1 70.38 236 LEU B C 1
ATOM 4421 O O . LEU B 1 236 ? 7.07 -26.234 -9.125 1 70.38 236 LEU B O 1
ATOM 4425 N N . PRO B 1 237 ? 5.68 -26.094 -10.938 1 66.62 237 PRO B N 1
ATOM 4426 C CA . PRO B 1 237 ? 6.641 -26.859 -11.727 1 66.62 237 PRO B CA 1
ATOM 4427 C C . PRO B 1 237 ? 7.969 -26.125 -11.922 1 66.62 237 PRO B C 1
ATOM 4429 O O . PRO B 1 237 ? 9.016 -26.766 -12.07 1 66.62 237 PRO B O 1
ATOM 4432 N N . LEU B 1 238 ? 7.875 -24.859 -11.922 1 66.25 238 LEU B N 1
ATOM 4433 C CA . LEU B 1 238 ? 9.086 -24.062 -12.109 1 66.25 238 LEU B CA 1
ATOM 4434 C C . LEU B 1 238 ? 10.023 -24.219 -10.914 1 66.25 238 LEU B C 1
ATOM 4436 O O . LEU B 1 238 ? 11.242 -24.156 -11.078 1 66.25 238 LEU B O 1
ATOM 4440 N N . LEU B 1 239 ? 9.406 -24.359 -9.828 1 63.28 239 LEU B N 1
ATOM 4441 C CA . LEU B 1 239 ? 10.211 -24.547 -8.625 1 63.28 239 LEU B CA 1
ATOM 4442 C C . LEU B 1 239 ? 10.891 -25.922 -8.633 1 63.28 239 LEU B C 1
ATOM 4444 O O . LEU B 1 239 ? 11.961 -26.078 -8.039 1 63.28 239 LEU B O 1
ATOM 4448 N N . GLN B 1 240 ? 10.219 -26.828 -9.383 1 60.19 240 GLN B N 1
ATOM 4449 C CA . GLN B 1 240 ? 10.75 -28.188 -9.461 1 60.19 240 GLN B CA 1
ATOM 4450 C C . GLN B 1 240 ? 11.891 -28.266 -10.469 1 60.19 240 GLN B C 1
ATOM 4452 O O . GLN B 1 240 ? 12.875 -28.984 -10.242 1 60.19 240 GLN B O 1
ATOM 4457 N N . VAL B 1 241 ? 11.641 -27.594 -11.695 1 54.31 241 VAL B N 1
ATOM 4458 C CA . VAL B 1 241 ? 12.586 -27.688 -12.805 1 54.31 241 VAL B CA 1
ATOM 4459 C C . VAL B 1 241 ? 13.906 -27.047 -12.414 1 54.31 241 VAL B C 1
ATOM 4461 O O . VAL B 1 241 ? 14.977 -27.5 -12.828 1 54.31 241 VAL B O 1
ATOM 4464 N N . THR B 1 242 ? 13.703 -25.859 -11.852 1 48.72 242 THR B N 1
ATOM 4465 C CA . THR B 1 242 ? 15 -25.234 -11.555 1 48.72 242 THR B CA 1
ATOM 4466 C C . THR B 1 242 ? 15.938 -26.25 -10.914 1 48.72 242 THR B C 1
ATOM 4468 O O . THR B 1 242 ? 17.156 -26.141 -11.047 1 48.72 242 THR B O 1
ATOM 4471 N N . ARG B 1 243 ? 15.375 -27.297 -10.5 1 48.38 243 ARG B N 1
ATOM 4472 C CA . ARG B 1 243 ? 16.188 -28.375 -9.945 1 48.38 243 ARG B CA 1
ATOM 4473 C C . ARG B 1 243 ? 16.719 -29.297 -11.047 1 48.38 243 ARG B C 1
ATOM 4475 O O . ARG B 1 243 ? 17.797 -29.875 -10.914 1 48.38 243 ARG B O 1
ATOM 4482 N N . LYS B 1 244 ? 15.891 -29.469 -12.031 1 43.94 244 LYS B N 1
ATOM 4483 C CA . LYS B 1 244 ? 16.312 -30.438 -13.039 1 43.94 244 LYS B CA 1
ATOM 4484 C C . LYS B 1 244 ? 17.562 -29.969 -13.766 1 43.94 244 LYS B C 1
ATOM 4486 O O . LYS B 1 244 ? 18.406 -30.797 -14.141 1 43.94 244 LYS B O 1
ATOM 4491 N N . TRP B 1 245 ? 17.469 -28.75 -14.219 1 39.5 245 TRP B N 1
ATOM 4492 C CA . TRP B 1 245 ? 18.594 -28.375 -15.062 1 39.5 245 TRP B CA 1
ATOM 4493 C C . TRP B 1 245 ? 19.875 -28.25 -14.242 1 39.5 245 TRP B C 1
ATOM 4495 O O . TRP B 1 245 ? 20.953 -28.016 -14.797 1 39.5 245 TRP B O 1
ATOM 4505 N N . LEU B 1 246 ? 19.625 -27.844 -13.008 1 39.62 246 LEU B N 1
ATOM 4506 C CA . LEU B 1 246 ? 20.906 -27.938 -12.312 1 39.62 246 LEU B CA 1
ATOM 4507 C C . LEU B 1 246 ? 21.391 -29.391 -12.266 1 39.62 246 LEU B C 1
ATOM 4509 O O . LEU B 1 246 ? 20.578 -30.312 -12.367 1 39.62 246 LEU B O 1
ATOM 4513 N N . SER B 1 247 ? 22.719 -29.688 -12.258 1 42.03 247 SER B N 1
ATOM 4514 C CA . SER B 1 247 ? 23.391 -30.984 -12.211 1 42.03 247 SER B CA 1
ATOM 4515 C C . SER B 1 247 ? 22.531 -32.031 -11.516 1 42.03 247 SER B C 1
ATOM 4517 O O . SER B 1 247 ? 21.516 -31.703 -10.906 1 42.03 247 SER B O 1
ATOM 4519 N N . ALA B 1 248 ? 23.125 -33.281 -11.211 1 45.72 248 ALA B N 1
ATOM 4520 C CA . ALA B 1 248 ? 22.625 -34.438 -10.492 1 45.72 248 ALA B CA 1
ATOM 4521 C C . ALA B 1 248 ? 21.719 -34.031 -9.336 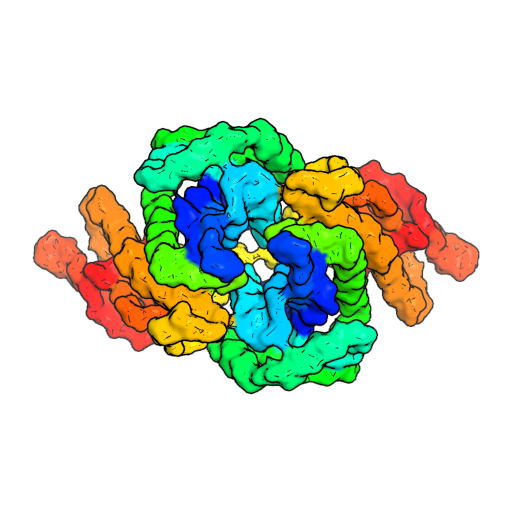1 45.72 248 ALA B C 1
ATOM 4523 O O . ALA B 1 248 ? 22.125 -33.281 -8.461 1 45.72 248 ALA B O 1
ATOM 4524 N N . LYS B 1 249 ? 20.453 -33.75 -9.578 1 53.88 249 LYS B N 1
ATOM 4525 C CA . LYS B 1 249 ? 19.438 -33.344 -8.594 1 53.88 249 LYS B CA 1
ATOM 4526 C C . LYS B 1 249 ? 19.703 -34 -7.242 1 53.88 249 LYS B C 1
ATOM 4528 O O . LYS B 1 249 ? 19.781 -35.25 -7.141 1 53.88 249 LYS B O 1
ATOM 4533 N N . PRO B 1 250 ? 20.297 -33.281 -6.344 1 61.06 250 PRO B N 1
ATOM 4534 C CA . PRO B 1 250 ? 20.422 -33.969 -5.062 1 61.06 250 PRO B CA 1
ATOM 4535 C C . PRO B 1 250 ? 19.094 -34.531 -4.551 1 61.06 250 PRO B C 1
ATOM 4537 O O . PRO B 1 250 ? 18.047 -33.938 -4.82 1 61.06 250 PRO B O 1
ATOM 4540 N N . ASN B 1 251 ? 19.094 -35.719 -4.234 1 72.69 251 ASN B N 1
ATOM 4541 C CA . ASN B 1 251 ? 17.938 -36.344 -3.617 1 72.69 251 ASN B CA 1
ATOM 4542 C C . ASN B 1 251 ? 17.406 -35.531 -2.447 1 72.69 251 ASN B C 1
ATOM 4544 O O . ASN B 1 251 ? 18.156 -34.812 -1.797 1 72.69 251 ASN B O 1
ATOM 4548 N N . LEU B 1 252 ? 16.156 -35.375 -2.428 1 80 252 LEU B N 1
ATOM 4549 C CA . LEU B 1 252 ? 15.555 -34.844 -1.216 1 80 252 LEU B CA 1
ATOM 4550 C C . LEU B 1 252 ? 16.156 -35.469 0.028 1 80 252 LEU B C 1
ATOM 4552 O O . LEU B 1 252 ? 16.531 -36.656 0.006 1 80 252 LEU B O 1
ATOM 4556 N N . LYS B 1 253 ? 16.453 -34.625 0.935 1 82.25 253 LYS B N 1
ATOM 4557 C CA . LYS B 1 253 ? 17 -35.094 2.203 1 82.25 253 LYS B CA 1
ATOM 4558 C C . LYS B 1 253 ? 16.016 -34.875 3.348 1 82.25 253 LYS B C 1
ATOM 4560 O O . LYS B 1 253 ? 15.133 -34 3.252 1 82.25 253 LYS B O 1
ATOM 4565 N N . PRO B 1 254 ? 16.266 -35.719 4.32 1 84.62 254 PRO B N 1
ATOM 4566 C CA . PRO B 1 254 ? 15.438 -35.469 5.504 1 84.62 254 PRO B CA 1
ATOM 4567 C C . PRO B 1 254 ? 15.594 -34.062 6.051 1 84.62 254 PRO B C 1
ATOM 4569 O O . PRO B 1 254 ? 16.703 -33.5 6.043 1 84.62 254 PRO B O 1
ATOM 4572 N N . ASN B 1 255 ? 14.461 -33.375 6.312 1 81.56 255 ASN B N 1
ATOM 4573 C CA . ASN B 1 255 ? 14.367 -32.062 6.902 1 81.56 255 ASN B CA 1
ATOM 4574 C C . ASN B 1 255 ? 14.211 -30.984 5.836 1 81.56 255 ASN B C 1
ATOM 4576 O O . ASN B 1 255 ? 14.117 -29.797 6.152 1 81.56 255 ASN B O 1
ATOM 4580 N N . ASP B 1 256 ? 14.188 -31.5 4.648 1 78.12 256 ASP B N 1
ATOM 4581 C CA . ASP B 1 256 ? 13.898 -30.547 3.588 1 78.12 256 ASP B CA 1
ATOM 4582 C C . ASP B 1 256 ? 12.461 -30.047 3.68 1 78.12 256 ASP B C 1
ATOM 4584 O O . ASP B 1 256 ? 11.547 -30.812 3.988 1 78.12 256 ASP B O 1
ATOM 4588 N N . LEU B 1 257 ? 12.367 -28.703 3.535 1 78.81 257 LEU B N 1
ATOM 4589 C CA . LEU B 1 257 ? 11.031 -28.125 3.449 1 78.81 257 LEU B CA 1
ATOM 4590 C C . LEU B 1 257 ? 10.508 -28.172 2.016 1 78.81 257 LEU B C 1
ATOM 4592 O O . LEU B 1 257 ? 11.195 -27.719 1.093 1 78.81 257 LEU B O 1
ATOM 4596 N N . VAL B 1 258 ? 9.367 -28.828 1.908 1 79.44 258 VAL B N 1
ATOM 4597 C CA . VAL B 1 258 ? 8.844 -29 0.557 1 79.44 258 VAL B CA 1
ATOM 4598 C C . VAL B 1 258 ? 7.398 -28.5 0.498 1 79.44 258 VAL B C 1
ATOM 4600 O O . VAL B 1 258 ? 6.715 -28.438 1.522 1 79.44 258 VAL B O 1
ATOM 4603 N N . LEU B 1 259 ? 7.055 -28.016 -0.679 1 78.81 259 LEU B N 1
ATOM 4604 C CA . LEU B 1 259 ? 5.668 -27.656 -0.963 1 78.81 259 LEU B CA 1
ATOM 4605 C C . LEU B 1 259 ? 4.93 -28.812 -1.632 1 78.81 259 LEU B C 1
ATOM 4607 O O . LEU B 1 259 ? 5.434 -29.406 -2.592 1 78.81 259 LEU B O 1
ATOM 4611 N N . LEU B 1 260 ? 3.781 -29.156 -1.012 1 78.31 260 LEU B N 1
ATOM 4612 C CA . LEU B 1 260 ? 2.949 -30.203 -1.606 1 78.31 260 LEU B CA 1
ATOM 4613 C C . LEU B 1 260 ? 2.119 -29.641 -2.758 1 78.31 260 LEU B C 1
ATOM 4615 O O . LEU B 1 260 ? 1.443 -28.625 -2.602 1 78.31 260 LEU B O 1
ATOM 4619 N N . VAL B 1 261 ? 2.328 -30.219 -3.895 1 74 261 VAL B N 1
ATOM 4620 C CA . VAL B 1 261 ? 1.556 -29.797 -5.055 1 74 261 VAL B CA 1
ATOM 4621 C C . VAL B 1 261 ? 0.134 -30.344 -4.965 1 74 261 VAL B C 1
ATOM 4623 O O . VAL B 1 261 ? -0.065 -31.562 -4.902 1 74 261 VAL B O 1
ATOM 4626 N N . ASP B 1 262 ? -0.789 -29.531 -4.559 1 70.62 262 ASP B N 1
ATOM 4627 C CA . ASP B 1 262 ? -2.209 -29.859 -4.539 1 70.62 262 ASP B CA 1
ATOM 4628 C C . ASP B 1 262 ? -3.018 -28.891 -5.395 1 70.62 262 ASP B C 1
ATOM 4630 O O . ASP B 1 262 ? -2.951 -27.672 -5.195 1 70.62 262 ASP B O 1
ATOM 4634 N N . ASP B 1 263 ? -3.688 -29.547 -6.434 1 64.25 263 ASP B N 1
ATOM 4635 C CA . ASP B 1 263 ? -4.441 -28.734 -7.391 1 64.25 263 ASP B CA 1
ATOM 4636 C C . ASP B 1 263 ? -5.688 -28.141 -6.746 1 64.25 263 ASP B C 1
ATOM 4638 O O . ASP B 1 263 ? -6.32 -27.25 -7.316 1 64.25 263 ASP B O 1
ATOM 4642 N N . ASN B 1 264 ? -5.965 -28.578 -5.609 1 67.5 264 ASN B N 1
ATOM 4643 C CA . ASN B 1 264 ? -7.238 -28.156 -5.043 1 67.5 264 ASN B CA 1
ATOM 4644 C C . ASN B 1 264 ? -7.043 -27.297 -3.797 1 67.5 264 ASN B C 1
ATOM 4646 O O . ASN B 1 264 ? -7.91 -27.25 -2.922 1 67.5 264 ASN B O 1
ATOM 4650 N N . LEU B 1 265 ? -5.945 -26.656 -3.793 1 72.62 265 LEU B N 1
ATOM 4651 C CA . LEU B 1 265 ? -5.73 -25.844 -2.602 1 72.62 265 LEU B CA 1
ATOM 4652 C C . LEU B 1 265 ? -6.457 -24.516 -2.719 1 72.62 265 LEU B C 1
ATOM 4654 O O . LEU B 1 265 ? -6.504 -23.922 -3.801 1 72.62 265 LEU B O 1
ATOM 4658 N N . PRO B 1 266 ? -7.066 -24.172 -1.621 1 75.56 266 PRO B N 1
ATOM 4659 C CA . PRO B 1 266 ? -7.652 -22.828 -1.605 1 75.56 266 PRO B CA 1
ATOM 4660 C C . PRO B 1 266 ? -6.613 -21.734 -1.805 1 75.56 266 PRO B C 1
ATOM 4662 O O . PRO B 1 266 ? -5.422 -21.953 -1.576 1 75.56 266 PRO B O 1
ATOM 4665 N N . ARG B 1 267 ? -7.078 -20.656 -2.258 1 81 267 ARG B N 1
ATOM 4666 C CA . ARG B 1 267 ? -6.227 -19.5 -2.562 1 81 267 ARG B CA 1
ATOM 4667 C C . ARG B 1 267 ? -5.336 -19.156 -1.375 1 81 267 ARG B C 1
ATOM 4669 O O . ARG B 1 267 ? -5.812 -19.062 -0.241 1 81 267 ARG B O 1
ATOM 4676 N N . GLY B 1 268 ? -4.121 -19.031 -1.684 1 75 268 GLY B N 1
ATOM 4677 C CA . GLY B 1 268 ? -3.182 -18.547 -0.683 1 75 268 GLY B CA 1
ATOM 4678 C C . GLY B 1 268 ? -2.684 -19.641 0.245 1 75 268 GLY B C 1
ATOM 4679 O O . GLY B 1 268 ? -1.825 -19.391 1.096 1 75 268 GLY B O 1
ATOM 4680 N N . ARG B 1 269 ? -3.193 -20.766 0.096 1 74.44 269 ARG B N 1
ATOM 4681 C CA . ARG B 1 269 ? -2.76 -21.859 0.964 1 74.44 269 ARG B CA 1
ATOM 4682 C C . ARG B 1 269 ? -1.546 -22.578 0.38 1 74.44 269 ARG B C 1
ATOM 4684 O O . ARG B 1 269 ? -1.578 -23.031 -0.767 1 74.44 269 ARG B O 1
ATOM 4691 N N . TRP B 1 270 ? -0.581 -22.516 1.197 1 73.62 270 TRP B N 1
ATOM 4692 C CA . TRP B 1 270 ? 0.648 -23.219 0.845 1 73.62 270 TRP B CA 1
ATOM 4693 C C . TRP B 1 270 ? 0.862 -24.438 1.748 1 73.62 270 TRP B C 1
ATOM 4695 O O . TRP B 1 270 ? 1.038 -24.281 2.961 1 73.62 270 TRP B O 1
ATOM 4705 N N . ASN B 1 271 ? 0.706 -25.562 1.187 1 75.69 271 ASN B N 1
ATOM 4706 C CA . ASN B 1 271 ? 0.873 -26.781 1.967 1 75.69 271 ASN B CA 1
ATOM 4707 C C . ASN B 1 271 ? 2.344 -27.156 2.107 1 75.69 271 ASN B C 1
ATOM 4709 O O . ASN B 1 271 ? 2.914 -27.797 1.219 1 75.69 271 ASN B O 1
ATOM 4713 N N . LEU B 1 272 ? 2.791 -26.75 3.248 1 79.06 272 LEU B N 1
ATOM 4714 C CA . LEU B 1 272 ? 4.199 -27.031 3.508 1 79.06 272 LEU B CA 1
ATOM 4715 C C . LEU B 1 272 ? 4.352 -28.359 4.242 1 79.06 272 LEU B C 1
ATOM 4717 O O . LEU B 1 272 ? 3.475 -28.75 5.016 1 79.06 272 LEU B O 1
ATOM 4721 N N . ALA B 1 273 ? 5.359 -29.031 3.875 1 81.62 273 ALA B N 1
ATOM 4722 C CA . ALA B 1 273 ? 5.688 -30.297 4.535 1 81.62 273 ALA B CA 1
ATOM 4723 C C . ALA B 1 273 ? 7.195 -30.453 4.711 1 81.62 273 ALA B C 1
ATOM 4725 O O . ALA B 1 273 ? 7.977 -29.781 4.027 1 81.62 273 ALA B O 1
ATOM 4726 N N . ARG B 1 274 ? 7.496 -31.172 5.703 1 85.62 274 ARG B N 1
ATOM 4727 C CA . ARG B 1 274 ? 8.898 -31.5 5.953 1 85.62 274 ARG B CA 1
ATOM 4728 C C . ARG B 1 274 ? 9.18 -32.969 5.625 1 85.62 274 ARG B C 1
ATOM 4730 O O . ARG B 1 274 ? 8.414 -33.844 6.008 1 85.62 274 ARG B O 1
ATOM 4737 N N . VAL B 1 275 ? 10.266 -33.125 4.91 1 86.06 275 VAL B N 1
ATOM 4738 C CA . VAL B 1 275 ? 10.648 -34.5 4.578 1 86.06 275 VAL B CA 1
ATOM 4739 C C . VAL B 1 275 ? 11.195 -35.219 5.82 1 86.06 275 VAL B C 1
ATOM 4741 O O . VAL B 1 275 ? 12.109 -34.719 6.473 1 86.06 275 VAL B O 1
ATOM 4744 N N . ILE B 1 276 ? 10.57 -36.25 6.168 1 89.56 276 ILE B N 1
ATOM 4745 C CA . ILE B 1 276 ? 11 -37 7.352 1 89.56 276 ILE B CA 1
ATOM 4746 C C . ILE B 1 276 ? 11.875 -38.156 6.938 1 89.56 276 ILE B C 1
ATOM 4748 O O . ILE B 1 276 ? 12.859 -38.469 7.605 1 89.56 276 ILE B O 1
ATOM 4752 N N . GLU B 1 277 ? 11.453 -38.781 5.871 1 91.5 277 GLU B N 1
ATOM 4753 C CA . GLU B 1 277 ? 12.164 -40 5.426 1 91.5 277 GLU B CA 1
ATOM 4754 C C . GLU B 1 277 ? 12.203 -40.062 3.902 1 91.5 277 GLU B C 1
ATOM 4756 O O . GLU B 1 277 ? 11.227 -39.719 3.234 1 91.5 277 GLU B O 1
ATOM 4761 N N . CYS B 1 278 ? 13.398 -40.469 3.434 1 91.19 278 CYS B N 1
ATOM 4762 C CA . CYS B 1 278 ? 13.555 -40.688 1.996 1 91.19 278 CYS B CA 1
ATOM 4763 C C . CYS B 1 278 ? 13.727 -42.156 1.66 1 91.19 278 CYS B C 1
ATOM 4765 O O . CYS B 1 278 ? 14.523 -42.844 2.295 1 91.19 278 CYS B O 1
ATOM 4767 N N . TYR B 1 279 ? 12.914 -42.625 0.762 1 90.06 279 TYR B N 1
ATOM 4768 C CA . TYR B 1 279 ? 13.023 -44 0.318 1 90.06 279 TYR B CA 1
ATOM 4769 C C . TYR B 1 279 ? 13.906 -44.125 -0.915 1 90.06 279 TYR B C 1
ATOM 4771 O O . TYR B 1 279 ? 13.492 -43.75 -2.021 1 90.06 279 TYR B O 1
ATOM 4779 N N . THR B 1 280 ? 15.094 -44.562 -0.729 1 86.62 280 THR B N 1
ATOM 4780 C CA . THR B 1 280 ? 16.062 -44.656 -1.82 1 86.62 280 THR B CA 1
ATOM 4781 C C . THR B 1 280 ? 15.82 -45.938 -2.625 1 86.62 280 THR B C 1
ATOM 4783 O O . THR B 1 280 ? 15.703 -47.031 -2.057 1 86.62 280 THR B O 1
ATOM 4786 N N . ALA B 1 281 ? 15.688 -45.75 -3.891 1 84 281 ALA B N 1
ATOM 4787 C CA . ALA B 1 281 ? 15.539 -46.906 -4.777 1 84 281 ALA B CA 1
ATOM 4788 C C . ALA B 1 281 ? 16.875 -47.562 -5.066 1 84 281 ALA B C 1
ATOM 4790 O O . ALA B 1 281 ? 17.922 -47.094 -4.582 1 84 281 ALA B O 1
ATOM 4791 N N . SER B 1 282 ? 16.828 -48.656 -5.773 1 83.69 282 SER B N 1
ATOM 4792 C CA . SER B 1 282 ? 18.016 -49.438 -6.086 1 83.69 282 SER B CA 1
ATOM 4793 C C . SER B 1 282 ? 19.016 -48.625 -6.914 1 83.69 282 SER B C 1
ATOM 4795 O O . SER B 1 282 ? 20.219 -48.844 -6.852 1 83.69 282 SER B O 1
ATOM 4797 N N . ASP B 1 283 ? 18.5 -47.75 -7.57 1 82 283 ASP B N 1
ATOM 4798 C CA . ASP B 1 283 ? 19.359 -46.938 -8.43 1 82 283 ASP B CA 1
ATOM 4799 C C . ASP B 1 283 ? 19.922 -45.75 -7.676 1 82 283 ASP B C 1
ATOM 4801 O O . ASP B 1 283 ? 20.641 -44.938 -8.25 1 82 283 ASP B O 1
ATOM 4805 N N . GLY B 1 284 ? 19.562 -45.625 -6.41 1 80.31 284 GLY B N 1
ATOM 4806 C CA . GLY B 1 284 ? 20.078 -44.531 -5.602 1 80.31 284 GLY B CA 1
ATOM 4807 C C . GLY B 1 284 ? 19.219 -43.281 -5.641 1 80.31 284 GLY B C 1
ATOM 4808 O O . GLY B 1 284 ? 19.516 -42.281 -4.969 1 80.31 284 GLY B O 1
ATOM 4809 N N . LEU B 1 285 ? 18.234 -43.406 -6.391 1 82.38 285 LEU B N 1
ATOM 4810 C CA . LEU B 1 285 ? 17.391 -42.25 -6.535 1 82.38 285 LEU B CA 1
ATOM 4811 C C . LEU B 1 285 ? 16.219 -42.281 -5.562 1 82.38 285 LEU B C 1
ATOM 4813 O O . LEU B 1 285 ? 15.719 -43.375 -5.234 1 82.38 285 LEU B O 1
ATOM 4817 N N . VAL B 1 286 ? 15.883 -41.156 -5.016 1 85.94 286 VAL B N 1
ATOM 4818 C CA . VAL B 1 286 ? 14.727 -41.031 -4.133 1 85.94 286 VAL B CA 1
ATOM 4819 C C . VAL B 1 286 ? 13.5 -40.625 -4.949 1 85.94 286 VAL B C 1
ATOM 4821 O O . VAL B 1 286 ? 13.492 -39.594 -5.605 1 85.94 286 VAL B O 1
ATOM 4824 N N . ARG B 1 287 ? 12.508 -41.5 -5.027 1 84.75 287 ARG B N 1
ATOM 4825 C CA . ARG B 1 287 ? 11.312 -41.219 -5.805 1 84.75 287 ARG B CA 1
ATOM 4826 C C . ARG B 1 287 ? 10.109 -41 -4.891 1 84.75 287 ARG B C 1
ATOM 4828 O O . ARG B 1 287 ? 9.102 -40.406 -5.309 1 84.75 287 ARG B O 1
ATOM 4835 N N . THR B 1 288 ? 10.242 -41.562 -3.754 1 88.94 288 THR B N 1
ATOM 4836 C CA . THR B 1 288 ? 9.172 -41.438 -2.771 1 88.94 288 THR B CA 1
ATOM 4837 C C . THR B 1 288 ? 9.727 -41 -1.42 1 88.94 288 THR B C 1
ATOM 4839 O O . THR B 1 288 ? 10.812 -41.406 -1.02 1 88.94 288 THR B O 1
ATOM 4842 N N . VAL B 1 289 ? 8.984 -40.062 -0.818 1 90.69 289 VAL B N 1
ATOM 4843 C CA . VAL B 1 289 ? 9.43 -39.562 0.48 1 90.69 289 VAL B CA 1
ATOM 4844 C C . VAL B 1 289 ? 8.25 -39.5 1.446 1 90.69 289 VAL B C 1
ATOM 4846 O O . VAL B 1 289 ? 7.098 -39.406 1.022 1 90.69 289 VAL B O 1
ATOM 4849 N N . LYS B 1 290 ? 8.609 -39.719 2.646 1 92.56 290 LYS B N 1
ATOM 4850 C CA . LYS B 1 290 ? 7.652 -39.438 3.715 1 92.56 290 LYS B CA 1
ATOM 4851 C C . LYS B 1 290 ? 7.746 -38 4.199 1 92.56 290 LYS B C 1
ATOM 4853 O O . LYS B 1 290 ? 8.836 -37.531 4.52 1 92.56 290 LYS B O 1
ATOM 4858 N N . VAL B 1 291 ? 6.574 -37.375 4.152 1 88.69 291 VAL B N 1
ATOM 4859 C CA . VAL B 1 291 ? 6.574 -35.969 4.539 1 88.69 291 VAL B CA 1
ATOM 4860 C C . VAL B 1 291 ? 5.641 -35.75 5.73 1 88.69 291 VAL B C 1
ATOM 4862 O O . VAL B 1 291 ? 4.652 -36.469 5.887 1 88.69 291 VAL B O 1
ATOM 4865 N N . LYS B 1 292 ? 6.039 -34.812 6.562 1 87.81 292 LYS B N 1
ATOM 4866 C CA . LYS B 1 292 ? 5.223 -34.406 7.699 1 87.81 292 LYS B CA 1
ATOM 4867 C C . LYS B 1 292 ? 4.547 -33.062 7.434 1 87.81 2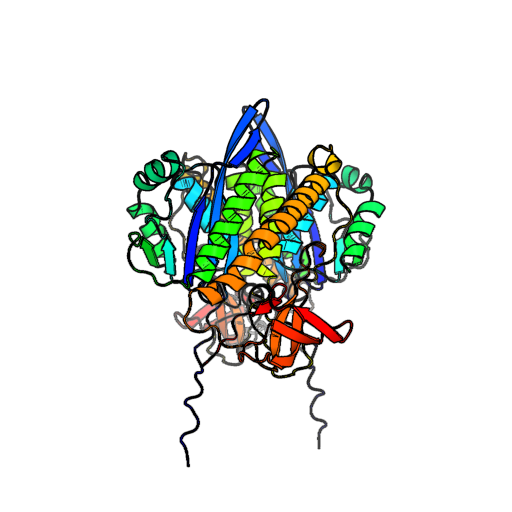92 LYS B C 1
ATOM 4869 O O . LYS B 1 292 ? 5.215 -32.062 7.102 1 87.81 292 LYS B O 1
ATOM 4874 N N . THR B 1 293 ? 3.266 -33.156 7.484 1 83.06 293 THR B N 1
ATOM 4875 C CA . THR B 1 293 ? 2.484 -31.922 7.352 1 83.06 293 THR B CA 1
ATOM 4876 C C . THR B 1 293 ? 1.817 -31.562 8.68 1 83.06 293 THR B C 1
ATOM 4878 O O . THR B 1 293 ? 2.006 -32.25 9.68 1 83.06 293 THR B O 1
ATOM 4881 N N . LYS B 1 294 ? 1.15 -30.391 8.711 1 74.31 294 LYS B N 1
ATOM 4882 C CA . LYS B 1 294 ? 0.401 -30 9.906 1 74.31 294 LYS B CA 1
ATOM 4883 C C . LYS B 1 294 ? -0.703 -31 10.211 1 74.31 294 LYS B C 1
ATOM 4885 O O . LYS B 1 294 ? -1.083 -31.188 11.367 1 74.31 294 LYS B O 1
ATOM 4890 N N . SER B 1 295 ? -1.175 -31.641 9.18 1 74.44 295 SER B N 1
ATOM 4891 C CA . SER B 1 295 ? -2.301 -32.562 9.32 1 74.44 295 SER B CA 1
ATOM 4892 C C . SER B 1 295 ? -1.822 -34 9.555 1 74.44 295 SER B C 1
ATOM 4894 O O . SER B 1 295 ? -2.625 -34.875 9.852 1 74.44 295 SER B O 1
ATOM 4896 N N . GLY B 1 296 ? -0.643 -34.25 9.352 1 81.69 296 GLY B N 1
ATOM 4897 C CA . GLY B 1 296 ? -0.143 -35.594 9.555 1 81.69 296 GLY B CA 1
ATOM 4898 C C . GLY B 1 296 ? 1.003 -35.938 8.633 1 81.69 296 GLY B C 1
ATOM 4899 O O . GLY B 1 296 ? 1.571 -35.062 7.969 1 81.69 296 GLY B O 1
ATOM 4900 N N . GLU B 1 297 ? 1.341 -37.25 8.703 1 89.31 297 GLU B N 1
ATOM 4901 C CA . GLU B 1 297 ? 2.424 -37.75 7.871 1 89.31 297 GLU B CA 1
ATOM 4902 C C . GLU B 1 297 ? 1.88 -38.469 6.633 1 89.31 297 GLU B C 1
ATOM 4904 O O . GLU B 1 297 ? 0.88 -39.188 6.711 1 89.31 297 GLU B O 1
ATOM 4909 N N . PHE B 1 298 ? 2.52 -38.219 5.559 1 88.69 298 PHE B N 1
ATOM 4910 C CA . PHE B 1 298 ? 2.078 -38.781 4.297 1 88.69 298 PHE B CA 1
ATOM 4911 C C . PHE B 1 298 ? 3.27 -39.219 3.455 1 88.69 298 PHE B C 1
ATOM 4913 O O . PHE B 1 298 ? 4.359 -38.656 3.57 1 88.69 298 PHE B O 1
ATOM 4920 N N . VAL B 1 299 ? 3.02 -40.25 2.717 1 89.88 299 VAL B N 1
ATOM 4921 C CA . VAL B 1 299 ? 4.004 -40.656 1.717 1 89.88 299 VAL B CA 1
ATOM 4922 C C . VAL B 1 299 ? 3.609 -40.094 0.351 1 89.88 299 VAL B C 1
ATOM 4924 O O . VAL B 1 299 ? 2.475 -40.281 -0.095 1 89.88 299 VAL B O 1
ATOM 4927 N N . ARG B 1 300 ? 4.531 -39.312 -0.206 1 86.62 300 ARG B N 1
ATOM 4928 C CA . ARG B 1 300 ? 4.25 -38.656 -1.488 1 86.62 300 ARG B CA 1
ATOM 4929 C C . ARG B 1 300 ? 5.391 -38.906 -2.475 1 86.62 300 ARG B C 1
ATOM 4931 O O . ARG B 1 300 ? 6.551 -39 -2.076 1 86.62 300 ARG B O 1
ATOM 4938 N N . PRO B 1 301 ? 4.973 -39.062 -3.754 1 85.06 301 PRO B N 1
ATOM 4939 C CA . PRO B 1 301 ? 6.031 -39.062 -4.766 1 85.06 301 PRO B CA 1
ATOM 4940 C C . PRO B 1 301 ? 6.699 -37.688 -4.906 1 85.06 301 PRO B C 1
ATOM 4942 O O . PRO B 1 301 ? 6.062 -36.656 -4.668 1 85.06 301 PRO B O 1
ATOM 4945 N N . ILE B 1 302 ? 7.977 -37.656 -5.285 1 79.25 302 ILE B N 1
ATOM 4946 C CA . ILE B 1 302 ? 8.766 -36.438 -5.367 1 79.25 302 ILE B CA 1
ATOM 4947 C C . ILE B 1 302 ? 8.188 -35.531 -6.445 1 79.25 302 ILE B C 1
ATOM 4949 O O . ILE B 1 302 ? 8.375 -34.312 -6.402 1 79.25 302 ILE B O 1
ATOM 4953 N N . GLN B 1 303 ? 7.441 -36.094 -7.387 1 73.94 303 GLN B N 1
ATOM 4954 C CA . GLN B 1 303 ? 6.859 -35.312 -8.469 1 73.94 303 GLN B CA 1
ATOM 4955 C C . GLN B 1 303 ? 5.805 -34.344 -7.934 1 73.94 303 GLN B C 1
ATOM 4957 O O . GLN B 1 303 ? 5.5 -33.344 -8.57 1 73.94 303 GLN B O 1
ATOM 4962 N N . LYS B 1 304 ? 5.328 -34.656 -6.812 1 76.38 304 LYS B N 1
ATOM 4963 C CA . LYS B 1 304 ? 4.266 -33.844 -6.238 1 76.38 304 LYS B CA 1
ATOM 4964 C C . LYS B 1 304 ? 4.816 -32.875 -5.184 1 76.38 304 LYS B C 1
ATOM 4966 O O . LYS B 1 304 ? 4.059 -32.312 -4.398 1 76.38 304 LYS B O 1
ATOM 4971 N N . LEU B 1 305 ? 6.129 -32.906 -5.164 1 77.12 305 LEU B N 1
ATOM 4972 C CA . LEU B 1 305 ? 6.773 -32.031 -4.172 1 77.12 305 LEU B CA 1
ATOM 4973 C C . LEU B 1 305 ? 7.664 -31 -4.844 1 77.12 305 LEU B C 1
ATOM 4975 O O . LEU B 1 305 ? 8.258 -31.266 -5.887 1 77.12 305 LEU B O 1
ATOM 4979 N N . CYS B 1 306 ? 7.617 -29.797 -4.242 1 74.25 306 CYS B N 1
ATOM 4980 C CA . CYS B 1 306 ? 8.531 -28.75 -4.668 1 74.25 306 CYS B CA 1
ATOM 4981 C C . CYS B 1 306 ? 9.438 -28.312 -3.518 1 74.25 306 CYS B C 1
ATOM 4983 O O . CYS B 1 306 ? 8.953 -27.938 -2.449 1 74.25 306 CYS B O 1
ATOM 4985 N N . LEU B 1 307 ? 10.727 -28.547 -3.703 1 71.81 307 LEU B N 1
ATOM 4986 C CA . LEU B 1 307 ? 11.68 -28.125 -2.684 1 71.81 307 LEU B CA 1
ATOM 4987 C C . LEU B 1 307 ? 11.727 -26.609 -2.582 1 71.81 307 LEU B C 1
ATOM 4989 O O . LEU B 1 307 ? 11.836 -25.906 -3.598 1 71.81 307 LEU B O 1
ATOM 4993 N N . LEU B 1 308 ? 11.375 -26.062 -1.464 1 67.75 308 LEU B N 1
ATOM 4994 C CA . LEU B 1 308 ? 11.516 -24.625 -1.245 1 67.75 308 LEU B CA 1
ATOM 4995 C C . LEU B 1 308 ? 12.984 -24.25 -1.048 1 67.75 308 LEU B C 1
ATOM 4997 O O . LEU B 1 308 ? 13.742 -25 -0.433 1 67.75 308 LEU B O 1
ATOM 5001 N N . GLU B 1 309 ? 13.609 -23.516 -1.971 1 55.06 309 GLU B N 1
ATOM 5002 C CA . GLU B 1 309 ? 15.023 -23.141 -1.996 1 55.06 309 GLU B CA 1
ATOM 5003 C C . GLU B 1 309 ? 15.516 -22.766 -0.605 1 55.06 309 GLU B C 1
ATOM 5005 O O . GLU B 1 309 ? 14.883 -21.969 0.09 1 55.06 309 GLU B O 1
ATOM 5010 N N . ASN B 1 310 ? 15.969 -23.688 0.211 1 46.94 310 ASN B N 1
ATOM 5011 C CA . ASN B 1 310 ? 16.766 -23.375 1.387 1 46.94 310 ASN B CA 1
ATOM 5012 C C . ASN B 1 310 ? 17.828 -22.312 1.075 1 46.94 310 ASN B C 1
ATOM 5014 O O . ASN B 1 310 ? 18.25 -22.172 -0.073 1 46.94 310 ASN B O 1
ATOM 5018 N N . ASN B 1 311 ? 17.828 -21.078 1.801 1 41.28 311 ASN B N 1
ATOM 5019 C CA . ASN B 1 311 ? 19.141 -20.422 1.803 1 41.28 311 ASN B CA 1
ATOM 5020 C C . ASN B 1 311 ? 20.266 -21.453 1.749 1 41.28 311 ASN B C 1
ATOM 5022 O O . ASN B 1 311 ? 20.688 -21.969 2.781 1 41.28 311 ASN B O 1
ATOM 5026 N N . LEU B 1 312 ? 20.328 -22.469 1.195 1 33.41 312 LEU B N 1
ATOM 5027 C CA . LEU B 1 312 ? 21.531 -23.266 1.378 1 33.41 312 LEU B CA 1
ATOM 5028 C C . LEU B 1 312 ? 22.75 -22.375 1.565 1 33.41 312 LEU B C 1
ATOM 5030 O O . LEU B 1 312 ? 22.734 -21.203 1.163 1 33.41 312 LEU B O 1
ATOM 5034 N N . GLU B 1 313 ? 24.062 -23.094 1.963 1 31.61 313 GLU B N 1
ATOM 5035 C CA . GLU B 1 313 ? 25.438 -22.609 2.158 1 31.61 313 GLU B CA 1
ATOM 5036 C C . GLU B 1 313 ? 25.859 -21.672 1.03 1 31.61 313 GLU B C 1
ATOM 5038 O O . GLU B 1 313 ? 25.625 -21.969 -0.145 1 31.61 313 GLU B O 1
#

Secondary structure (DSSP, 8-state):
------------PPTTSEEEEEEEEEEEEEETTEEEEEEEEEEEETTT--EEEEEESSSSHHHHHHHHHHHHHHH---SEEEEE-STTS-SS-HHHHHHHHTS-HHHHHHHHHHTT-EEEEE-SS-----HHHHHHHHHHHHHHHHHHHH--B-HHHHHHHHHHHHHHHHTS--EE--S-TT---EE-HHHHHHSS-----------HHHHHSS-HHHHHHHHHHHHHHHHHHHHHHHHHHTTTSSSS-----TT-EEEE--TTPPTT---EEEEEEEEE-TTS-EEEEEEE-SS-EEEEEGGGEEE------/------------PPTTSEEEEEEEEEEEEEETTEEEEEEEEEEEETTT--EEEEEESSSSHHHHHHHHHHHHHHH---SEEEEE-STTS-SS-HHHHHHHHTS-HHHHHHHHHHTT-EEEEE-TT-----HHHHHHHHHHHHHHHHHHHH--B-HHHHHHHHHHHHHHHHTS--EE--S-TT---EE-HHHHHHSS-----------HHHHHSS-HHHHHHHHHHHHHHHHHHHHHHHHHHTTTSSSS-----TT-EEEE--TTPPTT---EEEEEEEEE-TTS-EEEEEEE-SS-EEEEEGGGEEE------

Foldseek 3Di:
DPPPPPPPPPPDDAFQLPKEKDKDDQFWADDDVDIATKIKMWIAGLPQRAIDIDIFRDLAPVSVVVRVVVVCVQRNQHQEYEYALECVVPDDDPVNNVSVVVYPVVVVQVVNVVSNYHYHYDYNDDDVRDPLSVQLVVLLSVLLRVLSVVFHYHPVLNRLLSVLSSLLQQQDFAADPDPPLPPLDGDGNCCSVVVDHDDDDQPDDADPCQCVDDDSVSVSSVSSQSSQLRSLVSNQVSLVCVQVPPPPRPADDFQFKKWFQDSPDGGSDTWIWTFHAFDADPVRHTQWTWTATPVGIDIDGCVRIGGNPHPDD/DPPPPPPPVPPDDAFQLPKEKDKDDQFWADDDPDIATKIKMWIAGLPQRAIDIDIFRDLALVSVVVRVVVVCVQRNQHQEYEYALECVVPDDDPRNNVSVVVYPVVVVQVVNVVRNYHYHYDYNPDDPSDPLSVQLVVLLRVLLRVLSVVFHYHPVLNRLLSVLSSLLQQQDFAADPDPPLPPLDGDGNCCSVVVDHDDQDQPDDADPCQCVDDDSVSVSSVSSQSSQLRSLVSNQVSLVVVQVPPPPRPADDFQFKKWFQDSPDGGSDTWIWTFHAFDADPVRHTQWTWIATPVGIDIDGCSRIGGNPHPDD

Radius of gyration: 26.28 Å; Cα contacts (8 Å, |Δi|>4): 1089; chains: 2; bounding box: 68×86×75 Å